Protein AF-A0A7V5Y101-F1 (afdb_monomer)

Sequence (493 aa):
MELLEEVKNLIKQKNFSELENFLLNLFTENKEIDSTLILTITDTLPKSRIDLKLTFLRLAKDYFYSLNRKEDLLKILKKLFELNPNEELRKETVNILKTIYQEEREIKFLEKAEIFYAPLNNFLNALNKLDNFLYNFSGGKIVYYENSPYQILAYDFLFDQVELKKIDEDKIVKLPINFVFNNFSLTKKEPKETKELPKKEKKLTTVKNKIVVADEAVEEIFYTYLKNIDEFVYLLKNKLDLLKVRFKIYQIILRIADLLALKERKGHTTFLKKMLFKILEEEKISEEELRAVKERILSLSVLKPPEKEALKSLLERESRKVVYHTIKGIERAKEELKILNEKLKKNAEDLAKARSHGDLSENYEYKIAKEERNRLLNWIKSLSEELKMACPIDFSKIDGHSVMPGTKIKVKELNTGKEREYILLGPFDVRFASHESKETIIAYNSPFGEKFINKKIGDIVEFNNESYQILKIEKAFKEEPQNKKEGLANNPL

Solvent-accessible surface area (backbone atoms only — not comparable to full-atom values): 29023 Å² total; per-residue (Å²): 110,69,72,57,52,51,54,53,49,30,60,74,70,65,40,58,72,61,44,51,52,49,53,50,47,54,57,73,71,49,93,79,75,59,67,68,58,54,49,51,52,60,69,68,54,62,78,91,44,62,67,61,52,52,52,50,48,54,49,47,48,58,42,30,55,76,68,70,38,62,67,61,48,49,53,46,53,51,51,54,42,73,71,51,79,44,72,68,60,50,52,50,49,44,53,50,49,55,70,73,36,70,49,79,68,48,41,50,46,39,57,76,20,34,52,88,73,47,52,81,94,46,33,67,57,18,52,51,42,35,50,51,53,44,67,77,58,64,73,52,72,80,60,89,66,97,85,48,68,57,34,51,56,37,67,37,80,89,78,41,29,34,35,32,31,34,69,91,42,101,48,75,45,78,42,44,43,67,54,54,69,69,69,54,61,97,60,96,65,84,87,75,86,84,81,89,80,85,92,84,88,87,88,75,91,78,80,76,89,67,90,70,86,51,84,58,68,55,60,49,54,57,49,45,38,64,70,37,66,65,57,39,50,49,38,60,74,79,39,46,69,62,51,58,76,77,40,58,65,65,58,58,50,48,49,50,42,59,52,62,58,55,88,89,63,93,80,55,58,71,56,49,52,53,50,52,53,51,49,57,73,76,51,89,73,54,77,84,56,42,57,61,49,50,56,54,53,67,64,36,81,79,54,51,73,71,57,44,52,53,51,48,53,50,63,50,56,74,68,56,67,73,40,47,24,48,62,68,20,52,50,52,53,52,50,50,48,51,54,49,53,54,49,52,53,51,43,51,53,52,41,53,54,45,59,70,70,71,58,73,91,76,35,61,66,42,53,52,39,52,52,51,48,53,51,46,53,53,48,50,49,51,53,53,56,52,59,75,33,53,38,71,62,66,65,88,77,53,83,35,73,46,38,47,84,50,23,26,37,33,34,30,34,69,86,78,67,49,75,49,62,40,29,28,30,20,72,71,50,52,35,69,59,50,101,90,34,91,56,31,30,42,27,35,89,35,89,70,33,48,62,45,53,73,36,39,70,70,42,74,38,78,56,97,94,42,43,33,34,30,74,40,56,36,54,59,54,97,61,82,87,68,89,74,84,72,79,82,71,86,79,93,132

InterPro domains:
  IPR001437 Transcription elongation factor, GreA/GreB, C-terminal [PF01272] (402-474)
  IPR022691 Transcription elongation factor, GreA/GreB, N-terminal [PF03449] (324-390)
  IPR023459 Transcription elongation factor GreA/GreB family [PTHR30437] (321-475)
  IPR036805 Transcription elongation factor, GreA/GreB, N-terminal domain superfamily [G3DSA:1.10.287.180] (321-394)
  IPR036805 Transcription elongation factor, GreA/GreB, N-terminal domain superfamily [SSF46557] (322-396)
  IPR036953 Transcription elongation factor GreA/GreB, C-terminal domain superfamily [G3DSA:3.10.50.30] (399-472)

Structure (mmCIF, N/CA/C/O backbone):
data_AF-A0A7V5Y101-F1
#
_entry.id   AF-A0A7V5Y101-F1
#
loop_
_atom_site.group_PDB
_atom_site.id
_atom_site.type_symbol
_atom_site.label_atom_id
_atom_site.label_alt_id
_atom_site.label_comp_id
_atom_site.label_asym_id
_atom_site.label_entity_id
_atom_site.label_seq_id
_atom_site.pdbx_PDB_ins_code
_atom_site.Cartn_x
_atom_site.Cartn_y
_atom_site.Cartn_z
_atom_site.occupancy
_atom_site.B_iso_or_equiv
_atom_site.auth_seq_id
_atom_site.auth_comp_id
_atom_site.auth_asym_id
_atom_site.auth_atom_id
_atom_site.pdbx_PDB_model_num
ATOM 1 N N . MET A 1 1 ? 20.462 -22.605 -43.242 1.00 60.16 1 MET A N 1
ATOM 2 C CA . MET A 1 1 ? 21.521 -23.542 -42.798 1.00 60.16 1 MET A CA 1
ATOM 3 C C . MET A 1 1 ? 22.690 -23.512 -43.773 1.00 60.16 1 MET A C 1
ATOM 5 O O . MET A 1 1 ? 23.778 -23.188 -43.328 1.00 60.16 1 MET A O 1
ATOM 9 N N . GLU A 1 2 ? 22.465 -23.719 -45.075 1.00 74.25 2 GLU A N 1
ATOM 10 C CA . GLU A 1 2 ? 23.518 -23.662 -46.114 1.00 74.25 2 GLU A CA 1
ATOM 11 C C . GLU A 1 2 ? 24.260 -22.311 -46.166 1.00 74.25 2 GLU A C 1
ATOM 13 O O . GLU A 1 2 ? 25.474 -22.287 -45.996 1.00 74.25 2 GLU A O 1
ATOM 18 N N . LEU A 1 3 ? 23.535 -21.184 -46.225 1.00 78.69 3 LEU A N 1
ATOM 19 C CA . LEU A 1 3 ? 24.128 -19.831 -46.240 1.00 78.69 3 LEU A CA 1
ATOM 20 C C . LEU A 1 3 ? 25.022 -19.525 -45.023 1.00 78.69 3 LEU A C 1
ATOM 22 O O . LEU A 1 3 ? 26.020 -18.819 -45.124 1.00 78.69 3 LEU A O 1
ATOM 26 N N . LEU A 1 4 ? 24.665 -20.045 -43.845 1.00 79.00 4 LEU A N 1
ATOM 27 C CA . LEU A 1 4 ? 25.444 -19.829 -42.623 1.00 79.00 4 LEU A CA 1
ATOM 28 C C . LEU A 1 4 ? 26.739 -20.648 -42.634 1.00 79.00 4 LEU A C 1
ATOM 30 O O . LEU A 1 4 ? 27.766 -20.197 -42.127 1.00 79.00 4 LEU A O 1
ATOM 34 N N . GLU A 1 5 ? 26.680 -21.861 -43.177 1.00 81.44 5 GLU A N 1
ATOM 35 C CA . GLU A 1 5 ? 27.839 -22.740 -43.272 1.00 81.44 5 GLU A CA 1
ATOM 36 C C . GLU A 1 5 ? 28.857 -22.198 -44.281 1.00 81.44 5 GLU A C 1
ATOM 38 O O . GLU A 1 5 ? 30.060 -22.241 -44.034 1.00 81.44 5 GLU A O 1
ATOM 43 N N . GLU A 1 6 ? 28.376 -21.576 -45.357 1.00 82.75 6 GLU A N 1
ATOM 44 C CA . GLU A 1 6 ? 29.203 -20.868 -46.332 1.00 82.75 6 GLU A CA 1
ATOM 45 C C . GLU A 1 6 ? 29.940 -19.672 -45.710 1.00 82.75 6 GLU A C 1
ATOM 47 O O . GLU A 1 6 ? 31.166 -19.591 -45.802 1.00 82.75 6 GLU A O 1
ATOM 52 N N . VAL A 1 7 ? 29.243 -18.820 -44.944 1.00 82.69 7 VAL A N 1
ATOM 53 C CA . VAL A 1 7 ? 29.873 -17.719 -44.186 1.00 82.69 7 VAL A CA 1
ATOM 54 C C . VAL A 1 7 ? 30.960 -18.238 -43.240 1.00 82.69 7 VAL A C 1
ATOM 56 O O . VAL A 1 7 ? 32.071 -17.701 -43.206 1.00 82.69 7 VAL A O 1
ATOM 59 N N . LYS A 1 8 ? 30.681 -19.307 -42.482 1.00 83.56 8 LYS A N 1
ATOM 60 C CA . LYS A 1 8 ? 31.668 -19.911 -41.570 1.00 83.56 8 LYS A CA 1
ATOM 61 C C . LYS A 1 8 ? 32.881 -20.461 -42.317 1.00 83.56 8 LYS A C 1
ATOM 63 O O . LYS A 1 8 ? 34.007 -20.298 -41.840 1.00 83.56 8 LYS A O 1
ATOM 68 N N . ASN A 1 9 ? 32.669 -21.090 -43.470 1.00 85.88 9 ASN A N 1
ATOM 69 C CA . ASN A 1 9 ? 33.739 -21.638 -44.296 1.00 85.88 9 ASN A CA 1
ATOM 70 C C . ASN A 1 9 ? 34.638 -20.534 -44.864 1.00 85.88 9 ASN A C 1
ATOM 72 O O . ASN A 1 9 ? 35.857 -20.622 -44.708 1.00 85.88 9 ASN A O 1
ATOM 76 N N . LEU A 1 10 ? 34.061 -19.461 -45.411 1.00 85.56 10 LEU A N 1
ATOM 77 C CA . LEU A 1 10 ? 34.811 -18.311 -45.933 1.00 85.56 10 LEU A CA 1
ATOM 78 C C . LEU A 1 10 ? 35.639 -17.622 -44.838 1.00 85.56 10 LEU A C 1
ATOM 80 O O . LEU A 1 10 ? 36.811 -17.291 -45.040 1.00 85.56 10 LEU A O 1
ATOM 84 N N . ILE A 1 11 ? 35.076 -17.489 -43.631 1.00 84.88 11 ILE A N 1
ATOM 85 C CA . ILE A 1 11 ? 35.795 -16.957 -42.465 1.00 84.88 11 ILE A CA 1
ATOM 86 C C . ILE A 1 11 ? 36.951 -17.879 -42.057 1.00 84.88 11 ILE A C 1
ATOM 88 O O . ILE A 1 11 ? 38.061 -17.400 -41.811 1.00 84.88 11 ILE A O 1
ATOM 92 N N . LYS A 1 12 ? 36.724 -19.198 -42.007 1.00 85.25 12 LYS A N 1
ATOM 93 C CA . LYS A 1 12 ? 37.751 -20.192 -41.653 1.00 85.25 12 LYS A CA 1
ATOM 94 C C . LYS A 1 12 ? 38.905 -20.206 -42.659 1.00 85.25 12 LYS A C 1
ATOM 96 O O . LYS A 1 12 ? 40.058 -20.348 -42.258 1.00 85.25 12 LYS A O 1
ATOM 101 N N . GLN A 1 13 ? 38.598 -20.015 -43.940 1.00 87.25 13 GLN A N 1
ATOM 102 C CA . GLN A 1 13 ? 39.572 -19.923 -45.030 1.00 87.25 13 GLN A CA 1
ATOM 103 C C . GLN A 1 13 ? 40.252 -18.547 -45.129 1.00 87.25 13 GLN A C 1
ATOM 105 O O . GLN A 1 13 ? 41.186 -18.390 -45.909 1.00 87.25 13 GLN A O 1
ATOM 110 N N . LYS A 1 14 ? 39.825 -17.557 -44.327 1.00 82.12 14 LYS A N 1
ATOM 111 C CA . LYS A 1 14 ? 40.275 -16.155 -44.400 1.00 82.12 14 LYS A CA 1
ATOM 112 C C . LYS A 1 14 ? 40.050 -15.517 -45.783 1.00 82.12 14 LYS A C 1
ATOM 114 O O . LYS A 1 14 ? 40.742 -14.558 -46.127 1.00 82.12 14 LYS A O 1
ATOM 119 N N . ASN A 1 15 ? 39.080 -16.012 -46.558 1.00 84.56 15 ASN A N 1
ATOM 120 C CA . ASN A 1 15 ? 38.744 -15.460 -47.870 1.00 84.56 15 ASN A CA 1
ATOM 121 C C . ASN A 1 15 ? 37.729 -14.317 -47.735 1.00 84.56 15 ASN A C 1
ATOM 123 O O . ASN A 1 15 ? 36.526 -14.474 -47.930 1.00 84.56 15 ASN A O 1
ATOM 127 N N . PHE A 1 16 ? 38.219 -13.152 -47.315 1.00 81.69 16 PHE A N 1
ATOM 128 C CA . PHE A 1 16 ? 37.354 -12.032 -46.944 1.00 81.69 16 PHE A CA 1
ATOM 129 C C . PHE A 1 16 ? 36.792 -11.255 -48.135 1.00 81.69 16 PHE A C 1
ATOM 131 O O . PHE A 1 16 ? 35.701 -10.712 -48.016 1.00 81.69 16 PHE A O 1
ATOM 138 N N . SER A 1 17 ? 37.488 -11.238 -49.272 1.00 81.38 17 SER A N 1
ATOM 139 C CA . SER A 1 17 ? 36.967 -10.625 -50.501 1.00 81.38 17 SER A CA 1
ATOM 140 C C . SER A 1 17 ? 35.749 -11.390 -51.022 1.00 81.38 17 SER A C 1
ATOM 142 O O . SER A 1 17 ? 34.759 -10.799 -51.438 1.00 81.38 17 SER A O 1
ATOM 144 N N . GLU A 1 18 ? 35.798 -12.720 -50.950 1.00 84.69 18 GLU A N 1
ATOM 145 C CA . GLU A 1 18 ? 34.681 -13.582 -51.337 1.00 84.69 18 GLU A CA 1
ATOM 146 C C . GLU A 1 18 ? 33.530 -13.502 -50.320 1.00 84.69 18 GLU A C 1
ATOM 148 O O . GLU A 1 18 ? 32.367 -13.477 -50.711 1.00 84.69 18 GLU A O 1
ATOM 153 N N . LEU A 1 19 ? 33.842 -13.330 -49.029 1.00 83.31 19 LEU A N 1
ATOM 154 C CA . LEU A 1 19 ? 32.843 -13.045 -47.995 1.00 83.31 19 LEU A CA 1
ATOM 155 C C . LEU A 1 19 ? 32.110 -11.712 -48.225 1.00 83.31 19 LEU A C 1
ATOM 157 O O . LEU A 1 19 ? 30.901 -11.652 -48.024 1.00 83.31 19 LEU A O 1
ATOM 161 N N . GLU A 1 20 ? 32.803 -10.648 -48.637 1.00 81.81 20 GLU A N 1
ATOM 162 C CA . GLU A 1 20 ? 32.160 -9.364 -48.959 1.00 81.81 20 GLU A CA 1
ATOM 163 C C . GLU A 1 20 ? 31.206 -9.489 -50.150 1.00 81.81 20 GLU A C 1
ATOM 165 O O . GLU A 1 20 ? 30.069 -9.026 -50.065 1.00 81.81 20 GLU A O 1
ATOM 170 N N . ASN A 1 21 ? 31.628 -10.176 -51.216 1.00 83.75 21 ASN A N 1
ATOM 171 C CA . ASN A 1 21 ? 30.771 -10.458 -52.371 1.00 83.75 21 ASN A CA 1
ATOM 172 C C . ASN A 1 21 ? 29.559 -11.312 -51.981 1.00 83.75 21 ASN A C 1
ATOM 174 O O . ASN A 1 21 ? 28.440 -11.031 -52.406 1.00 83.75 21 ASN A O 1
ATOM 178 N N . PHE A 1 22 ? 29.760 -12.317 -51.126 1.00 85.38 22 PHE A N 1
ATOM 179 C CA . PHE A 1 22 ? 28.675 -13.142 -50.608 1.00 85.38 22 PHE A CA 1
ATOM 180 C C . PHE A 1 22 ? 27.662 -12.311 -49.811 1.00 85.38 22 PHE A C 1
ATOM 182 O O . PHE A 1 22 ? 26.460 -12.436 -50.021 1.00 85.38 22 PHE A O 1
ATOM 189 N N . LEU A 1 23 ? 28.128 -11.434 -48.916 1.00 82.88 23 LEU A N 1
ATOM 190 C CA . LEU A 1 23 ? 27.251 -10.550 -48.145 1.00 82.88 23 LEU A CA 1
ATOM 191 C C . LEU A 1 23 ? 26.511 -9.554 -49.045 1.00 82.88 23 LEU A C 1
ATOM 193 O O . LEU A 1 23 ? 25.339 -9.281 -48.799 1.00 82.88 23 LEU A O 1
ATOM 197 N N . LEU A 1 24 ? 27.165 -9.036 -50.088 1.00 82.81 24 LEU A N 1
ATOM 198 C CA . LEU A 1 24 ? 26.523 -8.183 -51.085 1.00 82.81 24 LEU A CA 1
ATOM 199 C C . LEU A 1 24 ? 25.373 -8.931 -51.769 1.00 82.81 24 LEU A C 1
ATOM 201 O O . LEU A 1 24 ? 24.241 -8.459 -51.702 1.00 82.81 24 LEU A O 1
ATOM 205 N N . ASN A 1 25 ? 25.640 -10.117 -52.323 1.00 82.81 25 ASN A N 1
ATOM 206 C CA . ASN A 1 25 ? 24.631 -10.953 -52.982 1.00 82.81 25 ASN A CA 1
ATOM 207 C C . ASN A 1 25 ? 23.503 -11.349 -52.024 1.00 82.81 25 ASN A C 1
ATOM 209 O O . ASN A 1 25 ? 22.329 -11.318 -52.389 1.00 82.81 25 ASN A O 1
ATOM 213 N N . LEU A 1 26 ? 23.841 -11.656 -50.767 1.00 83.12 26 LEU A N 1
ATOM 214 C CA . LEU A 1 26 ? 22.865 -12.000 -49.741 1.00 83.12 26 LEU A CA 1
ATOM 215 C C . LEU A 1 26 ? 21.809 -10.898 -49.599 1.00 83.12 26 LEU A C 1
ATOM 217 O O . LEU A 1 26 ? 20.625 -11.222 -49.603 1.00 83.12 26 LEU A O 1
ATOM 221 N N . PHE A 1 27 ? 22.227 -9.631 -49.506 1.00 80.31 27 PHE A N 1
ATOM 222 C CA . PHE A 1 27 ? 21.333 -8.483 -49.327 1.00 80.31 27 PHE A CA 1
ATOM 223 C C . PHE A 1 27 ? 20.717 -7.947 -50.633 1.00 80.31 27 PHE A C 1
ATOM 225 O O . PHE A 1 27 ? 19.692 -7.270 -50.561 1.00 80.31 27 PHE A O 1
ATOM 232 N N . THR A 1 28 ? 21.290 -8.222 -51.810 1.00 77.38 28 THR A N 1
ATOM 233 C CA . THR A 1 28 ? 20.763 -7.737 -53.103 1.00 77.38 28 THR A CA 1
ATOM 234 C C . THR A 1 28 ? 19.834 -8.728 -53.805 1.00 77.38 28 THR A C 1
ATOM 236 O O . THR A 1 28 ? 18.883 -8.300 -54.458 1.00 77.38 28 THR A O 1
ATOM 239 N N . GLU A 1 29 ? 20.073 -10.036 -53.682 1.00 73.69 29 GLU A N 1
ATOM 240 C CA . GLU A 1 29 ? 19.342 -11.066 -54.437 1.00 73.69 29 GLU A CA 1
ATOM 241 C C . GLU A 1 29 ? 18.160 -11.662 -53.655 1.00 73.69 29 GLU A C 1
ATOM 243 O O . GLU A 1 29 ? 17.158 -12.071 -54.250 1.00 73.69 29 GLU A O 1
ATOM 248 N N . ASN A 1 30 ? 18.219 -11.677 -52.318 1.00 66.06 30 ASN A N 1
ATOM 249 C CA . ASN A 1 30 ? 17.166 -12.273 -51.493 1.00 66.06 30 ASN A CA 1
ATOM 250 C C . ASN A 1 30 ? 16.087 -11.257 -51.112 1.00 66.06 30 ASN A C 1
ATOM 252 O O . ASN A 1 30 ? 16.303 -10.366 -50.293 1.00 66.06 30 ASN A O 1
ATOM 256 N N . LYS A 1 31 ? 14.875 -11.448 -51.647 1.00 60.78 31 LYS A N 1
ATOM 257 C CA . LYS A 1 31 ? 13.725 -10.569 -51.368 1.00 60.78 31 LYS A CA 1
ATOM 258 C C . LYS A 1 31 ? 13.287 -10.580 -49.900 1.00 60.78 31 LYS A C 1
ATOM 260 O O . LYS A 1 31 ? 12.859 -9.545 -49.406 1.00 60.78 31 LYS A O 1
ATOM 265 N N . GLU A 1 32 ? 13.450 -11.697 -49.191 1.00 69.38 32 GLU A N 1
ATOM 266 C CA . GLU A 1 32 ? 13.121 -11.810 -47.765 1.00 69.38 32 GLU A CA 1
ATOM 267 C C . GLU A 1 32 ? 14.137 -12.685 -47.028 1.00 69.38 32 GLU A C 1
ATOM 269 O O . GLU A 1 32 ? 14.200 -13.898 -47.212 1.00 69.38 32 GLU A O 1
ATOM 274 N N . ILE A 1 33 ? 14.933 -12.055 -46.168 1.00 75.19 33 ILE A N 1
ATOM 275 C CA . ILE A 1 33 ? 15.894 -12.717 -45.296 1.00 75.19 33 ILE A CA 1
ATOM 276 C C . ILE A 1 33 ? 15.327 -12.712 -43.874 1.00 75.19 33 ILE A C 1
ATOM 278 O O . ILE A 1 33 ? 14.879 -11.680 -43.352 1.00 75.19 33 ILE A O 1
ATOM 282 N N . ASP A 1 34 ? 15.366 -13.878 -43.235 1.00 75.31 34 ASP A N 1
ATOM 283 C CA . ASP A 1 34 ? 15.000 -14.032 -41.832 1.00 75.31 34 ASP A CA 1
ATOM 284 C C . ASP A 1 34 ? 15.965 -13.228 -40.938 1.00 75.31 34 ASP A C 1
ATOM 286 O O . ASP A 1 34 ? 17.193 -13.330 -41.049 1.00 75.31 34 ASP A O 1
ATOM 290 N N . SER A 1 35 ? 15.413 -12.430 -40.020 1.00 71.00 35 SER A N 1
ATOM 291 C CA . SER A 1 35 ? 16.207 -11.661 -39.059 1.00 71.00 35 SER A CA 1
ATOM 292 C C . SER A 1 35 ? 17.021 -12.569 -38.137 1.00 71.00 35 SER A C 1
ATOM 294 O O . SER A 1 35 ? 18.114 -12.180 -37.722 1.00 71.00 35 SER A O 1
ATOM 296 N N . THR A 1 36 ? 16.565 -13.797 -37.867 1.00 77.44 36 THR A N 1
ATOM 297 C CA . THR A 1 36 ? 17.328 -14.775 -37.078 1.00 77.44 36 THR A CA 1
ATOM 298 C C . THR A 1 36 ? 18.602 -15.216 -37.800 1.00 77.44 36 THR A C 1
ATOM 300 O O . THR A 1 36 ? 19.665 -15.303 -37.180 1.00 77.44 36 THR A O 1
ATOM 303 N N . LEU A 1 37 ? 18.540 -15.409 -39.122 1.00 79.75 37 LEU A N 1
ATOM 304 C CA . LEU A 1 37 ? 19.697 -15.747 -39.947 1.00 79.75 37 LEU A CA 1
ATOM 305 C C . LEU A 1 37 ? 20.710 -14.599 -39.950 1.00 79.75 37 LEU A C 1
ATOM 307 O O . LEU A 1 37 ? 21.897 -14.836 -39.739 1.00 79.75 37 LEU A O 1
ATOM 311 N N . ILE A 1 38 ? 20.248 -13.357 -40.106 1.00 81.44 38 ILE A N 1
ATOM 312 C CA . ILE A 1 38 ? 21.116 -12.169 -40.124 1.00 81.44 38 ILE A CA 1
ATOM 313 C C . ILE A 1 38 ? 21.781 -11.943 -38.762 1.00 81.44 38 ILE A C 1
ATOM 315 O O . ILE A 1 38 ? 22.976 -11.645 -38.702 1.00 81.44 38 ILE A O 1
ATOM 319 N N . LEU A 1 39 ? 21.056 -12.141 -37.659 1.00 81.06 39 LEU A N 1
ATOM 320 C CA . LEU A 1 39 ? 21.631 -12.097 -36.311 1.00 81.06 39 LEU A CA 1
ATOM 321 C C . LEU A 1 39 ? 22.659 -13.216 -36.095 1.00 81.06 39 LEU A C 1
ATOM 323 O O . LEU A 1 39 ? 23.704 -12.979 -35.492 1.00 81.06 39 LEU A O 1
ATOM 327 N N . THR A 1 40 ? 22.415 -14.406 -36.645 1.00 81.50 40 THR A N 1
ATOM 328 C CA . THR A 1 40 ? 23.367 -15.521 -36.563 1.00 81.50 40 THR A CA 1
ATOM 329 C C . THR A 1 40 ? 24.626 -15.245 -37.392 1.00 81.50 40 THR A C 1
ATOM 331 O O . THR A 1 40 ? 25.735 -15.497 -36.932 1.00 81.50 40 THR A O 1
ATOM 334 N N . ILE A 1 41 ? 24.487 -14.656 -38.584 1.00 83.25 41 ILE A N 1
ATOM 335 C CA . ILE A 1 41 ? 25.622 -14.194 -39.398 1.00 83.25 41 ILE A CA 1
ATOM 336 C C . ILE A 1 41 ? 26.400 -13.106 -38.647 1.00 83.25 41 ILE A C 1
ATOM 338 O O . ILE A 1 41 ? 27.627 -13.170 -38.573 1.00 83.25 41 ILE A O 1
ATOM 342 N N . THR A 1 42 ? 25.698 -12.169 -38.006 1.00 83.88 42 THR A N 1
ATOM 343 C CA . THR A 1 42 ? 26.296 -11.121 -37.162 1.00 83.88 42 THR A CA 1
ATOM 344 C C . THR A 1 42 ? 27.185 -11.719 -36.065 1.00 83.88 42 THR A C 1
ATOM 346 O O . THR A 1 42 ? 28.292 -11.228 -35.841 1.00 83.88 42 THR A O 1
ATOM 349 N N . ASP A 1 43 ? 26.742 -12.808 -35.427 1.00 83.12 43 ASP A N 1
ATOM 350 C CA . ASP A 1 43 ? 27.511 -13.546 -34.414 1.00 83.12 43 ASP A CA 1
ATOM 351 C C . ASP A 1 43 ? 28.773 -14.220 -34.971 1.00 83.12 43 ASP A C 1
ATOM 353 O O . ASP A 1 43 ? 29.769 -14.362 -34.260 1.00 83.12 43 ASP A O 1
ATOM 357 N N . THR A 1 44 ? 28.755 -14.624 -36.242 1.00 83.50 44 THR A N 1
ATOM 358 C CA . THR A 1 44 ? 29.903 -15.287 -36.876 1.00 83.50 44 THR A CA 1
ATOM 359 C C . THR A 1 44 ? 30.996 -14.326 -37.339 1.00 83.50 44 THR A C 1
ATOM 361 O O . THR A 1 44 ? 32.131 -14.765 -37.527 1.00 83.50 44 THR A O 1
ATOM 364 N N . LEU A 1 45 ? 30.703 -13.028 -37.495 1.00 84.12 45 LEU A N 1
ATOM 365 C CA . LEU A 1 45 ? 31.663 -12.061 -38.031 1.00 84.12 45 LEU A CA 1
ATOM 366 C C . LEU A 1 45 ? 32.917 -11.927 -37.138 1.00 84.12 45 LEU A C 1
ATOM 368 O O . LEU A 1 45 ? 32.801 -11.770 -35.915 1.00 84.12 45 LEU A O 1
ATOM 372 N N . PRO A 1 46 ? 34.137 -11.909 -37.718 1.00 81.75 46 PRO A N 1
ATOM 373 C CA . PRO A 1 46 ? 35.372 -11.858 -36.940 1.00 81.75 46 PRO A CA 1
ATOM 374 C C . PRO A 1 46 ? 35.454 -10.616 -36.047 1.00 81.75 46 PRO A C 1
ATOM 376 O O . PRO A 1 46 ? 35.242 -9.487 -36.492 1.00 81.75 46 PRO A O 1
ATOM 379 N N . LYS A 1 47 ? 35.849 -10.795 -34.779 1.00 78.12 47 LYS A N 1
ATOM 380 C CA . LYS A 1 47 ? 36.020 -9.667 -33.845 1.00 78.12 47 LYS A CA 1
ATOM 381 C C . LYS A 1 47 ? 37.079 -8.667 -34.316 1.00 78.12 47 LYS A C 1
ATOM 383 O O . LYS A 1 47 ? 36.882 -7.475 -34.120 1.00 78.12 47 LYS A O 1
ATOM 388 N N . SER A 1 48 ? 38.152 -9.136 -34.950 1.00 78.31 48 SER A N 1
ATOM 389 C CA . SER A 1 48 ? 39.294 -8.324 -35.394 1.00 78.31 48 SER A CA 1
ATOM 390 C C . SER A 1 48 ? 39.048 -7.486 -36.655 1.00 78.31 48 SER A C 1
ATOM 392 O O . SER A 1 48 ? 39.893 -6.662 -36.989 1.00 78.31 48 SER A O 1
ATOM 394 N N . ARG A 1 49 ? 37.927 -7.683 -37.363 1.00 83.50 49 ARG A N 1
ATOM 395 C CA . ARG A 1 49 ? 37.643 -7.045 -38.659 1.00 83.50 49 ARG A CA 1
ATOM 396 C C . ARG A 1 49 ? 36.485 -6.059 -38.550 1.00 83.50 49 ARG A C 1
ATOM 398 O O . ARG A 1 49 ? 35.320 -6.427 -38.675 1.00 83.50 49 ARG A O 1
ATOM 405 N N . ILE A 1 50 ? 36.820 -4.809 -38.240 1.00 84.00 50 ILE A N 1
ATOM 406 C CA . ILE A 1 50 ? 35.854 -3.705 -38.106 1.00 84.00 50 ILE A CA 1
ATOM 407 C C . ILE A 1 50 ? 35.315 -3.291 -39.479 1.00 84.00 50 ILE A C 1
ATOM 409 O O . ILE A 1 50 ? 34.119 -3.066 -39.621 1.00 84.00 50 ILE A O 1
ATOM 413 N N . ASP A 1 51 ? 36.177 -3.281 -40.489 1.00 84.12 51 ASP A N 1
ATOM 414 C CA . ASP A 1 51 ? 35.861 -3.046 -41.897 1.00 84.12 51 ASP A CA 1
ATOM 415 C C . ASP A 1 51 ? 34.706 -3.927 -42.399 1.00 84.12 51 ASP A C 1
ATOM 417 O O . ASP A 1 51 ? 33.703 -3.401 -42.875 1.00 84.12 51 ASP A O 1
ATOM 421 N N . LEU A 1 52 ? 34.768 -5.244 -42.171 1.00 84.00 52 LEU A N 1
ATOM 422 C CA . LEU A 1 52 ? 33.693 -6.167 -42.558 1.00 84.00 52 LEU A CA 1
ATOM 423 C C . LEU A 1 52 ? 32.371 -5.866 -41.844 1.00 84.00 52 LEU A C 1
ATOM 425 O O . LEU A 1 52 ? 31.302 -5.994 -42.435 1.00 84.00 52 LEU A O 1
ATOM 429 N N . LYS A 1 53 ? 32.428 -5.450 -40.575 1.00 86.50 53 LYS A N 1
ATOM 430 C CA . LYS A 1 53 ? 31.233 -5.086 -39.799 1.00 86.50 53 LYS A CA 1
ATOM 431 C C . LYS A 1 53 ? 30.609 -3.791 -40.299 1.00 86.50 53 LYS A C 1
ATOM 433 O O . LYS A 1 53 ? 29.388 -3.700 -40.336 1.00 86.50 53 LYS A O 1
ATOM 438 N N . LEU A 1 54 ? 31.424 -2.813 -40.692 1.00 86.56 54 LEU A N 1
ATOM 439 C CA . LEU A 1 54 ? 30.952 -1.569 -41.298 1.00 86.56 54 LEU A CA 1
ATOM 440 C C . LEU A 1 54 ? 30.322 -1.835 -42.671 1.00 86.56 54 LEU A C 1
ATOM 442 O O . LEU A 1 54 ? 29.233 -1.331 -42.937 1.00 86.56 54 LEU A O 1
ATOM 446 N N . THR A 1 55 ? 30.950 -2.670 -43.505 1.00 85.94 55 THR A N 1
ATOM 447 C CA . THR A 1 55 ? 30.390 -3.104 -44.797 1.00 85.94 55 THR A CA 1
ATOM 448 C C . THR A 1 55 ? 29.057 -3.819 -44.599 1.00 85.94 55 THR A C 1
ATOM 450 O O . THR A 1 55 ? 28.048 -3.412 -45.171 1.00 85.94 55 THR A O 1
ATOM 453 N N . PHE A 1 56 ? 29.016 -4.817 -43.714 1.00 88.00 56 PHE A N 1
ATOM 454 C CA . PHE A 1 56 ? 27.791 -5.535 -43.365 1.00 88.00 56 PHE A CA 1
ATOM 455 C C . PHE A 1 56 ? 26.696 -4.591 -42.868 1.00 88.00 56 PHE A C 1
ATOM 457 O O . PHE A 1 56 ? 25.542 -4.711 -43.267 1.00 88.00 56 PHE A O 1
ATOM 464 N N . LEU A 1 57 ? 27.055 -3.621 -42.026 1.00 86.94 57 LEU A N 1
ATOM 465 C CA . LEU A 1 57 ? 26.098 -2.684 -41.465 1.00 86.94 57 LEU A CA 1
ATOM 466 C C . LEU A 1 57 ? 25.504 -1.745 -42.525 1.00 86.94 57 LEU A C 1
ATOM 468 O O . LEU A 1 57 ? 24.309 -1.460 -42.483 1.00 86.94 57 LEU A O 1
ATOM 472 N N . ARG A 1 58 ? 26.310 -1.289 -43.490 1.00 87.69 58 ARG A N 1
ATOM 473 C CA . ARG A 1 58 ? 25.839 -0.467 -44.616 1.00 87.69 58 ARG A CA 1
ATOM 474 C C . ARG A 1 58 ? 24.885 -1.241 -45.520 1.00 87.69 58 ARG A C 1
ATOM 476 O O . ARG A 1 58 ? 23.824 -0.717 -45.847 1.00 87.69 58 ARG A O 1
ATOM 483 N N . LEU A 1 59 ? 25.222 -2.492 -45.837 1.00 86.75 59 LEU A N 1
ATOM 484 C CA . LEU A 1 59 ? 24.360 -3.379 -46.622 1.00 86.75 59 LEU A CA 1
ATOM 485 C C . LEU A 1 59 ? 23.043 -3.675 -45.892 1.00 86.75 59 LEU A C 1
ATOM 487 O O . LEU A 1 59 ? 21.967 -3.530 -46.468 1.00 86.75 59 LEU A O 1
ATOM 491 N N . ALA A 1 60 ? 23.115 -3.994 -44.597 1.00 85.56 60 ALA A N 1
ATOM 492 C CA . ALA A 1 60 ? 21.938 -4.204 -43.763 1.00 85.56 60 ALA A CA 1
ATOM 493 C C . ALA A 1 60 ? 21.063 -2.943 -43.699 1.00 85.56 60 ALA A C 1
ATOM 495 O O . ALA A 1 60 ? 19.843 -3.035 -43.807 1.00 85.56 60 ALA A O 1
ATOM 496 N N . LYS A 1 61 ? 21.669 -1.757 -43.565 1.00 87.19 61 LYS A N 1
ATOM 497 C CA . LYS A 1 61 ? 20.955 -0.475 -43.581 1.00 87.19 61 LYS A CA 1
ATOM 498 C C . LYS A 1 61 ? 20.127 -0.328 -44.857 1.00 87.19 61 LYS A C 1
ATOM 500 O O . LYS A 1 61 ? 18.929 -0.096 -44.743 1.00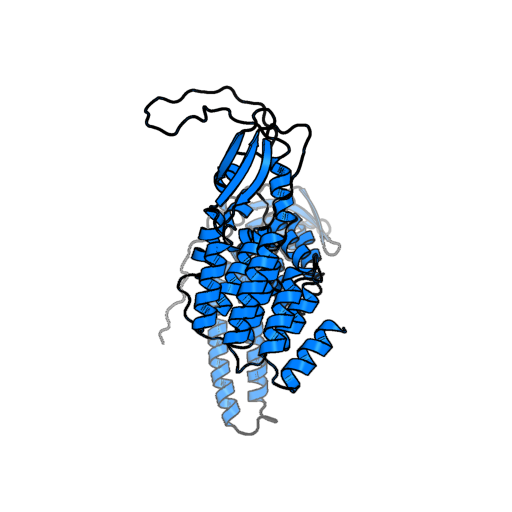 87.19 61 LYS A O 1
ATOM 505 N N . ASP A 1 62 ? 20.729 -0.481 -46.036 1.00 84.31 62 ASP A N 1
ATOM 506 C CA . ASP A 1 62 ? 20.009 -0.330 -47.310 1.00 84.31 62 ASP A CA 1
ATOM 507 C C . ASP A 1 62 ? 18.890 -1.379 -47.455 1.00 84.31 62 ASP A C 1
ATOM 509 O O . ASP A 1 62 ? 17.754 -1.038 -47.793 1.00 84.31 62 ASP A O 1
ATOM 513 N N . TYR A 1 63 ? 19.171 -2.632 -47.086 1.00 85.06 63 TYR A N 1
ATOM 514 C CA . TYR A 1 63 ? 18.205 -3.727 -47.129 1.00 85.06 63 TYR A CA 1
ATOM 515 C C . TYR A 1 63 ? 16.994 -3.503 -46.211 1.00 85.06 63 TYR A C 1
ATOM 517 O O . TYR A 1 63 ? 15.853 -3.434 -46.672 1.00 85.06 63 TYR A O 1
ATOM 525 N N . PHE A 1 64 ? 17.217 -3.342 -44.904 1.00 82.12 64 PHE A N 1
ATOM 526 C CA . PHE A 1 64 ? 16.133 -3.206 -43.926 1.00 82.12 64 PHE A CA 1
ATOM 527 C C . PHE A 1 64 ? 15.374 -1.889 -44.066 1.00 82.12 64 PHE A C 1
ATOM 529 O O . PHE A 1 64 ? 14.181 -1.844 -43.761 1.00 82.12 64 PHE A O 1
ATOM 536 N N . TYR A 1 65 ? 16.034 -0.832 -44.547 1.00 81.56 65 TYR A N 1
ATOM 537 C CA . TYR A 1 65 ? 15.361 0.421 -44.863 1.00 81.56 65 TYR A CA 1
ATOM 538 C C . TYR A 1 65 ? 14.391 0.253 -46.038 1.00 81.56 65 TYR A C 1
ATOM 540 O O . TYR A 1 65 ? 13.243 0.679 -45.930 1.00 81.56 65 TYR A O 1
ATOM 548 N N . SER A 1 66 ? 14.801 -0.441 -47.108 1.00 80.38 66 SER A N 1
ATOM 549 C CA . SER A 1 66 ? 13.933 -0.707 -48.268 1.00 80.38 66 SER A CA 1
ATOM 550 C C . SER A 1 66 ? 12.683 -1.528 -47.919 1.00 80.38 66 SER A C 1
ATOM 552 O O . SER A 1 66 ? 11.626 -1.331 -48.513 1.00 80.38 66 SER A O 1
ATOM 554 N N . LEU A 1 67 ? 12.781 -2.394 -46.906 1.00 77.25 67 LEU A N 1
ATOM 555 C CA . LEU A 1 67 ? 11.680 -3.223 -46.409 1.00 77.25 67 LEU A CA 1
ATOM 556 C C . LEU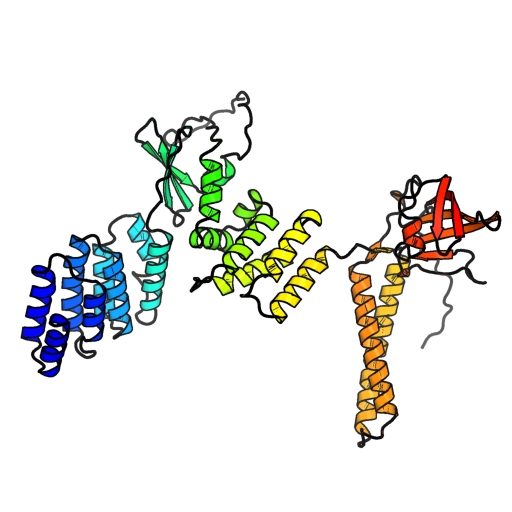 A 1 67 ? 10.877 -2.575 -45.268 1.00 77.25 67 LEU A C 1
ATOM 558 O O . LEU A 1 67 ? 9.995 -3.220 -44.706 1.00 77.25 67 LEU A O 1
ATOM 562 N N . ASN A 1 68 ? 11.191 -1.333 -44.881 1.00 71.38 68 ASN A N 1
ATOM 563 C CA . ASN A 1 68 ? 10.606 -0.648 -43.722 1.00 71.38 68 ASN A CA 1
ATOM 564 C C . ASN A 1 68 ? 10.718 -1.437 -42.390 1.00 71.38 68 ASN A C 1
ATOM 566 O O . ASN A 1 68 ? 9.897 -1.303 -41.485 1.00 71.38 68 ASN A O 1
ATOM 570 N N . ARG A 1 69 ? 11.760 -2.263 -42.239 1.00 76.31 69 ARG A N 1
ATOM 571 C CA . ARG A 1 69 ? 12.016 -3.121 -41.066 1.00 76.31 69 ARG A CA 1
ATOM 572 C C . ARG A 1 69 ? 13.048 -2.482 -40.127 1.00 76.31 69 ARG A C 1
ATOM 574 O O . ARG A 1 69 ? 14.082 -3.071 -39.808 1.00 76.31 69 ARG A O 1
ATOM 581 N N . LYS A 1 70 ? 12.773 -1.250 -39.677 1.00 77.81 70 LYS A N 1
ATOM 582 C CA . LYS A 1 70 ? 13.699 -0.439 -38.853 1.00 77.81 70 LYS A CA 1
ATOM 583 C C . LYS A 1 70 ? 14.071 -1.107 -37.514 1.00 77.81 70 LYS A C 1
ATOM 585 O O . LYS A 1 70 ? 15.199 -0.961 -37.045 1.00 77.81 70 LYS A O 1
ATOM 590 N N . GLU A 1 71 ? 13.152 -1.869 -36.917 1.00 75.94 71 GLU A N 1
ATOM 591 C CA . GLU A 1 71 ? 13.368 -2.579 -35.644 1.00 75.94 71 GLU A CA 1
ATOM 592 C C . GLU A 1 71 ? 14.418 -3.690 -35.751 1.00 75.94 71 GLU A C 1
ATOM 594 O O . GLU A 1 71 ? 15.253 -3.862 -34.863 1.00 75.94 71 GLU A O 1
ATOM 599 N N . ASP A 1 72 ? 14.413 -4.436 -36.855 1.00 80.88 72 ASP A N 1
ATOM 600 C CA . ASP A 1 72 ? 15.373 -5.519 -37.062 1.00 80.88 72 ASP A CA 1
ATOM 601 C C . ASP A 1 72 ? 16.785 -4.973 -37.283 1.00 80.88 72 ASP A C 1
ATOM 603 O O . ASP A 1 72 ? 17.753 -5.519 -36.749 1.00 80.88 72 ASP A O 1
ATOM 607 N N . LEU A 1 73 ? 16.901 -3.826 -37.956 1.00 85.12 73 LEU A N 1
ATOM 608 C CA . LEU A 1 73 ? 18.166 -3.106 -38.058 1.00 85.12 73 LEU A CA 1
ATOM 609 C C . LEU A 1 73 ? 18.684 -2.649 -36.687 1.00 85.12 73 LEU A C 1
ATOM 611 O O . LEU A 1 73 ? 19.881 -2.761 -36.421 1.00 85.12 73 LEU A O 1
ATOM 615 N N . LEU A 1 74 ? 17.809 -2.179 -35.791 1.00 85.62 74 LEU A N 1
ATOM 616 C CA . LEU A 1 74 ? 18.211 -1.793 -34.435 1.00 85.62 74 LEU A CA 1
ATOM 617 C C . LEU A 1 74 ? 18.729 -2.990 -33.623 1.00 85.62 74 LEU A C 1
ATOM 619 O O . LEU A 1 74 ? 19.729 -2.860 -32.913 1.00 85.62 74 LEU A O 1
ATOM 623 N N . LYS A 1 75 ? 18.109 -4.169 -33.764 1.00 85.25 75 LYS A N 1
ATOM 624 C CA . LYS A 1 75 ? 18.602 -5.412 -33.141 1.00 85.25 75 LYS A CA 1
ATOM 625 C C . LYS A 1 75 ? 20.008 -5.761 -33.632 1.00 85.25 75 LYS A C 1
ATOM 627 O O . LYS A 1 75 ? 20.869 -6.097 -32.821 1.00 85.25 75 LYS A O 1
ATOM 632 N N . ILE A 1 76 ? 20.261 -5.631 -34.935 1.00 86.62 76 ILE A N 1
ATOM 633 C CA . ILE A 1 76 ? 21.577 -5.889 -35.541 1.00 86.62 76 ILE A CA 1
ATOM 634 C C . ILE A 1 76 ? 22.616 -4.878 -35.053 1.00 86.62 76 ILE A C 1
ATOM 636 O O . ILE A 1 76 ? 23.713 -5.270 -34.663 1.00 86.62 76 ILE A O 1
ATOM 640 N N . LEU A 1 77 ? 22.263 -3.591 -35.009 1.00 89.44 77 LEU A N 1
ATOM 641 C CA . LEU A 1 77 ? 23.118 -2.523 -34.484 1.00 89.44 77 LEU A CA 1
ATOM 642 C C . LEU A 1 77 ? 23.546 -2.795 -33.039 1.00 89.44 77 LEU A C 1
ATOM 644 O O . LEU A 1 77 ? 24.737 -2.758 -32.727 1.00 89.44 77 LEU A O 1
ATOM 648 N N . LYS A 1 78 ? 22.584 -3.127 -32.169 1.00 89.50 78 LYS A N 1
ATOM 649 C CA . LYS A 1 78 ? 22.848 -3.509 -30.775 1.00 89.50 78 LYS A CA 1
ATOM 650 C C . LYS A 1 78 ? 23.794 -4.702 -30.700 1.00 89.50 78 LYS A C 1
ATOM 652 O O . LYS A 1 78 ? 24.800 -4.644 -30.001 1.00 89.50 78 LYS A O 1
ATOM 657 N N . LYS A 1 79 ? 23.508 -5.747 -31.475 1.00 86.88 79 LYS A N 1
ATOM 658 C CA . LYS A 1 79 ? 24.284 -6.987 -31.493 1.00 86.88 79 LYS A CA 1
ATOM 659 C C . LYS A 1 79 ? 25.726 -6.778 -31.967 1.00 86.88 79 LYS A C 1
ATOM 661 O O . LYS A 1 79 ? 26.661 -7.263 -31.334 1.00 86.88 79 LYS A O 1
ATOM 666 N N . LEU A 1 80 ? 25.932 -6.017 -33.043 1.00 86.94 80 LEU A N 1
ATOM 667 C CA . LEU A 1 80 ? 27.268 -5.660 -33.534 1.00 86.94 80 LEU A CA 1
ATOM 668 C C . LEU A 1 80 ? 28.070 -4.901 -32.474 1.00 86.94 80 LEU A C 1
ATOM 670 O O . LEU A 1 80 ? 29.260 -5.176 -32.289 1.00 86.94 80 LEU A O 1
ATOM 674 N N . PHE A 1 81 ? 27.408 -3.981 -31.771 1.00 86.69 81 PHE A N 1
ATOM 675 C CA . PHE A 1 81 ? 28.028 -3.169 -30.734 1.00 86.69 81 PHE A CA 1
ATOM 676 C C . PHE A 1 81 ? 28.346 -3.974 -29.464 1.00 86.69 81 PHE A C 1
ATOM 678 O O . PHE A 1 81 ? 29.408 -3.781 -28.882 1.00 86.69 81 PHE A O 1
ATOM 685 N N . GLU A 1 82 ? 27.494 -4.926 -29.067 1.00 86.62 82 GLU A N 1
ATOM 686 C CA . GLU A 1 82 ? 27.764 -5.877 -27.972 1.00 86.62 82 GLU A CA 1
ATOM 687 C C . GLU A 1 82 ? 28.998 -6.748 -28.246 1.00 86.62 82 GLU A C 1
ATOM 689 O O . GLU A 1 82 ? 29.790 -7.021 -27.343 1.00 86.62 82 GLU A O 1
ATOM 694 N N . LEU A 1 83 ? 29.183 -7.181 -29.497 1.00 83.12 83 LEU A N 1
ATOM 695 C CA . LEU A 1 83 ? 30.276 -8.075 -29.882 1.00 83.12 83 LEU A CA 1
ATOM 696 C C . LEU A 1 83 ? 31.637 -7.373 -29.977 1.00 83.12 83 LEU A C 1
ATOM 698 O O . LEU A 1 83 ? 32.666 -8.014 -29.742 1.00 83.12 83 LEU A O 1
ATOM 702 N N . ASN A 1 84 ? 31.667 -6.103 -30.392 1.00 81.88 84 ASN A N 1
ATOM 703 C CA . ASN A 1 84 ? 32.890 -5.301 -30.464 1.00 81.88 84 ASN A CA 1
ATOM 704 C C . ASN A 1 84 ? 32.578 -3.788 -30.390 1.00 81.88 84 ASN A C 1
ATOM 706 O O . ASN A 1 84 ? 32.387 -3.160 -31.437 1.00 81.88 84 ASN A O 1
ATOM 710 N N . PRO A 1 85 ? 32.552 -3.192 -29.183 1.00 85.75 85 PRO A N 1
ATOM 711 C CA . PRO A 1 85 ? 32.405 -1.750 -29.017 1.00 85.75 85 PRO A CA 1
ATOM 712 C C . PRO A 1 85 ? 33.588 -1.004 -29.651 1.00 85.75 85 PRO A C 1
ATOM 714 O O . PRO A 1 85 ? 34.726 -1.120 -29.199 1.00 85.75 85 PRO A O 1
ATOM 717 N N . ASN A 1 86 ? 33.321 -0.211 -30.689 1.00 90.06 86 ASN A N 1
ATOM 718 C CA . ASN A 1 86 ? 34.342 0.549 -31.407 1.00 90.06 86 ASN A CA 1
ATOM 719 C C . ASN A 1 86 ? 33.833 1.943 -31.813 1.00 90.06 86 ASN A C 1
ATOM 721 O O . ASN A 1 86 ? 32.657 2.118 -32.129 1.00 90.06 86 ASN A O 1
ATOM 725 N N . GLU A 1 87 ? 34.726 2.935 -31.816 1.00 91.12 87 GLU A N 1
ATOM 726 C CA . GLU A 1 87 ? 34.420 4.331 -32.161 1.00 91.12 87 GLU A CA 1
ATOM 727 C C . GLU A 1 87 ? 33.924 4.523 -33.601 1.00 91.12 87 GLU A C 1
ATOM 729 O O . GLU A 1 87 ? 33.002 5.306 -33.832 1.00 91.12 87 GLU A O 1
ATOM 734 N N . GLU A 1 88 ? 34.486 3.806 -34.572 1.00 90.06 88 GLU A N 1
ATOM 735 C CA . GLU A 1 88 ? 34.044 3.863 -35.971 1.00 90.06 88 GLU A CA 1
ATOM 736 C C . GLU A 1 88 ? 32.648 3.264 -36.122 1.00 90.06 88 GLU A C 1
ATOM 738 O O . GLU A 1 88 ? 31.769 3.880 -36.724 1.00 90.06 88 GLU A O 1
ATOM 743 N N . LEU A 1 89 ? 32.408 2.118 -35.477 1.00 88.88 89 LEU A N 1
ATOM 744 C CA . LEU A 1 89 ? 31.094 1.480 -35.439 1.00 88.88 89 LEU A CA 1
ATOM 745 C C . LEU A 1 89 ? 30.050 2.380 -34.761 1.00 88.88 89 LEU A C 1
ATOM 747 O O . LEU A 1 89 ? 28.916 2.468 -35.232 1.00 88.88 89 LEU A O 1
ATOM 751 N N . ARG A 1 90 ? 30.431 3.094 -33.692 1.00 93.00 90 ARG A N 1
ATOM 752 C CA . ARG A 1 90 ? 29.576 4.086 -33.023 1.00 93.00 90 ARG A CA 1
ATOM 753 C C . ARG A 1 90 ? 29.169 5.199 -33.987 1.00 93.00 90 ARG A C 1
ATOM 755 O O . ARG A 1 90 ? 27.985 5.500 -34.111 1.00 93.00 90 ARG A O 1
ATOM 762 N N . LYS A 1 91 ? 30.144 5.812 -34.668 1.00 92.12 91 LYS A N 1
ATOM 763 C CA . LYS A 1 91 ? 29.912 6.913 -35.617 1.00 92.12 91 LYS A CA 1
ATOM 764 C C . LYS A 1 91 ? 29.018 6.474 -36.775 1.00 92.12 91 LYS A C 1
ATOM 766 O O . LYS A 1 91 ? 28.054 7.170 -37.085 1.00 92.12 91 LYS A O 1
ATOM 771 N N . GLU A 1 92 ? 29.291 5.308 -37.355 1.00 91.19 92 GLU A N 1
ATOM 772 C CA . GLU A 1 92 ? 28.475 4.746 -38.433 1.00 91.19 92 GLU A CA 1
ATOM 773 C C . GLU A 1 92 ? 27.047 4.450 -37.951 1.00 91.19 92 GLU A C 1
ATOM 775 O O . GLU A 1 92 ? 26.086 4.828 -38.615 1.00 91.19 92 GLU A O 1
ATOM 780 N N . THR A 1 93 ? 26.890 3.879 -36.751 1.00 91.56 93 THR A N 1
ATOM 781 C CA . THR A 1 93 ? 25.573 3.642 -36.134 1.00 91.56 93 THR A CA 1
ATOM 782 C C . THR A 1 93 ? 24.780 4.939 -35.992 1.00 91.56 93 THR A C 1
ATOM 784 O O . THR A 1 93 ? 23.613 4.993 -36.372 1.00 91.56 93 THR A O 1
ATOM 787 N N . VAL A 1 94 ? 25.402 6.009 -35.487 1.00 91.94 94 VAL A N 1
ATOM 788 C CA . VAL A 1 94 ? 24.744 7.318 -35.361 1.00 91.94 94 VAL A CA 1
ATOM 789 C C . VAL A 1 94 ? 24.330 7.863 -36.728 1.00 91.94 94 VAL A C 1
ATOM 791 O O . VAL A 1 94 ? 23.215 8.365 -36.863 1.00 91.94 94 VAL A O 1
ATOM 794 N N . ASN A 1 95 ? 25.189 7.756 -37.743 1.00 91.06 95 ASN A N 1
ATOM 795 C CA . ASN A 1 95 ? 24.877 8.216 -39.099 1.00 91.06 95 ASN A CA 1
ATOM 796 C C . ASN A 1 95 ? 23.700 7.443 -39.703 1.00 91.06 95 ASN A C 1
ATOM 798 O O . ASN A 1 95 ? 22.800 8.039 -40.295 1.00 91.06 95 ASN A O 1
ATOM 802 N N . ILE A 1 96 ? 23.675 6.128 -39.501 1.00 89.62 96 ILE A N 1
ATOM 803 C CA . ILE A 1 96 ? 22.592 5.254 -39.949 1.00 89.62 96 ILE A CA 1
ATOM 804 C C . ILE A 1 96 ? 21.281 5.625 -39.267 1.00 89.62 96 ILE A C 1
ATOM 806 O O . ILE A 1 96 ? 20.284 5.846 -39.950 1.00 89.62 96 ILE A O 1
ATOM 810 N N . LEU A 1 97 ? 21.288 5.769 -37.941 1.00 88.88 97 LEU A N 1
ATOM 811 C CA . LEU A 1 97 ? 20.096 6.156 -37.194 1.00 88.88 97 LEU A CA 1
ATOM 812 C C . LEU A 1 97 ? 19.587 7.533 -37.645 1.00 88.88 97 LEU A C 1
ATOM 814 O O . LEU A 1 97 ? 18.399 7.663 -37.904 1.00 88.88 97 LEU A O 1
ATOM 818 N N . LYS A 1 98 ? 20.464 8.524 -37.863 1.00 88.06 98 LYS A N 1
ATOM 819 C CA . LYS A 1 98 ? 20.074 9.835 -38.430 1.00 88.06 98 LYS A CA 1
ATOM 820 C C . LYS A 1 98 ? 19.454 9.736 -39.822 1.00 88.06 98 LYS A C 1
ATOM 822 O O . LYS A 1 98 ? 18.574 10.517 -40.157 1.00 88.06 98 LYS A O 1
ATOM 827 N N . THR A 1 99 ? 19.941 8.807 -40.638 1.00 85.56 99 THR A N 1
ATOM 828 C CA . THR A 1 99 ? 19.459 8.625 -42.012 1.00 85.56 99 THR A CA 1
ATOM 829 C C . THR A 1 99 ? 18.095 7.942 -42.041 1.00 85.56 99 THR A C 1
ATOM 831 O O . THR A 1 99 ? 17.295 8.222 -42.925 1.00 85.56 99 THR A O 1
ATOM 834 N N . ILE A 1 100 ? 17.823 7.050 -41.090 1.00 81.12 100 ILE A N 1
ATOM 835 C CA . ILE A 1 100 ? 16.617 6.210 -41.082 1.00 81.12 100 ILE A CA 1
ATOM 836 C C . ILE A 1 100 ? 15.475 6.827 -40.269 1.00 81.12 100 ILE A C 1
ATOM 838 O O . ILE A 1 100 ? 14.302 6.619 -40.593 1.00 81.12 100 ILE A O 1
ATOM 842 N N . TYR A 1 101 ? 15.817 7.580 -39.227 1.00 80.00 101 TYR A N 1
ATOM 843 C CA . TYR A 1 101 ? 14.883 8.256 -38.335 1.00 80.00 101 TYR A CA 1
ATOM 844 C C . TYR A 1 101 ? 14.857 9.753 -38.661 1.00 80.00 101 TYR A C 1
ATOM 846 O O . TYR A 1 101 ? 15.509 10.558 -37.993 1.00 80.00 101 TYR A O 1
ATOM 854 N N . GLN A 1 102 ? 14.168 10.104 -39.749 1.00 74.50 102 GLN A N 1
ATOM 855 C CA . GLN A 1 102 ? 14.146 11.462 -40.312 1.00 74.50 102 GLN A CA 1
ATOM 856 C C . GLN A 1 102 ? 12.961 12.298 -39.820 1.00 74.50 102 GLN A C 1
ATOM 858 O O . GLN A 1 102 ? 12.976 13.522 -39.957 1.00 74.50 102 GLN A O 1
ATOM 863 N N . GLU A 1 103 ? 11.923 11.668 -39.267 1.00 69.50 103 GLU A N 1
ATOM 864 C CA . GLU A 1 103 ? 10.758 12.408 -38.796 1.00 69.50 103 GLU A CA 1
ATOM 865 C C . GLU A 1 103 ? 11.090 13.212 -37.534 1.00 69.50 103 GLU A C 1
ATOM 867 O O . GLU A 1 103 ? 11.826 12.754 -36.660 1.00 69.50 103 GLU A O 1
ATOM 872 N N . GLU A 1 104 ? 10.485 14.395 -37.381 1.00 60.25 104 GLU A N 1
ATOM 873 C CA . GLU A 1 104 ? 10.727 15.286 -36.233 1.00 60.25 104 GLU A CA 1
ATOM 874 C C . GLU A 1 104 ? 10.519 14.574 -34.879 1.00 60.25 104 GLU A C 1
ATOM 876 O O . GLU A 1 104 ? 11.205 14.855 -33.896 1.00 60.25 104 GLU A O 1
ATOM 881 N N . ARG A 1 105 ? 9.582 13.621 -34.826 1.00 58.72 105 ARG A N 1
ATOM 882 C CA . ARG A 1 105 ? 9.321 12.776 -33.652 1.00 58.72 105 ARG A CA 1
ATOM 883 C C . ARG A 1 105 ? 10.423 11.755 -33.407 1.00 58.72 105 ARG A C 1
ATOM 885 O O . ARG A 1 105 ? 10.887 11.615 -32.278 1.00 58.72 105 ARG A O 1
ATOM 892 N N . GLU A 1 106 ? 10.845 11.073 -34.465 1.00 71.69 106 GLU A N 1
ATOM 893 C CA . GLU A 1 106 ? 11.875 10.043 -34.410 1.00 71.69 106 GLU A CA 1
ATOM 894 C C . GLU A 1 106 ? 13.236 10.632 -34.009 1.00 71.69 106 GLU A C 1
ATOM 896 O O . GLU A 1 106 ? 13.932 10.079 -33.157 1.00 71.69 106 GLU A O 1
ATOM 901 N N . ILE A 1 107 ? 13.572 11.816 -34.531 1.00 75.94 107 ILE A N 1
ATOM 902 C CA . ILE A 1 107 ? 14.784 12.557 -34.160 1.00 75.94 107 ILE A CA 1
ATOM 903 C C . ILE A 1 107 ? 14.793 12.857 -32.658 1.00 75.94 107 ILE A C 1
ATOM 905 O O . ILE A 1 107 ? 15.804 12.648 -31.989 1.00 75.94 107 ILE A O 1
ATOM 909 N N . LYS A 1 108 ? 13.657 13.266 -32.087 1.00 70.38 108 LYS A N 1
ATOM 910 C CA . LYS A 1 108 ? 13.561 13.539 -30.648 1.00 70.38 108 LYS A CA 1
ATOM 911 C C . LYS A 1 108 ? 13.672 12.266 -29.794 1.00 70.38 108 LYS A C 1
ATOM 913 O O . LYS A 1 108 ? 14.144 12.355 -28.657 1.00 70.38 108 LYS A O 1
ATOM 918 N N . PHE A 1 109 ? 13.322 11.078 -30.312 1.00 72.06 109 PHE A N 1
ATOM 919 C CA . PHE A 1 109 ? 13.663 9.807 -29.648 1.00 72.06 109 PHE A CA 1
ATOM 920 C C . PHE A 1 109 ? 15.178 9.594 -29.597 1.00 72.06 109 PHE A C 1
ATOM 922 O O . PHE A 1 109 ? 15.698 9.226 -28.542 1.00 72.06 109 PHE A O 1
ATOM 929 N N . LEU A 1 110 ? 15.894 9.877 -30.692 1.00 83.19 110 LEU A N 1
ATOM 930 C CA . LEU A 1 110 ? 17.358 9.787 -30.733 1.00 83.19 110 LEU A CA 1
ATOM 931 C C . LEU A 1 110 ? 18.023 10.768 -29.754 1.00 83.19 110 LEU A C 1
ATOM 933 O O . LEU A 1 110 ? 18.979 10.392 -29.071 1.00 83.19 110 LEU A O 1
ATOM 937 N N . GLU A 1 111 ? 17.497 11.991 -29.635 1.00 82.75 111 GLU A N 1
ATOM 938 C CA . GLU A 1 111 ? 17.970 12.989 -28.665 1.00 82.75 111 GLU A CA 1
ATOM 939 C C . GLU A 1 111 ? 17.778 12.514 -27.223 1.00 82.75 111 GLU A C 1
ATOM 941 O O . GLU A 1 111 ? 18.742 12.476 -26.461 1.00 82.75 111 GLU A O 1
ATOM 946 N N . LYS A 1 112 ? 16.562 12.088 -26.842 1.00 75.25 112 LYS A N 1
ATOM 947 C CA . LYS A 1 112 ? 16.292 11.618 -25.468 1.00 75.25 112 LYS A CA 1
ATOM 948 C C . LYS A 1 112 ? 17.021 10.322 -25.125 1.00 75.25 112 LYS A C 1
ATOM 950 O O . LYS A 1 112 ? 17.330 10.083 -23.958 1.00 75.25 112 LYS A O 1
ATOM 955 N N . ALA A 1 113 ? 17.284 9.477 -26.117 1.00 81.50 113 ALA A N 1
ATOM 956 C CA . ALA A 1 113 ? 18.103 8.284 -25.953 1.00 81.50 113 ALA A CA 1
ATOM 957 C C . ALA A 1 113 ? 19.600 8.597 -25.835 1.00 81.50 113 ALA A C 1
ATOM 959 O O . ALA A 1 113 ? 20.371 7.685 -25.558 1.00 81.50 113 ALA A O 1
ATOM 960 N N . GLU A 1 114 ? 20.007 9.862 -25.989 1.00 89.56 114 GLU A N 1
ATOM 961 C CA . GLU A 1 114 ? 21.398 10.317 -25.930 1.00 89.56 114 GLU A CA 1
ATOM 962 C C . GLU A 1 114 ? 22.254 9.786 -27.093 1.00 89.56 114 GLU A C 1
ATOM 964 O O . GLU A 1 114 ? 23.481 9.815 -27.031 1.00 89.56 114 GLU A O 1
ATOM 969 N N . ILE A 1 115 ? 21.631 9.326 -28.186 1.00 92.50 115 ILE A N 1
ATOM 970 C CA . ILE A 1 115 ? 22.313 8.648 -29.304 1.00 92.50 115 ILE A CA 1
ATOM 971 C C . ILE A 1 115 ? 23.391 9.534 -29.930 1.00 92.50 115 ILE A C 1
ATOM 973 O O . ILE A 1 115 ? 24.449 9.049 -30.322 1.00 92.50 115 ILE A O 1
ATOM 977 N N . PHE A 1 116 ? 23.157 10.842 -30.013 1.00 89.44 116 PHE A N 1
ATOM 978 C CA . PHE A 1 116 ? 24.082 11.754 -30.685 1.00 89.44 116 PHE A CA 1
ATOM 979 C C . PHE A 1 116 ? 25.357 12.052 -29.896 1.00 89.44 116 PHE A C 1
ATOM 981 O O . PHE A 1 116 ? 26.366 12.409 -30.503 1.00 89.44 116 PHE A O 1
ATOM 988 N N . TYR A 1 117 ? 25.323 11.915 -28.571 1.00 88.19 117 TYR A N 1
ATOM 989 C CA . TYR A 1 117 ? 26.387 12.387 -27.680 1.00 88.19 117 TYR A CA 1
ATOM 990 C C . TYR A 1 117 ? 26.866 11.341 -26.669 1.00 88.19 117 TYR A C 1
ATOM 992 O O . TYR A 1 117 ? 27.809 11.609 -25.925 1.00 88.19 117 TYR A O 1
ATOM 1000 N N . ALA A 1 118 ? 26.263 10.150 -26.636 1.00 88.75 118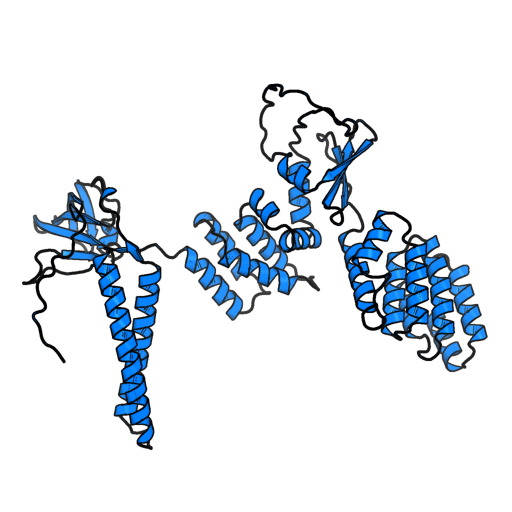 ALA A N 1
ATOM 1001 C CA . ALA A 1 118 ? 26.684 9.093 -25.731 1.00 88.75 118 ALA A CA 1
ATOM 1002 C C . ALA A 1 118 ? 28.135 8.649 -26.026 1.00 88.75 118 ALA A C 1
ATOM 1004 O O . ALA A 1 118 ? 28.451 8.277 -27.164 1.00 88.75 118 ALA A O 1
ATOM 1005 N N . PRO A 1 119 ? 29.024 8.654 -25.012 1.00 89.25 119 PRO A N 1
ATOM 1006 C CA . PRO A 1 119 ? 30.387 8.146 -25.152 1.00 89.25 119 PRO A CA 1
ATOM 1007 C C . PRO A 1 119 ? 30.384 6.628 -25.381 1.00 89.25 119 PRO A C 1
ATOM 1009 O O . PRO A 1 119 ? 29.419 5.947 -25.031 1.00 89.25 119 PRO A O 1
ATOM 1012 N N . LEU A 1 120 ? 31.470 6.078 -25.941 1.00 90.50 120 LEU A N 1
ATOM 1013 C CA . LEU A 1 120 ? 31.565 4.661 -26.334 1.00 90.50 120 LEU A CA 1
ATOM 1014 C C . LEU A 1 120 ? 31.114 3.685 -25.242 1.00 90.50 120 LEU A C 1
ATOM 1016 O O . LEU A 1 120 ? 30.336 2.770 -25.499 1.00 90.50 120 LEU A O 1
ATOM 1020 N N . ASN A 1 121 ? 31.582 3.916 -24.016 1.00 87.81 121 ASN A N 1
ATOM 1021 C CA . ASN A 1 121 ? 31.295 3.092 -22.843 1.00 87.81 121 ASN A CA 1
ATOM 1022 C C . ASN A 1 121 ? 29.810 3.091 -22.435 1.00 87.81 121 ASN A C 1
ATOM 1024 O O . ASN A 1 121 ? 29.379 2.176 -21.741 1.00 87.81 121 ASN A O 1
ATOM 1028 N N . ASN A 1 122 ? 29.031 4.087 -22.862 1.00 88.50 122 ASN A N 1
ATOM 1029 C CA . ASN A 1 122 ? 27.611 4.224 -22.543 1.00 88.50 122 ASN A CA 1
ATOM 1030 C C . ASN A 1 122 ? 26.703 4.109 -23.781 1.00 88.50 122 ASN A C 1
ATOM 1032 O O . ASN A 1 122 ? 25.480 4.168 -23.667 1.00 88.50 122 ASN A O 1
ATOM 1036 N N . PHE A 1 123 ? 27.272 3.928 -24.972 1.00 91.31 123 PHE A N 1
ATOM 1037 C CA . PHE A 1 123 ? 26.510 3.938 -26.217 1.00 91.31 123 PHE A CA 1
ATOM 1038 C C . PHE A 1 123 ? 25.544 2.752 -26.337 1.00 91.31 123 PHE A C 1
ATOM 1040 O O . PHE A 1 123 ? 24.428 2.912 -26.822 1.00 91.31 123 PHE A O 1
ATOM 1047 N N . LEU A 1 124 ? 25.903 1.579 -25.803 1.00 89.06 124 LEU A N 1
ATOM 1048 C CA . LEU A 1 124 ? 24.978 0.443 -25.739 1.00 89.06 124 LEU A CA 1
ATOM 1049 C C . LEU A 1 124 ? 23.744 0.759 -24.876 1.00 89.06 124 LEU A C 1
ATOM 1051 O O . LEU A 1 124 ? 22.626 0.379 -25.220 1.00 89.06 124 LEU A O 1
ATOM 1055 N N . ASN A 1 125 ? 23.920 1.508 -23.782 1.00 83.75 125 ASN A N 1
ATOM 1056 C CA . ASN A 1 125 ? 22.796 1.968 -22.967 1.00 83.75 125 ASN A CA 1
ATOM 1057 C C . ASN A 1 125 ? 21.931 2.973 -23.731 1.00 83.75 125 ASN A C 1
ATOM 1059 O O . ASN A 1 125 ? 20.711 2.916 -23.607 1.00 83.75 125 ASN A O 1
ATOM 1063 N N . ALA A 1 126 ? 22.532 3.851 -24.537 1.00 87.19 126 ALA A N 1
ATOM 1064 C CA . ALA A 1 126 ? 21.799 4.758 -25.419 1.00 87.19 126 ALA A CA 1
ATOM 1065 C C . ALA A 1 126 ? 20.957 3.987 -26.455 1.00 87.19 126 ALA A C 1
ATOM 1067 O O . ALA A 1 126 ? 19.765 4.250 -26.597 1.00 87.19 126 ALA A O 1
ATOM 1068 N N . LEU A 1 127 ? 21.523 2.956 -27.094 1.00 88.88 127 LEU A N 1
ATOM 1069 C CA . LEU A 1 127 ? 20.781 2.067 -27.998 1.00 88.88 127 LEU A CA 1
ATOM 1070 C C . LEU A 1 127 ? 19.643 1.326 -27.282 1.00 88.88 127 LEU A C 1
ATOM 1072 O O . LEU A 1 127 ? 18.552 1.211 -27.826 1.00 88.88 127 LEU A O 1
ATOM 1076 N N . ASN A 1 128 ? 19.858 0.872 -26.045 1.00 82.06 128 ASN A N 1
ATOM 1077 C CA . ASN A 1 128 ? 18.807 0.248 -25.238 1.00 82.06 128 ASN A CA 1
ATOM 1078 C C . ASN A 1 128 ? 17.718 1.243 -24.806 1.00 82.06 128 ASN A C 1
ATOM 1080 O O . ASN A 1 128 ? 16.546 0.879 -24.749 1.00 82.06 128 ASN A O 1
ATOM 1084 N N . LYS A 1 129 ? 18.067 2.503 -24.511 1.00 78.75 129 LYS A N 1
ATOM 1085 C CA . LYS A 1 129 ? 17.083 3.573 -24.274 1.00 78.75 129 LYS A CA 1
ATOM 1086 C C . LYS A 1 129 ? 16.241 3.807 -25.527 1.00 78.75 129 LYS A C 1
ATOM 1088 O O . LYS A 1 129 ? 15.025 3.884 -25.407 1.00 78.75 129 LYS A O 1
ATOM 1093 N N . LEU A 1 130 ? 16.872 3.875 -26.701 1.00 81.94 130 LEU A N 1
ATOM 1094 C CA . LEU A 1 130 ? 16.179 4.020 -27.980 1.00 81.94 130 LEU A CA 1
ATOM 1095 C C . LEU A 1 130 ? 15.245 2.839 -28.258 1.00 81.94 130 LEU A C 1
ATOM 1097 O O . LEU A 1 130 ? 14.091 3.064 -28.584 1.00 81.94 130 LEU A O 1
ATOM 1101 N N . ASP A 1 131 ? 15.711 1.606 -28.068 1.00 77.56 131 ASP A N 1
ATOM 1102 C CA . ASP A 1 131 ? 14.903 0.389 -28.225 1.00 77.56 131 ASP A CA 1
ATOM 1103 C C . ASP A 1 131 ? 13.669 0.416 -27.312 1.00 77.56 131 ASP A C 1
ATOM 1105 O O . ASP A 1 131 ? 12.552 0.182 -27.756 1.00 77.56 131 ASP A O 1
ATOM 1109 N N . ASN A 1 132 ? 13.837 0.845 -26.056 1.00 63.47 132 ASN A N 1
ATOM 1110 C CA . ASN A 1 132 ? 12.713 1.057 -25.144 1.00 63.47 132 ASN A CA 1
ATOM 1111 C C . ASN A 1 132 ? 11.776 2.185 -25.603 1.00 63.47 132 ASN A C 1
ATOM 1113 O O . ASN A 1 132 ? 10.568 2.089 -25.398 1.00 63.47 132 ASN A O 1
ATOM 1117 N N . PHE A 1 133 ? 12.293 3.276 -26.173 1.00 66.25 133 PHE A N 1
ATOM 1118 C CA . PHE A 1 133 ? 11.444 4.331 -26.729 1.00 66.25 133 PHE A CA 1
ATOM 1119 C C . PHE A 1 133 ? 10.718 3.875 -27.985 1.00 66.25 133 PHE A C 1
ATOM 1121 O O . PHE A 1 133 ? 9.594 4.284 -28.196 1.00 66.25 133 PHE A O 1
ATOM 1128 N N . LEU A 1 134 ? 11.307 3.026 -28.813 1.00 67.38 134 LEU A N 1
ATOM 1129 C CA . LEU A 1 134 ? 10.617 2.530 -29.992 1.00 67.38 134 LEU A CA 1
ATOM 1130 C C . LEU A 1 134 ? 9.570 1.497 -29.578 1.00 67.38 134 LEU A C 1
ATOM 1132 O O . LEU A 1 134 ? 8.413 1.688 -29.904 1.00 67.38 134 LEU A O 1
ATOM 1136 N N . TYR A 1 135 ? 9.911 0.523 -28.732 1.00 58.44 135 TYR A N 1
ATOM 1137 C CA . TYR A 1 135 ? 8.979 -0.499 -28.240 1.00 58.44 135 TYR A CA 1
ATOM 1138 C C . TYR A 1 135 ? 7.754 0.077 -27.508 1.00 58.44 135 TYR A C 1
ATOM 1140 O O . TYR A 1 135 ? 6.629 -0.360 -27.728 1.00 58.44 135 TYR A O 1
ATOM 1148 N N . ASN A 1 136 ? 7.950 1.085 -26.648 1.00 46.94 136 ASN A N 1
ATOM 1149 C CA . ASN A 1 136 ? 6.848 1.673 -25.873 1.00 46.94 136 ASN A CA 1
ATOM 1150 C C . ASN A 1 136 ? 6.011 2.694 -26.667 1.00 46.94 136 ASN A C 1
ATOM 1152 O O . ASN A 1 136 ? 4.993 3.163 -26.162 1.00 46.94 136 ASN A O 1
ATOM 1156 N N . PHE A 1 137 ? 6.459 3.097 -27.861 1.00 51.22 137 PHE A N 1
ATOM 1157 C CA . PHE A 1 137 ? 5.842 4.174 -28.645 1.00 51.22 137 PHE A CA 1
ATOM 1158 C C . PHE A 1 137 ? 5.534 3.762 -30.097 1.00 51.22 137 PHE A C 1
ATOM 1160 O O . PHE A 1 137 ? 4.950 4.545 -30.847 1.00 51.22 137 PHE A O 1
ATOM 1167 N N . SER A 1 138 ? 5.885 2.537 -30.502 1.00 41.03 138 SER A N 1
ATOM 1168 C CA . SER A 1 138 ? 5.555 1.951 -31.797 1.00 41.03 138 SER A CA 1
ATOM 1169 C C . SER A 1 138 ? 4.115 1.441 -31.789 1.00 41.03 138 SER A C 1
ATOM 1171 O O . SER A 1 138 ? 3.810 0.394 -31.220 1.00 41.03 138 SER A O 1
ATOM 1173 N N . GLY A 1 139 ? 3.243 2.167 -32.486 1.00 41.41 139 GLY A N 1
ATOM 1174 C CA . GLY A 1 139 ? 1.991 1.632 -33.017 1.00 41.41 139 GLY A CA 1
ATOM 1175 C C . GLY A 1 139 ? 0.761 1.896 -32.157 1.00 41.41 139 GLY A C 1
ATOM 1176 O O . GLY A 1 139 ? 0.345 1.061 -31.356 1.00 41.41 139 GLY A O 1
ATOM 1177 N N . GLY A 1 140 ? 0.116 3.037 -32.415 1.00 35.25 140 GLY A N 1
ATOM 1178 C CA . GLY A 1 140 ? -1.260 3.282 -32.006 1.00 35.25 140 GLY A CA 1
ATOM 1179 C C . GLY A 1 140 ? -2.185 2.175 -32.517 1.00 35.25 140 GLY A C 1
ATOM 1180 O O . GLY A 1 140 ? -2.203 1.849 -33.705 1.00 35.25 140 GLY A O 1
ATOM 1181 N N . LYS A 1 141 ? -2.966 1.585 -31.611 1.00 33.09 141 LYS A N 1
ATOM 1182 C CA . LYS A 1 141 ? -4.126 0.789 -32.006 1.00 33.09 141 LYS A CA 1
ATOM 1183 C C . LYS A 1 141 ? -5.220 1.740 -32.456 1.00 33.09 141 LYS A C 1
ATOM 1185 O O . LYS A 1 141 ? -5.633 2.616 -31.701 1.00 33.09 141 LYS A O 1
ATOM 1190 N N . ILE A 1 142 ? -5.699 1.525 -33.673 1.00 31.83 142 ILE A N 1
ATOM 1191 C CA . ILE A 1 142 ? -6.893 2.184 -34.175 1.00 31.83 142 ILE A CA 1
ATOM 1192 C C . ILE A 1 142 ? -8.103 1.547 -33.489 1.00 31.83 142 ILE A C 1
ATOM 1194 O O . ILE A 1 142 ? -8.318 0.340 -33.597 1.00 31.83 142 ILE A O 1
ATOM 1198 N N . VAL A 1 143 ? -8.887 2.365 -32.794 1.00 31.73 143 VAL A N 1
ATOM 1199 C CA . VAL A 1 143 ? -10.130 1.950 -32.141 1.00 31.73 143 VAL A CA 1
ATOM 1200 C C . VAL A 1 143 ? -11.284 2.764 -32.740 1.00 31.73 143 VAL A C 1
ATOM 1202 O O . VAL A 1 143 ? -11.204 3.992 -32.799 1.00 31.73 143 VAL A O 1
ATOM 1205 N N . TYR A 1 144 ? -12.325 2.084 -33.229 1.00 29.44 144 TYR A N 1
ATOM 1206 C CA . TYR A 1 144 ? -13.522 2.683 -33.838 1.00 29.44 144 TYR A CA 1
ATOM 1207 C C . TYR A 1 144 ? -14.741 2.498 -32.925 1.00 29.44 144 TYR A C 1
ATOM 1209 O O . TYR A 1 144 ? -14.922 1.401 -32.406 1.00 29.44 144 TYR A O 1
ATOM 1217 N N . TYR A 1 145 ? -15.593 3.530 -32.804 1.00 36.06 145 TYR A N 1
ATOM 1218 C CA . TYR A 1 145 ? -16.904 3.449 -32.139 1.00 36.06 145 TYR A CA 1
ATOM 1219 C C . TYR A 1 145 ? -17.976 4.288 -32.833 1.00 36.06 145 TYR A C 1
ATOM 1221 O O . TYR A 1 145 ? -17.686 5.368 -33.344 1.00 36.06 145 TYR A O 1
ATOM 1229 N N . GLU A 1 146 ? -19.216 3.794 -32.794 1.00 30.38 146 GLU A N 1
ATOM 1230 C CA . GLU A 1 146 ? -20.375 4.304 -33.545 1.00 30.38 146 GLU A CA 1
ATOM 1231 C C . GLU A 1 146 ? -20.843 5.716 -33.135 1.00 30.38 146 GLU A C 1
ATOM 1233 O O . GLU A 1 146 ? -21.476 6.387 -33.943 1.00 30.38 146 GLU A O 1
ATOM 1238 N N . ASN A 1 147 ? -20.487 6.212 -31.938 1.00 40.00 147 ASN A N 1
ATOM 1239 C CA . ASN A 1 147 ? -21.035 7.467 -31.384 1.00 40.00 147 ASN A CA 1
ATOM 1240 C C . ASN A 1 147 ? -19.998 8.563 -31.047 1.00 40.00 147 ASN A C 1
ATOM 1242 O O . ASN A 1 147 ? -20.351 9.582 -30.447 1.00 40.00 147 ASN A O 1
ATOM 1246 N N . SER A 1 148 ? -18.714 8.394 -31.386 1.00 44.69 148 SER A N 1
ATOM 1247 C CA . SER A 1 148 ? -17.677 9.402 -31.095 1.00 44.69 148 SER A CA 1
ATOM 1248 C C . SER A 1 148 ? -17.406 10.290 -32.311 1.00 44.69 148 SER A C 1
ATOM 1250 O O . SER A 1 148 ? -17.086 9.754 -33.362 1.00 44.69 148 SER A O 1
ATOM 1252 N N . PRO A 1 149 ? -17.394 11.633 -32.203 1.00 52.34 149 PRO A N 1
ATOM 1253 C CA . PRO A 1 149 ? -16.977 12.491 -33.311 1.00 52.34 149 PRO A CA 1
ATOM 1254 C C . PRO A 1 149 ? -15.454 12.496 -33.529 1.00 52.34 149 PRO A C 1
ATOM 1256 O O . PRO A 1 149 ? -14.988 13.189 -34.430 1.00 52.34 149 PRO A O 1
ATOM 1259 N N . TYR A 1 150 ? -14.668 11.767 -32.720 1.00 55.22 150 TYR A N 1
ATOM 1260 C CA . TYR A 1 150 ? -13.209 11.668 -32.837 1.00 55.22 150 TYR A CA 1
ATOM 1261 C C . TYR A 1 150 ? -12.697 10.219 -32.734 1.00 55.22 150 TYR A C 1
ATOM 1263 O O . TYR A 1 150 ? -13.159 9.437 -31.905 1.00 55.22 150 TYR A O 1
ATOM 1271 N N . GLN A 1 151 ? -11.683 9.901 -33.535 1.00 55.38 151 GLN A N 1
ATOM 1272 C CA . GLN A 1 151 ? -10.899 8.670 -33.568 1.00 55.38 151 GLN A CA 1
ATOM 1273 C C . GLN A 1 151 ? -9.498 8.937 -33.006 1.00 55.38 151 GLN A C 1
ATOM 1275 O O . GLN A 1 151 ? -8.864 9.926 -33.365 1.00 55.38 151 GLN A O 1
ATOM 1280 N N . ILE A 1 152 ? -8.975 8.055 -32.159 1.00 54.06 152 ILE A N 1
ATOM 1281 C CA . ILE A 1 152 ? -7.606 8.179 -31.639 1.00 54.06 152 ILE A CA 1
ATOM 1282 C C . ILE A 1 152 ? -6.658 7.503 -32.612 1.00 54.06 152 ILE A C 1
ATOM 1284 O O . ILE A 1 152 ? -6.833 6.328 -32.929 1.00 54.06 152 ILE A O 1
ATOM 1288 N N . LEU A 1 153 ? -5.664 8.248 -33.081 1.00 51.47 153 LEU A N 1
ATOM 1289 C CA . LEU A 1 153 ? -4.675 7.734 -34.023 1.00 51.47 153 LEU A CA 1
ATOM 1290 C C . LEU A 1 153 ? -3.406 7.266 -33.315 1.00 51.47 153 LEU A C 1
ATOM 1292 O O . LEU A 1 153 ? -2.867 6.215 -33.652 1.00 51.47 153 LEU A O 1
ATOM 1296 N N . ALA A 1 154 ? -2.930 8.029 -32.329 1.00 51.16 154 ALA A N 1
ATOM 1297 C CA . ALA A 1 154 ? -1.693 7.724 -31.623 1.00 51.16 154 ALA A CA 1
ATOM 1298 C C . ALA A 1 154 ? -1.603 8.440 -30.272 1.00 51.16 154 ALA A C 1
ATOM 1300 O O . ALA A 1 154 ? -2.171 9.519 -30.073 1.00 51.16 154 ALA A O 1
ATOM 1301 N N . TYR A 1 155 ? -0.815 7.855 -29.374 1.00 54.47 155 TYR A N 1
ATOM 1302 C CA . TYR A 1 155 ? -0.340 8.504 -28.159 1.00 54.47 155 TYR A CA 1
ATOM 1303 C C . TYR A 1 155 ? 1.124 8.885 -28.326 1.00 54.47 155 TYR A C 1
ATOM 1305 O O . TYR A 1 155 ? 1.944 8.090 -28.775 1.00 54.47 155 TYR A O 1
ATOM 1313 N N . ASP A 1 156 ? 1.451 10.107 -27.931 1.00 53.69 156 ASP A N 1
ATOM 1314 C CA . ASP A 1 156 ? 2.794 10.656 -27.981 1.00 53.69 156 ASP A CA 1
ATOM 1315 C C . ASP A 1 156 ? 3.211 11.059 -26.561 1.00 53.69 156 ASP A C 1
ATOM 1317 O O . ASP A 1 156 ? 3.172 12.228 -26.166 1.00 53.69 156 ASP A O 1
ATOM 1321 N N . PHE A 1 157 ? 3.594 10.070 -25.746 1.00 48.47 157 PHE A N 1
ATOM 1322 C CA . PHE A 1 157 ? 4.007 10.301 -24.351 1.00 48.47 157 PHE A CA 1
ATOM 1323 C C . PHE A 1 157 ? 5.339 11.059 -24.232 1.00 48.47 157 PHE A C 1
ATOM 1325 O O . PHE A 1 157 ? 5.777 11.400 -23.130 1.00 48.47 157 PHE A O 1
ATOM 1332 N N . LEU A 1 158 ? 6.012 11.309 -25.358 1.00 46.06 158 LEU A N 1
ATOM 1333 C CA . LEU A 1 158 ? 7.261 12.046 -25.411 1.00 46.06 158 LEU A CA 1
ATOM 1334 C C . LEU A 1 158 ? 6.987 13.547 -25.310 1.00 46.06 158 LEU A C 1
ATOM 1336 O O . LEU A 1 158 ? 7.737 14.245 -24.616 1.00 46.06 158 LEU A O 1
ATOM 1340 N N . PHE A 1 159 ? 5.916 13.995 -25.975 1.00 51.94 159 PHE A N 1
ATOM 1341 C CA . PHE A 1 159 ? 5.394 15.366 -25.935 1.00 51.94 159 PHE A CA 1
ATOM 1342 C C . PHE A 1 159 ? 4.161 15.530 -25.053 1.00 51.94 159 PHE A C 1
ATOM 1344 O O . PHE A 1 159 ? 3.623 16.633 -24.990 1.00 51.94 159 PHE A O 1
ATOM 1351 N N . ASP A 1 160 ? 3.753 14.470 -24.353 1.00 56.78 160 ASP A N 1
ATOM 1352 C CA . ASP A 1 160 ? 2.571 14.457 -23.493 1.00 56.78 160 ASP A CA 1
ATOM 1353 C C . ASP A 1 160 ? 1.308 14.793 -24.303 1.00 56.78 160 ASP A C 1
ATOM 1355 O O . ASP A 1 160 ? 0.536 15.658 -23.902 1.00 56.78 160 ASP A O 1
ATOM 1359 N N . GLN A 1 161 ? 1.119 14.163 -25.475 1.00 63.00 161 GLN A N 1
ATOM 1360 C CA . GLN A 1 161 ? 0.030 14.456 -26.420 1.00 63.00 161 GLN A CA 1
ATOM 1361 C C . GLN A 1 161 ? -0.753 13.215 -26.879 1.00 63.00 161 GLN A C 1
ATOM 1363 O O . GLN A 1 161 ? -0.240 12.101 -26.903 1.00 63.00 161 GLN A O 1
ATOM 1368 N N . VAL A 1 162 ? -2.003 13.435 -27.286 1.00 63.72 162 VAL A N 1
ATOM 1369 C CA . VAL A 1 162 ? -2.892 12.473 -27.948 1.00 63.72 162 VAL A CA 1
ATOM 1370 C C . VAL A 1 162 ? -3.255 13.020 -29.322 1.00 63.72 162 VAL A C 1
ATOM 1372 O O . VAL A 1 162 ? -3.652 14.183 -29.438 1.00 63.72 162 VAL A O 1
ATOM 1375 N N . GLU A 1 163 ? -3.137 12.192 -30.354 1.00 62.38 163 GLU A N 1
ATOM 1376 C CA . GLU A 1 163 ? -3.605 12.511 -31.700 1.00 62.38 163 GLU A CA 1
ATOM 1377 C C . GLU A 1 163 ? -5.031 12.014 -31.899 1.00 62.38 163 GLU A C 1
ATOM 1379 O O . GLU A 1 163 ? -5.310 10.818 -31.815 1.00 62.38 163 GLU A O 1
ATOM 1384 N N . LEU A 1 164 ? -5.928 12.949 -32.188 1.00 63.84 164 LEU A N 1
ATOM 1385 C CA . LEU A 1 164 ? -7.347 12.716 -32.400 1.00 63.84 164 LEU A CA 1
ATOM 1386 C C . LEU A 1 164 ? -7.716 13.156 -33.814 1.00 63.84 164 LEU A C 1
ATOM 1388 O O . LEU A 1 164 ? -7.526 14.312 -34.172 1.00 63.84 164 LEU A O 1
ATOM 1392 N N . LYS A 1 165 ? -8.283 12.275 -34.622 1.00 62.53 165 LYS A N 1
ATOM 1393 C CA . LYS A 1 165 ? -8.889 12.605 -35.910 1.00 62.53 165 LYS A CA 1
ATOM 1394 C C . LYS A 1 165 ? -10.375 12.842 -35.716 1.00 62.53 165 LYS A C 1
ATOM 1396 O O . LYS A 1 165 ? -11.037 11.997 -35.135 1.00 62.53 165 LYS A O 1
ATOM 1401 N N . LYS A 1 166 ? -10.922 13.961 -36.180 1.00 63.34 166 LYS A N 1
ATOM 1402 C CA . LYS A 1 166 ? -12.381 14.139 -36.179 1.00 63.34 166 LYS A CA 1
ATOM 1403 C C . LYS A 1 166 ? -12.993 13.239 -37.267 1.00 63.34 166 LYS A C 1
ATOM 1405 O O . LYS A 1 166 ? -12.401 13.093 -38.325 1.00 63.34 166 LYS A O 1
ATOM 1410 N N . ILE A 1 167 ? -14.128 12.588 -37.021 1.00 59.09 167 ILE A N 1
ATOM 1411 C CA . ILE A 1 167 ? -14.716 11.654 -38.001 1.00 59.09 167 ILE A CA 1
ATOM 1412 C C . ILE A 1 167 ? -15.294 12.417 -39.204 1.00 59.09 167 ILE A C 1
ATOM 1414 O O . ILE A 1 167 ? -15.096 12.001 -40.341 1.00 59.09 167 ILE A O 1
ATOM 1418 N N . ASP A 1 168 ? -15.911 13.578 -38.963 1.00 57.59 168 ASP A N 1
ATOM 1419 C CA . ASP A 1 168 ? -16.582 14.374 -40.009 1.00 57.59 168 ASP A CA 1
ATOM 1420 C C . ASP A 1 168 ? -15.661 15.361 -40.745 1.00 57.59 168 ASP A C 1
ATOM 1422 O O . ASP A 1 168 ? -16.012 15.912 -41.786 1.00 57.59 168 ASP A O 1
ATOM 1426 N N . GLU A 1 169 ? -14.484 15.635 -40.190 1.00 58.16 169 GLU A N 1
ATOM 1427 C CA . GLU A 1 169 ? -13.482 16.512 -40.790 1.00 58.16 169 GLU A CA 1
ATOM 1428 C C . GLU A 1 169 ? -12.187 15.718 -40.789 1.00 58.16 169 GLU A C 1
ATOM 1430 O O . GLU A 1 169 ? -11.757 15.314 -39.716 1.00 58.16 169 GLU A O 1
ATOM 1435 N N . ASP A 1 170 ? -11.533 15.531 -41.937 1.00 58.72 170 ASP A N 1
ATOM 1436 C CA . ASP A 1 170 ? -10.284 14.757 -42.097 1.00 58.72 170 ASP A CA 1
ATOM 1437 C C . ASP A 1 170 ? -9.058 15.423 -41.414 1.00 58.72 170 ASP A C 1
ATOM 1439 O O . ASP A 1 170 ? -7.914 15.371 -41.859 1.00 58.72 170 ASP A O 1
ATOM 1443 N N . LYS A 1 171 ? -9.316 16.133 -40.317 1.00 58.66 171 LYS A N 1
ATOM 1444 C CA . LYS A 1 171 ? -8.436 16.978 -39.545 1.00 58.66 171 LYS A CA 1
ATOM 1445 C C . LYS A 1 171 ? -7.998 16.242 -38.288 1.00 58.66 171 LYS A C 1
ATOM 1447 O O . LYS A 1 171 ? -8.805 15.851 -37.442 1.00 58.66 171 LYS A O 1
ATOM 1452 N N . ILE A 1 172 ? -6.683 16.138 -38.151 1.00 63.25 172 ILE A N 1
ATOM 1453 C CA . ILE A 1 172 ? -6.013 15.613 -36.967 1.00 63.25 172 ILE A CA 1
ATOM 1454 C C . ILE A 1 172 ? -5.754 16.772 -36.000 1.00 63.25 172 ILE A C 1
ATOM 1456 O O . ILE A 1 172 ? -5.227 17.821 -36.374 1.00 63.25 172 ILE A O 1
ATOM 1460 N N . VAL A 1 173 ? -6.130 16.581 -34.742 1.00 63.25 173 VAL A N 1
ATOM 1461 C CA . VAL A 1 173 ? -5.918 17.495 -33.624 1.00 63.25 173 VAL A CA 1
ATOM 1462 C C . VAL A 1 173 ? -4.999 16.811 -32.623 1.00 63.25 173 VAL A C 1
ATOM 1464 O O . VAL A 1 173 ? -5.236 15.674 -32.229 1.00 63.25 173 VAL A O 1
ATOM 1467 N N . LYS A 1 174 ? -3.955 17.517 -32.191 1.00 62.25 174 LYS A N 1
ATOM 1468 C CA . LYS A 1 174 ? -3.047 17.052 -31.139 1.00 62.25 174 LYS A CA 1
ATOM 1469 C C . LYS A 1 174 ? -3.380 17.791 -29.855 1.00 62.25 174 LYS A C 1
ATOM 1471 O O . LYS A 1 174 ? -3.327 19.021 -29.830 1.00 62.25 174 LYS A O 1
ATOM 1476 N N . LEU A 1 175 ? -3.748 17.064 -28.807 1.00 58.66 175 LEU A N 1
ATOM 1477 C CA . LEU A 1 175 ? -4.089 17.648 -27.510 1.00 58.66 175 LEU A CA 1
ATOM 1478 C C . LEU A 1 175 ? -3.145 17.1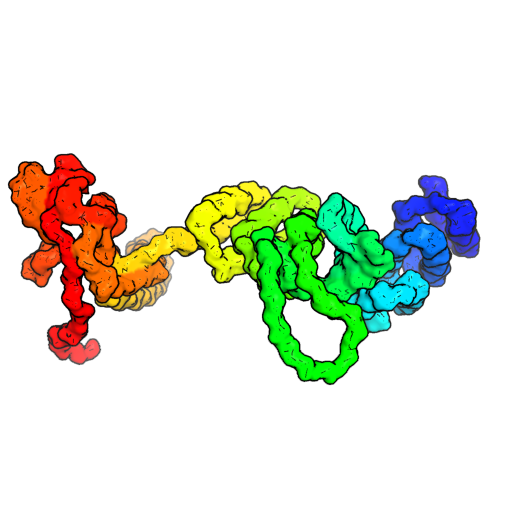33 -26.431 1.00 58.66 175 LEU A C 1
ATOM 1480 O O . LEU A 1 175 ? -2.804 15.955 -26.465 1.00 58.66 175 LEU A O 1
ATOM 1484 N N . PRO A 1 176 ? -2.755 17.959 -25.445 1.00 58.94 176 PRO A N 1
ATOM 1485 C CA . PRO A 1 176 ? -2.003 17.463 -24.304 1.00 58.94 176 PRO A CA 1
ATOM 1486 C C . PRO A 1 176 ? -2.766 16.349 -23.572 1.00 58.94 176 PRO A C 1
ATOM 1488 O O . PRO A 1 176 ? -3.970 16.484 -23.350 1.00 58.94 176 PRO A O 1
ATOM 1491 N N . ILE A 1 177 ? -2.084 15.293 -23.126 1.00 60.59 177 ILE A N 1
ATOM 1492 C CA . ILE A 1 177 ? -2.687 14.187 -22.364 1.00 60.59 177 ILE A CA 1
ATOM 1493 C C . ILE A 1 177 ? -3.389 14.747 -21.127 1.00 60.59 177 ILE A C 1
ATOM 1495 O O . ILE A 1 177 ? -4.563 14.467 -20.921 1.00 60.59 177 ILE A O 1
ATOM 1499 N N . ASN A 1 178 ? -2.746 15.649 -20.376 1.00 54.06 178 ASN A N 1
ATOM 1500 C CA . ASN A 1 178 ? -3.374 16.354 -19.250 1.00 54.06 178 ASN A CA 1
ATOM 1501 C C . ASN A 1 178 ? -4.643 17.123 -19.636 1.00 54.06 178 ASN A C 1
ATOM 1503 O O . ASN A 1 178 ? -5.594 17.187 -18.862 1.00 54.06 178 ASN A O 1
ATOM 1507 N N . PHE A 1 179 ? -4.669 17.732 -20.821 1.00 58.56 179 PHE A N 1
ATOM 1508 C CA . PHE A 1 179 ? -5.839 18.464 -21.294 1.00 58.56 179 PHE A CA 1
ATOM 1509 C C . PHE A 1 179 ? -6.999 17.502 -21.566 1.00 58.56 179 PHE A C 1
ATOM 1511 O O . PHE A 1 179 ? -8.124 17.782 -21.150 1.00 58.56 179 PHE A O 1
ATOM 1518 N N . VAL A 1 180 ? -6.717 16.349 -22.180 1.00 57.75 180 VAL A N 1
ATOM 1519 C CA . VAL A 1 180 ? -7.699 15.272 -22.359 1.00 57.75 180 VAL A CA 1
ATOM 1520 C C . VAL A 1 180 ? -8.171 14.744 -20.994 1.00 57.75 180 VAL A C 1
ATOM 1522 O O . VAL A 1 180 ? -9.364 14.652 -20.725 1.00 57.75 180 VAL A O 1
ATOM 1525 N N . PHE A 1 181 ? -7.239 14.524 -20.069 1.00 52.44 181 PHE A N 1
ATOM 1526 C CA . PHE A 1 181 ? -7.506 14.058 -18.708 1.00 52.44 181 PHE A CA 1
ATOM 1527 C C . PHE A 1 181 ? -8.239 15.055 -17.819 1.00 52.44 181 PHE A C 1
ATOM 1529 O O . PHE A 1 181 ? -8.753 14.632 -16.796 1.00 52.44 181 PHE A O 1
ATOM 1536 N N . ASN A 1 182 ? -8.279 16.349 -18.126 1.00 51.94 182 ASN A N 1
ATOM 1537 C CA . ASN A 1 182 ? -8.939 17.346 -17.275 1.00 51.94 182 ASN A CA 1
ATOM 1538 C C . ASN A 1 182 ? -10.286 17.792 -17.842 1.00 51.94 182 ASN A C 1
ATOM 1540 O O . ASN A 1 182 ? -11.199 18.081 -17.076 1.00 51.94 182 ASN A O 1
ATOM 1544 N N . ASN A 1 183 ? -10.423 17.823 -19.168 1.00 47.72 183 ASN A N 1
ATOM 1545 C CA . ASN A 1 183 ? -11.579 18.438 -19.821 1.00 47.72 183 ASN A CA 1
ATOM 1546 C C . ASN A 1 183 ? -12.616 17.434 -20.331 1.00 47.72 183 ASN A C 1
ATOM 1548 O O . ASN A 1 183 ? -13.728 17.835 -20.659 1.00 47.72 183 ASN A O 1
ATOM 1552 N N . PHE A 1 184 ? -12.287 16.143 -20.367 1.00 49.72 184 PHE A N 1
ATOM 1553 C CA . PHE A 1 184 ? -13.219 15.099 -20.777 1.00 49.72 184 PHE A CA 1
ATOM 1554 C C . PHE A 1 184 ? -13.787 14.408 -19.517 1.00 49.72 184 PHE A C 1
ATOM 1556 O O . PHE A 1 184 ? -13.049 14.033 -18.595 1.00 49.72 184 PHE A O 1
ATOM 1563 N N . SER A 1 185 ? -15.118 14.353 -19.403 1.00 39.88 185 SER A N 1
ATOM 1564 C CA . SER A 1 185 ? -15.842 13.895 -18.202 1.00 39.88 185 SER A CA 1
ATOM 1565 C C . SER A 1 185 ? -16.258 12.425 -18.328 1.00 39.88 185 SER A C 1
ATOM 1567 O O . SER A 1 185 ? -16.547 11.974 -19.424 1.00 39.88 185 SER A O 1
ATOM 1569 N N . LEU A 1 186 ? -16.309 11.704 -17.201 1.00 37.53 186 LEU A N 1
ATOM 1570 C CA . LEU A 1 186 ? -16.772 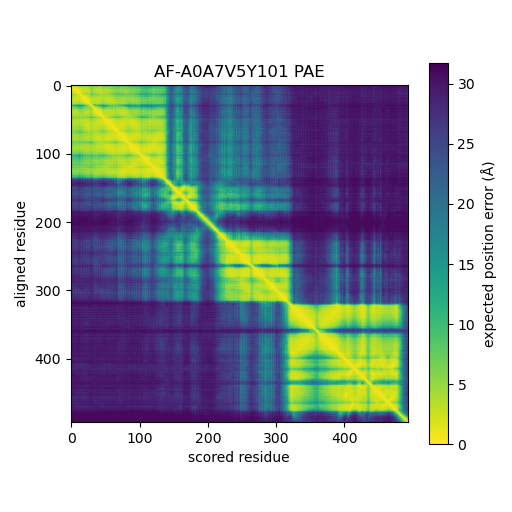10.303 -17.082 1.00 37.53 186 LEU A CA 1
ATOM 1571 C C . LEU A 1 186 ? -18.269 10.195 -16.740 1.00 37.53 186 LEU A C 1
ATOM 1573 O O . LEU A 1 186 ? -18.768 9.136 -16.386 1.00 37.53 186 LEU A O 1
ATOM 1577 N N . THR A 1 187 ? -18.975 11.322 -16.699 1.00 31.91 187 THR A N 1
ATOM 1578 C CA . THR A 1 187 ? -20.379 11.352 -16.287 1.00 31.91 187 THR A CA 1
ATOM 1579 C C . THR A 1 187 ? -21.193 12.067 -17.342 1.00 31.91 187 THR A C 1
ATOM 1581 O O . THR A 1 187 ? -20.939 13.250 -17.594 1.00 31.91 187 THR A O 1
ATOM 1584 N N . LYS A 1 188 ? -22.209 11.363 -17.865 1.00 33.72 188 LYS A N 1
ATOM 1585 C CA . LYS A 1 188 ? -23.348 11.944 -18.578 1.00 33.72 188 LYS A CA 1
ATOM 1586 C C . LYS A 1 188 ? -23.859 13.125 -17.765 1.00 33.72 188 LYS A C 1
ATOM 1588 O O . LYS A 1 188 ? -24.521 12.954 -16.741 1.00 33.72 188 LYS A O 1
ATOM 1593 N N . LYS A 1 189 ? -23.528 14.338 -18.188 1.00 31.03 189 LYS A N 1
ATOM 1594 C CA . LYS A 1 189 ? -24.200 15.543 -17.715 1.00 31.03 189 LYS A CA 1
ATOM 1595 C C . LYS A 1 189 ? -24.811 16.229 -18.910 1.00 31.03 189 LYS A C 1
ATOM 1597 O O . LYS A 1 189 ? -24.117 16.541 -19.874 1.00 31.03 189 LYS A O 1
ATOM 1602 N N . GLU A 1 190 ? -26.113 16.468 -18.799 1.00 30.34 190 GLU A N 1
ATOM 1603 C CA . GLU A 1 190 ? -26.854 17.293 -19.738 1.00 30.34 190 GLU A CA 1
ATOM 1604 C C . GLU A 1 190 ? -26.138 18.641 -19.924 1.00 30.34 190 GLU A C 1
ATOM 1606 O O . GLU A 1 190 ? -25.637 19.223 -18.947 1.00 30.34 190 GLU A O 1
ATOM 1611 N N . PRO A 1 191 ? -26.037 19.130 -21.170 1.00 30.95 191 PRO A N 1
ATOM 1612 C CA . PRO A 1 191 ? -25.287 20.335 -21.475 1.00 30.95 191 PRO A CA 1
ATOM 1613 C C . PRO A 1 191 ? -25.921 21.534 -20.761 1.00 30.95 191 PRO A C 1
ATOM 1615 O O . PRO A 1 191 ? -27.085 21.857 -20.978 1.00 30.95 191 PRO A O 1
ATOM 1618 N N . LYS A 1 192 ? -25.153 22.212 -19.899 1.00 30.38 192 LYS A N 1
ATOM 1619 C CA . LYS A 1 192 ? -25.583 23.475 -19.283 1.00 30.38 192 LYS A CA 1
ATOM 1620 C C . LYS A 1 192 ? -25.304 24.650 -20.219 1.00 30.38 192 LYS A C 1
ATOM 1622 O O . LYS A 1 192 ? -24.211 24.749 -20.777 1.00 30.38 192 LYS A O 1
ATOM 1627 N N . GLU A 1 193 ? -26.280 25.549 -20.334 1.00 31.47 193 GLU A N 1
ATOM 1628 C CA . GLU A 1 193 ? -26.199 26.783 -21.120 1.00 31.47 193 GLU A CA 1
ATOM 1629 C C . GLU A 1 193 ? -25.028 27.685 -20.690 1.00 31.47 193 GLU A C 1
ATOM 1631 O O . GLU A 1 193 ? -24.746 27.896 -19.507 1.00 31.47 193 GLU A O 1
ATOM 1636 N N . THR A 1 194 ? -24.332 28.212 -21.694 1.00 32.38 194 THR A N 1
ATOM 1637 C CA . THR A 1 194 ? -23.108 29.013 -21.598 1.00 32.38 194 THR A CA 1
ATOM 1638 C C . THR A 1 194 ? -23.354 30.412 -21.028 1.00 32.38 194 THR A C 1
ATOM 1640 O O . THR A 1 194 ? -24.136 31.174 -21.588 1.00 32.38 194 THR A O 1
ATOM 1643 N N . LYS A 1 195 ? -22.598 30.809 -19.993 1.00 28.61 195 LYS A N 1
ATOM 1644 C CA . LYS A 1 195 ? -22.367 32.227 -19.656 1.00 28.61 195 LYS A CA 1
ATOM 1645 C C . LYS A 1 195 ? -21.059 32.699 -20.302 1.00 28.61 195 LYS A C 1
ATOM 1647 O O . LYS A 1 195 ? -20.017 32.082 -20.092 1.00 28.61 195 LYS A O 1
ATOM 1652 N N . GLU A 1 196 ? -21.124 33.769 -21.092 1.00 30.02 196 GLU A N 1
ATOM 1653 C CA . GLU A 1 196 ? -19.967 34.388 -21.756 1.00 30.02 196 GLU A CA 1
ATOM 1654 C C . GLU A 1 196 ? -19.010 35.065 -20.755 1.00 30.02 196 GLU A C 1
ATOM 1656 O O . GLU A 1 196 ? -19.446 35.687 -19.786 1.00 30.02 196 GLU A O 1
ATOM 1661 N N . LEU A 1 197 ? -17.698 34.993 -21.023 1.00 27.03 197 LEU A N 1
ATOM 1662 C CA . LEU A 1 197 ? -16.656 35.784 -20.350 1.00 27.03 197 LEU A CA 1
ATOM 1663 C C . LEU A 1 197 ? -15.866 36.646 -21.358 1.00 27.03 197 LEU A C 1
ATOM 1665 O O . LEU A 1 197 ? -15.837 36.334 -22.552 1.00 27.03 197 LEU A O 1
ATOM 1669 N N . PRO A 1 198 ? -15.242 37.748 -20.892 1.00 29.09 198 PRO A N 1
ATOM 1670 C CA . PRO A 1 198 ? -14.914 38.902 -21.713 1.00 29.09 198 PRO A CA 1
ATOM 1671 C C . PRO A 1 198 ? -13.602 38.774 -22.495 1.00 29.09 198 PRO A C 1
ATOM 1673 O O . PRO A 1 198 ? -12.649 38.100 -22.109 1.00 29.09 198 PRO A O 1
ATOM 1676 N N . LYS A 1 199 ? -13.583 39.495 -23.619 1.00 38.94 199 LYS A N 1
ATOM 1677 C CA . LYS A 1 199 ? -12.542 39.531 -24.651 1.00 38.94 199 LYS A CA 1
ATOM 1678 C C . LYS A 1 199 ? -11.266 40.246 -24.186 1.00 38.94 199 LYS A C 1
ATOM 1680 O O . LYS A 1 199 ? -11.338 41.407 -23.792 1.00 38.94 199 LYS A O 1
ATOM 1685 N N . LYS A 1 200 ? -10.102 39.618 -24.401 1.00 30.72 200 LYS A N 1
ATOM 1686 C CA . LYS A 1 200 ? -8.878 40.272 -24.917 1.00 30.72 200 LYS A CA 1
ATOM 1687 C C . LYS A 1 200 ? -7.917 39.235 -25.515 1.00 30.72 200 LYS A C 1
ATOM 1689 O O . LYS A 1 200 ? -7.600 38.223 -24.904 1.00 30.72 200 LYS A O 1
ATOM 1694 N N . GLU A 1 201 ? -7.521 39.496 -26.755 1.00 31.36 201 GLU A N 1
ATOM 1695 C CA . GLU A 1 201 ? -6.828 38.599 -27.683 1.00 31.36 201 GLU A CA 1
ATOM 1696 C C . GLU A 1 201 ? -5.295 38.689 -27.573 1.00 31.36 201 GLU A C 1
ATOM 1698 O O . GLU A 1 201 ? -4.766 39.780 -27.356 1.00 31.36 201 GLU A O 1
ATOM 1703 N N . LYS A 1 202 ? -4.579 37.598 -27.909 1.00 27.31 202 LYS A N 1
ATOM 1704 C CA . LYS A 1 202 ? -3.842 37.517 -29.194 1.00 27.31 202 LYS A CA 1
ATOM 1705 C C . LYS A 1 202 ? -3.235 36.128 -29.491 1.00 27.31 202 LYS A C 1
ATOM 1707 O O . LYS A 1 202 ? -2.336 35.661 -28.808 1.00 27.31 202 LYS A O 1
ATOM 1712 N N . LYS A 1 203 ? -3.720 35.573 -30.613 1.00 27.88 203 LYS A N 1
ATOM 1713 C CA . LYS A 1 203 ? -3.125 34.607 -31.563 1.00 27.88 203 LYS A CA 1
ATOM 1714 C C . LYS A 1 203 ? -2.682 33.224 -31.048 1.00 27.88 203 LYS A C 1
ATOM 1716 O O . LYS A 1 203 ? -1.511 32.874 -31.111 1.00 27.88 203 LYS A O 1
ATOM 1721 N N . LEU A 1 204 ? -3.672 32.378 -30.751 1.00 25.52 204 LEU A N 1
ATOM 1722 C CA . LEU A 1 204 ? -3.683 30.994 -31.242 1.00 25.52 204 LEU A CA 1
ATOM 1723 C C . LEU A 1 204 ? -4.790 30.870 -32.293 1.00 25.52 204 LEU A C 1
ATOM 1725 O O . LEU A 1 204 ? -5.922 31.307 -32.078 1.00 25.52 204 LEU A O 1
ATOM 1729 N N . THR A 1 205 ? -4.449 30.315 -33.448 1.00 24.56 205 THR A N 1
ATOM 1730 C CA . THR A 1 205 ? -5.362 30.018 -34.550 1.00 24.56 205 THR A CA 1
ATOM 1731 C C . THR A 1 205 ? -6.380 28.955 -34.125 1.00 24.56 205 THR A C 1
ATOM 1733 O O . THR A 1 205 ? -6.112 27.761 -34.121 1.00 24.56 205 THR A O 1
ATOM 1736 N N . THR A 1 206 ? -7.558 29.445 -33.735 1.00 26.12 206 THR A N 1
ATOM 1737 C CA . THR A 1 206 ? -8.888 28.843 -33.923 1.00 26.12 206 THR A CA 1
ATOM 1738 C C . THR A 1 206 ? -9.046 27.346 -33.618 1.00 26.12 206 THR A C 1
ATOM 1740 O O . THR A 1 206 ? -9.154 26.508 -34.512 1.00 26.12 206 THR A O 1
ATOM 1743 N N . VAL A 1 207 ? -9.310 27.050 -32.344 1.00 29.20 207 VAL A N 1
ATOM 1744 C CA . VAL A 1 207 ? -10.436 26.172 -31.993 1.00 29.20 207 VAL A CA 1
ATOM 1745 C C . VAL A 1 207 ? -11.410 27.023 -31.184 1.00 29.20 207 VAL A C 1
ATOM 1747 O O . VAL A 1 207 ? -11.203 27.288 -30.004 1.00 29.20 207 VAL A O 1
ATOM 1750 N N . LYS A 1 208 ? -12.441 27.543 -31.861 1.00 27.23 208 LYS A N 1
ATOM 1751 C CA . LYS A 1 208 ? -13.594 28.152 -31.192 1.00 27.23 208 LYS A CA 1
ATOM 1752 C C . LYS A 1 208 ? -14.234 27.081 -30.310 1.00 27.23 208 LYS A C 1
ATOM 1754 O O . LYS A 1 208 ? -14.516 25.985 -30.787 1.00 27.23 208 LYS A O 1
ATOM 1759 N N . ASN A 1 209 ? -14.451 27.437 -29.050 1.00 32.47 209 ASN A N 1
ATOM 1760 C CA . ASN A 1 209 ? -15.153 26.661 -28.038 1.00 32.47 209 ASN A CA 1
ATOM 1761 C C . ASN A 1 209 ? -16.376 25.921 -28.608 1.00 32.47 209 ASN A C 1
ATOM 1763 O O . ASN A 1 209 ? -17.404 26.529 -28.898 1.00 32.47 209 ASN A O 1
ATOM 1767 N N . LYS A 1 210 ? -16.278 24.596 -28.686 1.00 29.47 210 LYS A N 1
ATOM 1768 C CA . LYS A 1 210 ? -17.391 23.690 -28.410 1.00 29.47 210 LYS A CA 1
ATOM 1769 C C . LYS A 1 210 ? -16.935 22.847 -27.230 1.00 29.47 210 LYS A C 1
ATOM 1771 O O . LYS A 1 210 ? -15.901 22.192 -27.317 1.00 29.47 210 LYS A O 1
ATOM 1776 N N . ILE A 1 211 ? -17.673 22.899 -26.126 1.00 31.67 211 ILE A N 1
ATOM 1777 C CA . ILE A 1 211 ? -17.565 21.881 -25.083 1.00 31.67 211 ILE A CA 1
ATOM 1778 C C . ILE A 1 211 ? -18.052 20.596 -25.754 1.00 31.67 211 ILE A C 1
ATOM 1780 O O . ILE A 1 211 ? -19.239 20.455 -26.040 1.00 31.67 211 ILE A O 1
ATOM 1784 N N . VAL A 1 212 ? -17.116 19.729 -26.134 1.00 34.09 212 VAL A N 1
ATOM 1785 C CA . VAL A 1 212 ? -17.431 18.430 -26.727 1.00 34.09 212 VAL A CA 1
ATOM 1786 C C . VAL A 1 212 ? -17.784 17.507 -25.567 1.00 34.09 212 VAL A C 1
ATOM 1788 O O . VAL A 1 212 ? -16.914 17.127 -24.788 1.00 34.09 212 VAL A O 1
ATOM 1791 N N . VAL A 1 213 ? -19.070 17.193 -25.425 1.00 35.31 213 VAL A N 1
ATOM 1792 C CA . VAL A 1 213 ? -19.523 16.087 -24.576 1.00 35.31 213 VAL A CA 1
ATOM 1793 C C . VAL A 1 213 ? -19.084 14.804 -25.283 1.00 35.31 213 VAL A C 1
ATOM 1795 O O . VAL A 1 213 ? -19.493 14.561 -26.415 1.00 35.31 213 VAL A O 1
ATOM 1798 N N . ALA A 1 214 ? -18.187 14.037 -24.668 1.00 36.59 214 ALA A N 1
ATOM 1799 C CA . ALA A 1 214 ? -17.653 12.796 -25.224 1.00 36.59 214 ALA A CA 1
ATOM 1800 C C . ALA A 1 214 ? -17.839 11.691 -24.183 1.00 36.59 214 ALA A C 1
ATOM 1802 O O . ALA A 1 214 ? -17.034 11.577 -23.263 1.00 36.59 214 ALA A O 1
ATOM 1803 N N . ASP A 1 215 ? -18.927 10.933 -24.310 1.00 39.84 215 ASP A N 1
ATOM 1804 C CA . ASP A 1 215 ? -19.397 10.025 -23.254 1.00 39.84 215 ASP A CA 1
ATOM 1805 C C . ASP A 1 215 ? -18.952 8.556 -23.419 1.00 39.84 215 ASP A C 1
ATOM 1807 O O . ASP A 1 215 ? -19.185 7.774 -22.511 1.00 39.84 215 ASP A O 1
ATOM 1811 N N . GLU A 1 216 ? -18.275 8.150 -24.505 1.00 37.84 216 GLU A N 1
ATOM 1812 C CA . GLU A 1 216 ? -17.912 6.721 -24.704 1.00 37.84 216 GLU A CA 1
ATOM 1813 C C . GLU A 1 216 ? -16.435 6.495 -25.093 1.00 37.84 216 GLU A C 1
ATOM 1815 O O . GLU A 1 216 ? -15.751 5.672 -24.487 1.00 37.84 216 GLU A O 1
ATOM 1820 N N . ALA A 1 217 ? -15.862 7.296 -26.004 1.00 38.12 217 ALA A N 1
ATOM 1821 C CA . ALA A 1 217 ? -14.449 7.163 -26.402 1.00 38.12 217 ALA A CA 1
ATOM 1822 C C . ALA A 1 217 ? -13.456 7.398 -25.247 1.00 38.12 217 ALA A C 1
ATOM 1824 O O . ALA A 1 217 ? -12.335 6.898 -25.262 1.00 38.12 217 ALA A O 1
ATOM 1825 N N . VAL A 1 218 ? -13.864 8.168 -24.240 1.00 42.00 218 VAL A N 1
ATOM 1826 C CA . VAL A 1 218 ? -13.023 8.605 -23.123 1.00 42.00 218 VAL A CA 1
ATOM 1827 C C . VAL A 1 218 ? -12.856 7.499 -22.079 1.00 42.00 218 VAL A C 1
ATOM 1829 O O . VAL A 1 218 ? -11.748 7.291 -21.592 1.00 42.00 218 VAL A O 1
ATOM 1832 N N . GLU A 1 219 ? -13.909 6.737 -21.777 1.00 42.53 219 GLU A N 1
ATOM 1833 C CA . GLU A 1 219 ? -13.814 5.581 -20.877 1.00 42.53 219 GLU A CA 1
ATOM 1834 C C . GLU A 1 219 ? -12.853 4.527 -21.432 1.00 42.53 219 GLU A C 1
ATOM 1836 O O . GLU A 1 219 ? -12.044 3.966 -20.693 1.00 42.53 219 GLU A O 1
ATOM 1841 N N . GLU A 1 220 ? -12.839 4.308 -22.743 1.00 43.41 220 GLU A N 1
ATOM 1842 C CA . GLU A 1 220 ? -11.973 3.292 -23.325 1.00 43.41 220 GLU A CA 1
ATOM 1843 C C . GLU A 1 220 ? -10.523 3.729 -23.526 1.00 43.41 220 GLU A C 1
ATOM 1845 O O . GLU A 1 220 ? -9.638 2.881 -23.463 1.00 43.41 220 GLU A O 1
ATOM 1850 N N . ILE A 1 221 ? -10.240 5.031 -23.643 1.00 47.22 221 ILE A N 1
ATOM 1851 C CA . ILE A 1 221 ? -8.888 5.593 -23.453 1.00 47.22 221 ILE A CA 1
ATOM 1852 C C . ILE A 1 221 ? -8.342 5.151 -22.096 1.00 47.22 221 ILE A C 1
ATOM 1854 O O . ILE A 1 221 ? -7.266 4.562 -21.994 1.00 47.22 221 ILE A O 1
ATOM 1858 N N . PHE A 1 222 ? -9.137 5.374 -21.051 1.00 50.78 222 PHE A N 1
ATOM 1859 C CA . PHE A 1 222 ? -8.803 5.034 -19.675 1.00 50.78 222 PHE A CA 1
ATOM 1860 C C . PHE A 1 222 ? -8.667 3.517 -19.456 1.00 50.78 222 PHE A C 1
ATOM 1862 O O . PHE A 1 222 ? -7.722 3.078 -18.796 1.00 50.78 222 PHE A O 1
ATOM 1869 N N . TYR A 1 223 ? -9.525 2.695 -20.067 1.00 53.34 223 TYR A N 1
ATOM 1870 C CA . TYR A 1 223 ? -9.392 1.234 -20.026 1.00 53.34 223 TYR A CA 1
ATOM 1871 C C . TYR A 1 223 ? -8.266 0.690 -20.915 1.00 53.34 223 TYR A C 1
ATOM 1873 O O . TYR A 1 223 ? -7.692 -0.343 -20.576 1.00 53.34 223 TYR A O 1
ATOM 1881 N N . THR A 1 224 ? -7.905 1.356 -22.013 1.00 49.47 224 THR A N 1
ATOM 1882 C CA . THR A 1 224 ? -6.762 0.992 -22.869 1.00 49.47 224 THR A CA 1
ATOM 1883 C C . THR A 1 224 ? -5.454 1.197 -22.118 1.00 49.47 224 THR A C 1
ATOM 1885 O O . THR A 1 224 ? -4.631 0.283 -22.101 1.00 49.47 224 THR A O 1
ATOM 1888 N N . TYR A 1 225 ? -5.330 2.304 -21.377 1.00 55.25 225 TYR A N 1
ATOM 1889 C CA . TYR A 1 225 ? -4.209 2.541 -20.464 1.00 55.25 225 TYR A CA 1
ATOM 1890 C C . TYR A 1 225 ? -4.119 1.507 -19.355 1.00 55.25 225 TYR A C 1
ATOM 1892 O O . TYR A 1 225 ? -3.025 1.128 -18.954 1.00 55.25 225 TYR A O 1
ATOM 1900 N N . LEU A 1 226 ? -5.256 1.030 -18.844 1.00 53.88 226 LEU A N 1
ATOM 1901 C CA . LEU A 1 226 ? -5.238 -0.097 -17.924 1.00 53.88 226 LEU A CA 1
ATOM 1902 C C . LEU A 1 226 ? -4.768 -1.352 -18.667 1.00 53.88 226 LEU A C 1
ATOM 1904 O O . LEU A 1 226 ? -3.885 -2.034 -18.160 1.00 53.88 226 LEU A O 1
ATOM 1908 N N . LYS A 1 227 ? -5.288 -1.653 -19.863 1.00 57.38 227 LYS A N 1
ATOM 1909 C CA . LYS A 1 227 ? -4.982 -2.863 -20.648 1.00 57.38 227 LYS A CA 1
ATOM 1910 C C . LYS A 1 227 ? -3.516 -2.952 -21.111 1.00 57.38 227 LYS A C 1
ATOM 1912 O O . LYS A 1 227 ? -2.979 -4.059 -21.052 1.00 57.38 227 LYS A O 1
ATOM 1917 N N . ASN A 1 228 ? -2.870 -1.851 -21.506 1.00 65.06 228 ASN A N 1
ATOM 1918 C CA . ASN A 1 228 ? -1.462 -1.825 -21.917 1.00 65.06 228 ASN A CA 1
ATOM 1919 C C . ASN A 1 228 ? -0.523 -1.690 -20.702 1.00 65.06 228 ASN A C 1
ATOM 1921 O O . ASN A 1 228 ? -0.592 -0.737 -19.928 1.00 65.06 228 ASN A O 1
ATOM 1925 N N . ILE A 1 229 ? 0.364 -2.672 -20.527 1.00 69.38 229 ILE A N 1
ATOM 1926 C CA . ILE A 1 229 ? 1.271 -2.760 -19.376 1.00 69.38 229 ILE A CA 1
ATOM 1927 C C . ILE A 1 229 ? 2.250 -1.587 -19.349 1.00 69.38 229 ILE A C 1
ATOM 1929 O O . ILE A 1 229 ? 2.463 -1.002 -18.285 1.00 69.38 229 ILE A O 1
ATOM 1933 N N . ASP A 1 230 ? 2.838 -1.253 -20.493 1.00 63.62 230 ASP A N 1
ATOM 1934 C CA . ASP A 1 230 ? 3.949 -0.307 -20.567 1.00 63.62 230 ASP A CA 1
ATOM 1935 C C . ASP A 1 230 ? 3.472 1.133 -20.362 1.00 63.62 230 ASP A C 1
ATOM 1937 O O . ASP A 1 230 ? 4.087 1.912 -19.628 1.00 63.62 230 ASP A O 1
ATOM 1941 N N . GLU A 1 231 ? 2.298 1.451 -20.902 1.00 64.25 231 GLU A N 1
ATOM 1942 C CA . GLU A 1 231 ? 1.629 2.736 -20.701 1.00 64.25 231 GLU A CA 1
ATOM 1943 C C . GLU A 1 231 ? 1.204 2.930 -19.238 1.00 64.25 231 GLU A C 1
ATOM 1945 O O . GLU A 1 231 ? 1.460 3.982 -18.644 1.00 64.25 231 GLU A O 1
ATOM 1950 N N . PHE A 1 232 ? 0.623 1.900 -18.609 1.00 72.00 232 PHE A N 1
ATOM 1951 C CA . PHE A 1 232 ? 0.279 1.951 -17.187 1.00 72.00 232 PHE A CA 1
ATOM 1952 C C . PHE A 1 232 ? 1.519 2.153 -16.308 1.00 72.00 232 PHE A C 1
ATOM 1954 O O . PHE A 1 232 ? 1.505 2.955 -15.372 1.00 72.00 232 PHE A O 1
ATOM 1961 N N . VAL A 1 233 ? 2.616 1.453 -16.616 1.00 72.00 233 VAL A N 1
ATOM 1962 C CA . VAL A 1 233 ? 3.894 1.607 -15.910 1.00 72.00 233 VAL A CA 1
ATOM 1963 C C . VAL A 1 233 ? 4.458 3.019 -16.089 1.00 72.00 233 VAL A C 1
ATOM 1965 O O . VAL A 1 233 ? 4.941 3.600 -15.114 1.00 72.00 233 VAL A O 1
ATOM 1968 N N . TYR A 1 234 ? 4.375 3.598 -17.290 1.00 69.31 234 TYR A N 1
ATOM 1969 C CA . TYR A 1 234 ? 4.787 4.979 -17.546 1.00 69.31 234 TYR A CA 1
ATOM 1970 C C . TYR A 1 234 ? 3.983 5.978 -16.700 1.00 69.31 234 TYR A C 1
ATOM 1972 O O . TYR A 1 234 ? 4.577 6.846 -16.051 1.00 69.31 234 TYR A O 1
ATOM 1980 N N . LEU A 1 235 ? 2.655 5.834 -16.654 1.00 68.00 235 LEU A N 1
ATOM 1981 C CA . LEU A 1 235 ? 1.782 6.704 -15.861 1.00 68.00 235 LEU A CA 1
ATOM 1982 C C . LEU A 1 235 ? 2.055 6.564 -14.363 1.00 68.00 235 LEU A C 1
ATOM 1984 O O . LEU A 1 235 ? 2.215 7.572 -13.679 1.00 68.00 235 LEU A O 1
ATOM 1988 N N . LEU A 1 236 ? 2.204 5.337 -13.858 1.00 77.88 236 LEU A N 1
ATOM 1989 C CA . LEU A 1 236 ? 2.598 5.101 -12.467 1.00 77.88 236 LEU A CA 1
ATOM 1990 C C . LEU A 1 236 ? 3.934 5.762 -12.121 1.00 77.88 236 LEU A C 1
ATOM 1992 O O . LEU A 1 236 ? 4.094 6.289 -11.022 1.00 77.88 236 LEU A O 1
ATOM 1996 N N . LYS A 1 237 ? 4.901 5.718 -13.044 1.00 76.44 237 LYS A N 1
ATOM 1997 C CA . LYS A 1 237 ? 6.250 6.244 -12.823 1.00 76.44 237 LYS A CA 1
ATOM 1998 C C . LYS A 1 237 ? 6.299 7.768 -12.842 1.00 76.44 237 LYS A C 1
ATOM 2000 O O . LYS A 1 237 ? 7.012 8.350 -12.031 1.00 76.44 237 LYS A O 1
ATOM 2005 N N . ASN A 1 238 ? 5.586 8.400 -13.772 1.00 65.62 238 ASN A N 1
ATOM 2006 C CA . ASN A 1 238 ? 5.787 9.818 -14.080 1.00 65.62 238 ASN A CA 1
ATOM 2007 C C . ASN A 1 238 ? 4.583 10.706 -13.746 1.00 65.62 238 ASN A C 1
ATOM 2009 O O . ASN A 1 238 ? 4.732 11.923 -13.696 1.00 65.62 238 ASN A O 1
ATOM 2013 N N . LYS A 1 239 ? 3.389 10.129 -13.571 1.00 67.56 239 LYS A N 1
ATOM 2014 C CA . LYS A 1 239 ? 2.114 10.858 -13.520 1.00 67.56 239 LYS A CA 1
ATOM 2015 C C . LYS A 1 239 ? 1.096 10.203 -12.569 1.00 67.56 239 LYS A C 1
ATOM 2017 O O . LYS A 1 239 ? -0.099 10.179 -12.860 1.00 67.56 239 LYS A O 1
ATOM 2022 N N . LEU A 1 240 ? 1.549 9.679 -11.426 1.00 76.38 240 LEU A N 1
ATOM 2023 C CA . LEU A 1 240 ? 0.677 9.012 -10.447 1.00 76.38 240 LEU A CA 1
ATOM 2024 C C . LEU A 1 240 ? -0.501 9.900 -10.007 1.00 76.38 240 LEU A C 1
ATOM 2026 O O . LEU A 1 240 ? -1.614 9.405 -9.852 1.00 76.38 240 LEU A O 1
ATOM 2030 N N . ASP A 1 241 ? -0.280 11.207 -9.869 1.00 66.69 241 ASP A N 1
ATOM 2031 C CA . ASP A 1 241 ? -1.328 12.154 -9.479 1.00 66.69 241 ASP A CA 1
ATOM 2032 C C . ASP A 1 241 ? -2.476 12.206 -10.495 1.00 66.69 241 ASP A C 1
ATOM 2034 O O . ASP A 1 241 ? -3.636 12.304 -10.105 1.00 66.69 241 ASP A O 1
ATOM 2038 N N . LEU A 1 242 ? -2.193 12.039 -11.793 1.00 62.50 242 LEU A N 1
ATOM 2039 C CA . LEU A 1 242 ? -3.245 11.959 -12.813 1.00 62.50 242 LEU A CA 1
ATOM 2040 C C . LEU A 1 242 ? -4.103 10.705 -12.648 1.00 62.50 242 LEU A C 1
ATOM 2042 O O . LEU A 1 242 ? -5.322 10.771 -12.805 1.00 62.50 242 LEU A O 1
ATOM 2046 N N . LEU A 1 243 ? -3.479 9.569 -12.318 1.00 68.81 243 LEU A N 1
ATOM 2047 C CA . LEU A 1 243 ? -4.209 8.333 -12.041 1.00 68.81 243 LEU A CA 1
ATOM 2048 C C . LEU A 1 243 ? -5.110 8.509 -10.814 1.00 68.81 243 LEU A C 1
ATOM 2050 O O . LEU A 1 243 ? -6.266 8.104 -10.861 1.00 68.81 243 LEU A O 1
ATOM 2054 N N . LYS A 1 244 ? -4.615 9.164 -9.756 1.00 69.38 244 LYS A N 1
ATOM 2055 C CA . LYS A 1 244 ? -5.370 9.424 -8.517 1.00 69.38 244 LYS A CA 1
ATOM 2056 C C . LYS A 1 244 ? -6.559 10.366 -8.709 1.00 69.38 244 LYS A C 1
ATOM 2058 O O . LYS A 1 244 ? -7.568 10.213 -8.032 1.00 69.38 244 LYS A O 1
ATOM 2063 N N . VAL A 1 245 ? -6.467 11.328 -9.630 1.00 63.75 245 VAL A N 1
ATOM 2064 C CA . VAL A 1 245 ? -7.593 12.223 -9.959 1.00 63.75 245 VAL A CA 1
ATOM 2065 C C . VAL A 1 245 ? -8.758 11.453 -10.586 1.00 63.75 245 VAL A C 1
ATOM 2067 O O . VAL A 1 245 ? -9.913 11.847 -10.432 1.00 63.75 245 VAL A O 1
ATOM 2070 N N . ARG A 1 246 ? -8.467 10.371 -11.317 1.00 56.97 246 ARG A N 1
ATOM 2071 C CA . ARG A 1 246 ? -9.448 9.691 -12.174 1.00 56.97 246 ARG A CA 1
ATOM 2072 C C . ARG A 1 246 ? -9.896 8.328 -11.668 1.00 56.97 246 ARG A C 1
ATOM 2074 O O . ARG A 1 246 ? -11.032 7.948 -11.930 1.00 56.97 246 ARG A O 1
ATOM 2081 N N . PHE A 1 247 ? -9.051 7.622 -10.930 1.00 67.19 247 PHE A N 1
ATOM 2082 C CA . PHE A 1 247 ? -9.345 6.297 -10.404 1.00 67.19 247 PHE A CA 1
ATOM 2083 C C . PHE A 1 247 ? -9.255 6.278 -8.891 1.00 67.19 247 PHE A C 1
ATOM 2085 O O . PHE A 1 247 ? -8.395 6.921 -8.284 1.00 67.19 247 PHE A O 1
ATOM 2092 N N . LYS A 1 248 ? -10.109 5.457 -8.277 1.00 75.56 248 LYS A N 1
ATOM 2093 C CA . LYS A 1 248 ? -9.960 5.156 -6.860 1.00 75.56 248 LYS A CA 1
ATOM 2094 C C . LYS A 1 248 ? -8.668 4.374 -6.639 1.00 75.56 248 LYS A C 1
ATOM 2096 O O . LYS A 1 248 ? -8.272 3.532 -7.445 1.00 75.56 248 LYS A O 1
ATOM 2101 N N . ILE A 1 249 ? -8.040 4.612 -5.497 1.00 82.12 249 ILE A N 1
ATOM 2102 C CA . ILE A 1 249 ? -6.722 4.065 -5.156 1.00 82.12 249 ILE A CA 1
ATOM 2103 C C . ILE A 1 249 ? -6.722 2.535 -5.194 1.00 82.12 249 ILE A C 1
ATOM 2105 O O . ILE A 1 249 ? -5.813 1.928 -5.762 1.00 82.12 249 ILE A O 1
ATOM 2109 N N . TYR A 1 250 ? -7.786 1.902 -4.696 1.00 79.94 250 TYR A N 1
ATOM 2110 C CA . TYR A 1 250 ? -7.915 0.447 -4.739 1.00 79.94 250 TYR A CA 1
ATOM 2111 C C . TYR A 1 250 ? -7.938 -0.106 -6.176 1.00 79.94 250 TYR A C 1
ATOM 2113 O O . TYR A 1 250 ? -7.422 -1.194 -6.409 1.00 79.94 250 TYR A O 1
ATOM 2121 N N . GLN A 1 251 ? -8.479 0.628 -7.159 1.00 79.88 251 GLN A N 1
ATOM 2122 C CA . GLN A 1 251 ? -8.522 0.184 -8.559 1.00 79.88 251 GLN A CA 1
ATOM 2123 C C . GLN A 1 251 ? -7.115 0.157 -9.162 1.00 79.88 251 GLN A C 1
ATOM 2125 O O . GLN A 1 251 ? -6.747 -0.792 -9.854 1.00 79.88 251 GLN A O 1
ATOM 2130 N N . ILE A 1 252 ? -6.300 1.166 -8.837 1.00 84.25 252 ILE A N 1
ATOM 2131 C CA . ILE A 1 252 ? -4.886 1.231 -9.229 1.00 84.25 252 ILE A CA 1
ATOM 2132 C C . ILE A 1 252 ? -4.122 0.057 -8.600 1.00 84.25 252 ILE A C 1
ATOM 2134 O O . ILE A 1 252 ? -3.355 -0.624 -9.281 1.00 84.25 252 ILE A O 1
ATOM 2138 N N . ILE A 1 253 ? -4.372 -0.223 -7.318 1.00 86.50 253 ILE A N 1
ATOM 2139 C CA . ILE A 1 253 ? -3.757 -1.334 -6.581 1.00 86.50 253 ILE A CA 1
ATOM 2140 C C . ILE A 1 253 ? -4.133 -2.692 -7.182 1.00 86.50 253 ILE A C 1
ATOM 2142 O O . ILE A 1 253 ? -3.251 -3.514 -7.435 1.00 86.50 253 ILE A O 1
ATOM 2146 N N . LEU A 1 254 ? -5.422 -2.928 -7.443 1.00 83.31 254 LEU A N 1
ATOM 2147 C CA . LEU A 1 254 ? -5.896 -4.160 -8.072 1.00 83.31 254 LEU A CA 1
ATOM 2148 C C . LEU A 1 254 ? -5.273 -4.338 -9.452 1.00 83.31 254 LEU A C 1
ATOM 2150 O O . LEU A 1 254 ? -4.817 -5.435 -9.771 1.00 83.31 254 LEU A O 1
ATOM 2154 N N . ARG A 1 255 ? -5.139 -3.255 -10.229 1.00 83.00 255 ARG A N 1
ATOM 2155 C CA . ARG A 1 255 ? -4.452 -3.328 -11.516 1.00 83.00 255 ARG A CA 1
ATOM 2156 C C . ARG A 1 255 ? -2.989 -3.719 -11.352 1.00 83.00 255 ARG A C 1
ATOM 2158 O O . ARG A 1 255 ? -2.530 -4.606 -12.062 1.00 83.00 255 ARG A O 1
ATOM 2165 N N . ILE A 1 256 ? -2.257 -3.122 -10.410 1.00 87.00 256 ILE A N 1
ATOM 2166 C CA . ILE A 1 256 ? -0.870 -3.522 -10.116 1.00 87.00 256 ILE A CA 1
ATOM 2167 C C . ILE A 1 256 ? -0.799 -5.006 -9.723 1.00 87.00 256 ILE A C 1
ATOM 2169 O O . ILE A 1 256 ? 0.107 -5.708 -10.172 1.00 87.00 256 ILE A O 1
ATOM 2173 N N . ALA A 1 257 ? -1.751 -5.500 -8.929 1.00 84.75 257 ALA A N 1
ATOM 2174 C CA . ALA A 1 257 ? -1.809 -6.900 -8.518 1.00 84.75 257 ALA A CA 1
ATOM 2175 C C . ALA A 1 257 ? -2.082 -7.846 -9.701 1.00 84.75 257 ALA A C 1
ATOM 2177 O O . ALA A 1 257 ? -1.344 -8.811 -9.895 1.00 84.75 257 ALA A O 1
ATOM 2178 N N . ASP A 1 258 ? -3.079 -7.545 -10.536 1.00 82.31 258 ASP A N 1
ATOM 2179 C CA . ASP A 1 258 ? -3.367 -8.291 -11.769 1.00 82.31 258 ASP A CA 1
ATOM 2180 C C . ASP A 1 258 ? -2.162 -8.325 -12.692 1.00 82.31 258 ASP A C 1
ATOM 2182 O O . ASP A 1 258 ? -1.842 -9.345 -13.305 1.00 82.31 258 ASP A O 1
ATOM 2186 N N . LEU A 1 259 ? -1.466 -7.193 -12.758 1.00 79.31 259 LEU A N 1
ATOM 2187 C CA . LEU A 1 259 ? -0.243 -7.090 -13.498 1.00 79.31 259 LEU A CA 1
ATOM 2188 C C . LEU A 1 259 ? 0.806 -8.050 -12.905 1.00 79.31 259 LEU A C 1
ATOM 2190 O O . LEU A 1 259 ? 1.262 -8.968 -13.575 1.00 79.31 259 LEU A O 1
ATOM 2194 N N . LEU A 1 260 ? 1.118 -7.954 -11.622 1.00 81.50 260 LEU A N 1
ATOM 2195 C CA . LEU A 1 260 ? 2.055 -8.864 -10.955 1.00 81.50 260 LEU A CA 1
ATOM 2196 C C . LEU A 1 260 ? 1.712 -10.366 -11.089 1.00 81.50 260 LEU A C 1
ATOM 2198 O O . LEU A 1 260 ? 2.612 -11.192 -10.942 1.00 81.50 260 LEU A O 1
ATOM 2202 N N . ALA A 1 261 ? 0.460 -10.724 -11.390 1.00 80.25 261 ALA A N 1
ATOM 2203 C CA . ALA A 1 261 ? 0.027 -12.102 -11.608 1.00 80.25 261 ALA A CA 1
ATOM 2204 C C . ALA A 1 261 ? 0.362 -12.684 -13.002 1.00 80.25 261 ALA A C 1
ATOM 2206 O O . ALA A 1 261 ? 0.416 -13.909 -13.131 1.00 80.25 261 ALA A O 1
ATOM 2207 N N . LEU A 1 262 ? 0.585 -11.870 -14.050 1.00 78.38 262 LEU A N 1
ATOM 2208 C CA . LEU A 1 262 ? 0.894 -12.423 -15.385 1.00 78.38 262 LEU A CA 1
ATOM 2209 C C . LEU A 1 262 ? 2.346 -12.933 -15.449 1.00 78.38 262 LEU A C 1
ATOM 2211 O O . LEU A 1 262 ? 3.275 -12.216 -15.078 1.00 78.38 262 LEU A O 1
ATOM 2215 N N . LYS A 1 263 ? 2.535 -14.161 -15.958 1.00 56.09 263 LYS A N 1
ATOM 2216 C CA . LYS A 1 263 ? 3.810 -14.911 -15.944 1.00 56.09 263 LYS A CA 1
ATOM 2217 C C . LYS A 1 263 ? 4.922 -14.333 -16.839 1.00 56.09 263 LYS A C 1
ATOM 2219 O O . LYS A 1 263 ? 6.095 -14.563 -16.559 1.00 56.09 263 LYS A O 1
ATOM 2224 N N . GLU A 1 264 ? 4.589 -13.581 -17.886 1.00 52.34 264 GLU A N 1
ATOM 2225 C CA . GLU A 1 264 ? 5.543 -13.108 -18.903 1.00 52.34 264 GLU A CA 1
ATOM 2226 C C . GLU A 1 264 ? 5.891 -11.629 -18.711 1.00 52.34 264 GLU A C 1
ATOM 2228 O O . GLU A 1 264 ? 5.273 -10.748 -19.300 1.00 52.34 264 GLU A O 1
ATOM 2233 N N . ARG A 1 265 ? 6.848 -11.322 -17.823 1.00 59.06 265 ARG A N 1
ATOM 2234 C CA . ARG A 1 265 ? 7.245 -9.929 -17.535 1.00 59.06 265 ARG A CA 1
ATOM 2235 C C . ARG A 1 265 ? 8.724 -9.802 -17.236 1.00 59.06 265 ARG A C 1
ATOM 2237 O O . ARG A 1 265 ? 9.149 -9.823 -16.079 1.00 59.06 265 ARG A O 1
ATOM 2244 N N . LYS A 1 266 ? 9.532 -9.629 -18.274 1.00 51.22 266 LYS A N 1
ATOM 2245 C CA . LYS A 1 266 ? 10.933 -9.245 -18.096 1.00 51.22 266 LYS A CA 1
ATOM 2246 C C . LYS A 1 266 ? 11.007 -7.717 -18.020 1.00 51.22 266 LYS A C 1
ATOM 2248 O O . LYS A 1 266 ? 10.913 -7.058 -19.039 1.00 51.22 266 LYS A O 1
ATOM 2253 N N . GLY A 1 267 ? 11.138 -7.157 -16.811 1.00 64.19 267 GLY A N 1
ATOM 2254 C CA . GLY A 1 267 ? 11.534 -5.748 -16.624 1.00 64.19 267 GLY A CA 1
ATOM 2255 C C . GLY A 1 267 ? 10.808 -4.977 -15.517 1.00 64.19 267 GLY A C 1
ATOM 2256 O O . GLY A 1 267 ? 11.450 -4.267 -14.746 1.00 64.19 267 GLY A O 1
ATOM 2257 N N . HIS A 1 268 ? 9.487 -5.139 -15.373 1.00 73.44 268 HIS A N 1
ATOM 2258 C CA . HIS A 1 268 ? 8.681 -4.241 -14.522 1.00 73.44 268 HIS A CA 1
ATOM 2259 C C . HIS A 1 268 ? 8.302 -4.797 -13.144 1.00 73.44 268 HIS A C 1
ATOM 2261 O O . HIS A 1 268 ? 7.846 -4.040 -12.291 1.00 73.44 268 HIS A O 1
ATOM 2267 N N . THR A 1 269 ? 8.520 -6.087 -12.878 1.00 79.75 269 THR A N 1
ATOM 2268 C CA . THR A 1 269 ? 8.081 -6.757 -11.638 1.00 79.75 269 THR A CA 1
ATOM 2269 C C . THR A 1 269 ? 8.603 -6.074 -10.375 1.00 79.75 269 THR A C 1
ATOM 2271 O O . THR A 1 269 ? 7.837 -5.782 -9.461 1.00 79.75 269 THR A O 1
ATOM 2274 N N . THR A 1 270 ? 9.900 -5.762 -10.329 1.00 80.94 270 THR A N 1
ATOM 2275 C CA . THR A 1 270 ? 10.519 -5.086 -9.179 1.00 80.94 270 THR A CA 1
ATOM 2276 C C . THR A 1 270 ? 9.943 -3.688 -8.966 1.00 80.94 270 THR A C 1
ATOM 2278 O O . THR A 1 270 ? 9.710 -3.283 -7.830 1.00 80.94 270 THR A O 1
ATOM 2281 N N . PHE A 1 271 ? 9.688 -2.955 -10.052 1.00 83.31 271 PHE A N 1
ATOM 2282 C CA . PHE A 1 271 ? 9.092 -1.623 -9.993 1.00 83.31 271 PHE A CA 1
ATOM 2283 C C . PHE A 1 271 ? 7.647 -1.677 -9.491 1.00 83.31 271 PHE A C 1
ATOM 2285 O O . PHE A 1 271 ? 7.306 -0.967 -8.551 1.00 83.31 271 PHE A O 1
ATOM 2292 N N . LEU A 1 272 ? 6.825 -2.561 -10.061 1.00 85.94 272 LEU A N 1
ATOM 2293 C CA . LEU A 1 272 ? 5.425 -2.732 -9.675 1.00 85.94 272 LEU A CA 1
ATOM 2294 C C . LEU A 1 272 ? 5.288 -3.145 -8.208 1.00 85.94 272 LEU A C 1
ATOM 2296 O O . LEU A 1 272 ? 4.443 -2.597 -7.509 1.00 85.94 272 LEU A O 1
ATOM 2300 N N . LYS A 1 273 ? 6.164 -4.031 -7.710 1.00 88.62 273 LYS A N 1
ATOM 2301 C CA . LYS A 1 273 ? 6.241 -4.338 -6.275 1.00 88.62 273 LYS A CA 1
ATOM 2302 C C . LYS A 1 273 ? 6.528 -3.081 -5.455 1.00 88.62 273 LYS A C 1
ATOM 2304 O O . LYS A 1 273 ? 5.765 -2.768 -4.554 1.00 88.62 273 LYS A O 1
ATOM 2309 N N . LYS A 1 274 ? 7.589 -2.333 -5.778 1.00 86.50 274 LYS A N 1
ATOM 2310 C CA . LYS A 1 274 ? 7.937 -1.102 -5.045 1.00 86.50 274 LYS A CA 1
ATOM 2311 C C . LYS A 1 274 ? 6.794 -0.083 -5.043 1.00 86.50 274 LYS A C 1
ATOM 2313 O O . LYS A 1 274 ? 6.510 0.493 -4.001 1.00 86.50 274 LYS A O 1
ATOM 2318 N N . MET A 1 275 ? 6.127 0.108 -6.181 1.00 87.19 275 MET A N 1
ATOM 2319 C CA . MET A 1 275 ? 4.979 1.012 -6.281 1.00 87.19 275 MET A CA 1
ATOM 2320 C C . MET A 1 275 ? 3.782 0.524 -5.470 1.00 87.19 275 MET A C 1
ATOM 2322 O O . MET A 1 275 ? 3.139 1.341 -4.824 1.00 87.19 275 MET A O 1
ATOM 2326 N N . LEU A 1 276 ? 3.511 -0.785 -5.453 1.00 89.19 276 LEU A N 1
ATOM 2327 C CA . LEU A 1 276 ? 2.457 -1.365 -4.622 1.00 89.19 276 LEU A CA 1
ATOM 2328 C C . LEU A 1 276 ? 2.679 -1.043 -3.139 1.00 89.19 276 LEU A C 1
ATOM 2330 O O . LEU A 1 276 ? 1.765 -0.552 -2.486 1.00 89.19 276 LEU A O 1
ATOM 2334 N N . PHE A 1 277 ? 3.893 -1.278 -2.630 1.00 88.56 277 PHE A N 1
ATOM 2335 C CA . PHE A 1 277 ? 4.251 -0.951 -1.246 1.00 88.56 277 PHE A CA 1
ATOM 2336 C C . PHE A 1 277 ? 4.115 0.545 -0.966 1.00 88.56 277 PHE A C 1
ATOM 2338 O O . PHE A 1 277 ? 3.454 0.920 -0.008 1.00 88.56 277 PHE A O 1
ATOM 2345 N N . LYS A 1 278 ? 4.667 1.394 -1.840 1.00 86.81 278 LYS A N 1
ATOM 2346 C CA . LYS A 1 278 ? 4.607 2.849 -1.678 1.00 86.81 278 LYS A CA 1
ATOM 2347 C C . LYS A 1 278 ? 3.167 3.367 -1.607 1.00 86.81 278 LYS A C 1
ATOM 2349 O O . LYS A 1 278 ? 2.838 4.133 -0.712 1.00 86.81 278 LYS A O 1
ATOM 2354 N N . ILE A 1 279 ? 2.305 2.934 -2.531 1.00 86.44 279 ILE A N 1
ATOM 2355 C CA . ILE A 1 279 ? 0.900 3.364 -2.555 1.00 86.44 279 ILE A CA 1
ATOM 2356 C C . ILE A 1 279 ? 0.190 2.916 -1.272 1.00 86.44 279 ILE A C 1
ATOM 2358 O O . ILE A 1 279 ? -0.514 3.713 -0.672 1.00 86.44 279 ILE A O 1
ATOM 2362 N N . LEU A 1 280 ? 0.413 1.680 -0.817 1.00 85.75 280 LEU A N 1
ATOM 2363 C CA . LEU A 1 280 ? -0.184 1.162 0.421 1.00 85.75 280 LEU A CA 1
ATOM 2364 C C . LEU A 1 280 ? 0.357 1.811 1.705 1.00 85.75 280 LEU A C 1
ATOM 2366 O O . LEU A 1 280 ? -0.291 1.735 2.743 1.00 85.75 280 LEU A O 1
ATOM 2370 N N . GLU A 1 281 ? 1.549 2.404 1.668 1.00 81.94 281 GLU A N 1
ATOM 2371 C CA . GLU A 1 281 ? 2.117 3.150 2.797 1.00 81.94 281 GLU A CA 1
ATOM 2372 C C . GLU A 1 281 ? 1.577 4.583 2.891 1.00 81.94 281 GLU A C 1
ATOM 2374 O O . GLU A 1 281 ? 1.470 5.123 3.994 1.00 81.94 281 GLU A O 1
ATOM 2379 N N . GLU A 1 282 ? 1.275 5.200 1.747 1.00 79.56 282 GLU A N 1
ATOM 2380 C CA . GLU A 1 282 ? 0.910 6.617 1.640 1.00 79.56 282 GLU A CA 1
ATOM 2381 C C . GLU A 1 282 ? -0.607 6.851 1.615 1.00 79.56 282 GLU A C 1
ATOM 2383 O O . GLU A 1 282 ? -1.071 7.903 2.057 1.00 79.56 282 GLU A O 1
ATOM 2388 N N . GLU A 1 283 ? -1.383 5.894 1.105 1.00 80.81 283 GLU A N 1
ATOM 2389 C CA . GLU A 1 283 ? -2.778 6.109 0.728 1.00 80.81 283 GLU A CA 1
ATOM 2390 C C . GLU A 1 283 ? -3.778 5.279 1.530 1.00 80.81 283 GLU A C 1
ATOM 2392 O O . GLU A 1 283 ? -3.535 4.114 1.831 1.00 80.81 283 GLU A O 1
ATOM 2397 N N . LYS A 1 284 ? -4.952 5.874 1.784 1.00 74.88 284 LYS A N 1
ATOM 2398 C CA . LYS A 1 284 ? -6.040 5.245 2.542 1.00 74.88 284 LYS A CA 1
ATOM 2399 C C . LYS A 1 284 ? -6.987 4.444 1.658 1.00 74.88 284 LYS A C 1
ATOM 2401 O O . LYS A 1 284 ? -7.473 4.956 0.647 1.00 74.88 284 LYS A O 1
ATOM 2406 N N . ILE A 1 285 ? -7.322 3.232 2.088 1.00 76.94 285 ILE A N 1
ATOM 2407 C CA . ILE A 1 285 ? -8.321 2.361 1.460 1.00 76.94 285 ILE A CA 1
ATOM 2408 C C . ILE A 1 285 ? -9.508 2.203 2.411 1.00 76.94 285 ILE A C 1
ATOM 2410 O O . ILE A 1 285 ? -9.349 2.061 3.621 1.00 76.94 285 ILE A O 1
ATOM 2414 N N . SER A 1 286 ? -10.728 2.238 1.875 1.00 72.06 286 SER A N 1
ATOM 2415 C CA . SER A 1 286 ? -11.923 2.011 2.694 1.00 72.06 286 SER A CA 1
ATOM 2416 C C . SER A 1 286 ? -12.022 0.552 3.169 1.00 72.06 286 SER A C 1
ATOM 2418 O O . SER A 1 286 ? -11.575 -0.363 2.481 1.00 72.06 286 SER A O 1
ATOM 2420 N N . GLU A 1 287 ? -12.656 0.315 4.324 1.00 71.44 287 GLU A N 1
ATOM 2421 C CA . GLU A 1 287 ? -12.886 -1.036 4.880 1.00 71.44 287 GLU A CA 1
ATOM 2422 C C . GLU A 1 287 ? -13.589 -1.980 3.882 1.00 71.44 287 GLU A C 1
ATOM 2424 O O . GLU A 1 287 ? -13.229 -3.153 3.771 1.00 71.44 287 GLU A O 1
ATOM 2429 N N . GLU A 1 288 ? -14.549 -1.459 3.109 1.00 72.81 288 GLU A N 1
ATOM 2430 C CA . GLU A 1 288 ? -15.291 -2.216 2.091 1.00 72.81 288 GLU A CA 1
ATOM 2431 C C . GLU A 1 288 ? -14.380 -2.696 0.946 1.00 72.81 288 GLU A C 1
ATOM 2433 O O . GLU A 1 288 ? -14.502 -3.826 0.470 1.00 72.81 288 GLU A O 1
ATOM 2438 N N . GLU A 1 289 ? -13.425 -1.861 0.528 1.00 79.44 289 GLU A N 1
ATOM 2439 C CA . GLU A 1 289 ? -12.492 -2.136 -0.572 1.00 79.44 289 GLU A CA 1
ATOM 2440 C C . GLU A 1 289 ? -11.272 -2.961 -0.095 1.00 79.44 289 GLU A C 1
ATOM 2442 O O . GLU A 1 289 ? -10.701 -3.750 -0.858 1.00 79.44 289 GLU A O 1
ATOM 2447 N N . LEU A 1 290 ? -10.904 -2.839 1.188 1.00 78.69 290 LEU A N 1
ATOM 2448 C CA . LEU A 1 290 ? -9.737 -3.475 1.806 1.00 78.69 290 LEU A CA 1
ATOM 2449 C C . LEU A 1 290 ? -9.777 -5.003 1.704 1.00 78.69 290 LEU A C 1
ATOM 2451 O O . LEU A 1 290 ? -8.747 -5.636 1.463 1.00 78.69 290 LEU A O 1
ATOM 2455 N N . ARG A 1 291 ? -10.961 -5.611 1.848 1.00 79.00 291 ARG A N 1
ATOM 2456 C CA . ARG A 1 291 ? -11.123 -7.071 1.771 1.00 79.00 291 ARG A CA 1
ATOM 2457 C C . ARG A 1 291 ? -10.729 -7.614 0.396 1.00 79.00 291 ARG A C 1
ATOM 2459 O O . ARG A 1 291 ? -9.934 -8.5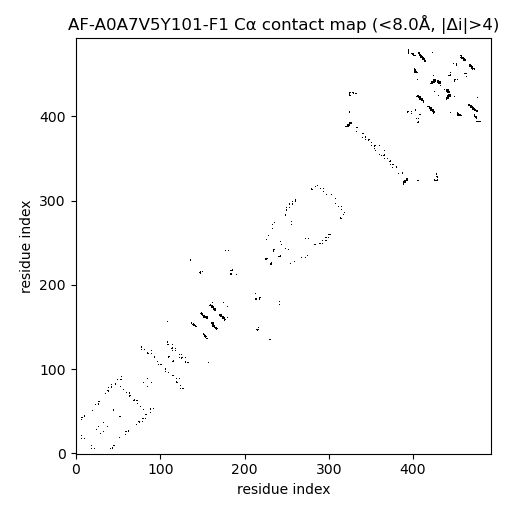52 0.324 1.00 79.00 291 ARG A O 1
ATOM 2466 N N . ALA A 1 292 ? -11.237 -7.000 -0.673 1.00 77.81 292 ALA A N 1
ATOM 2467 C CA . ALA A 1 292 ? -10.954 -7.405 -2.050 1.00 77.81 292 ALA A CA 1
ATOM 2468 C C . ALA A 1 292 ? -9.471 -7.208 -2.403 1.00 77.81 292 ALA A C 1
ATOM 2470 O O . ALA A 1 292 ? -8.836 -8.087 -2.991 1.00 77.81 292 ALA A O 1
ATOM 2471 N N . VAL A 1 293 ? -8.891 -6.082 -1.977 1.00 84.81 293 VAL A N 1
ATOM 2472 C CA . VAL A 1 293 ? -7.461 -5.792 -2.152 1.00 84.81 293 VAL A CA 1
ATOM 2473 C C . VAL A 1 293 ? -6.593 -6.820 -1.418 1.00 84.81 293 VAL A C 1
ATOM 2475 O O . VAL A 1 293 ? -5.651 -7.362 -2.000 1.00 84.81 293 VAL A O 1
ATOM 2478 N N . LYS A 1 294 ? -6.926 -7.136 -0.161 1.00 84.69 294 LYS A N 1
ATOM 2479 C CA . LYS A 1 294 ? -6.185 -8.092 0.672 1.00 84.69 294 LYS A CA 1
ATOM 2480 C C . LYS A 1 294 ? -6.187 -9.493 0.073 1.00 84.69 294 LYS A C 1
ATOM 2482 O O . LYS A 1 294 ? -5.123 -10.100 -0.046 1.00 84.69 294 LYS A O 1
ATOM 2487 N N . GLU A 1 295 ? -7.351 -9.994 -0.330 1.00 82.94 295 GLU A N 1
ATOM 2488 C CA . GLU A 1 295 ? -7.475 -11.314 -0.955 1.00 82.94 295 GLU A CA 1
ATOM 2489 C C . GLU A 1 295 ? -6.634 -11.399 -2.236 1.00 82.94 295 GLU A C 1
ATOM 2491 O O . GLU A 1 295 ? -5.815 -12.311 -2.400 1.00 82.94 295 GLU A O 1
ATOM 2496 N N . ARG A 1 296 ? -6.757 -10.390 -3.106 1.00 84.38 296 ARG A N 1
ATOM 2497 C CA . ARG A 1 296 ? -6.053 -10.366 -4.387 1.00 84.38 296 ARG A CA 1
ATOM 2498 C C . ARG A 1 296 ? -4.537 -10.299 -4.216 1.00 84.38 296 ARG A C 1
ATOM 2500 O O . ARG A 1 296 ? -3.835 -11.099 -4.832 1.00 84.38 296 ARG A O 1
ATOM 2507 N N . ILE A 1 297 ? -4.025 -9.408 -3.365 1.00 86.25 297 ILE A N 1
ATOM 2508 C CA . ILE A 1 297 ? -2.579 -9.246 -3.137 1.00 86.25 297 ILE A CA 1
ATOM 2509 C C . ILE A 1 297 ? -1.969 -10.510 -2.523 1.00 86.25 297 ILE A C 1
ATOM 2511 O O . ILE A 1 297 ? -0.927 -10.979 -2.983 1.00 86.25 297 ILE A O 1
ATOM 2515 N N . LEU A 1 298 ? -2.610 -11.102 -1.511 1.00 84.06 298 LEU A N 1
ATOM 2516 C CA . LEU A 1 298 ? -2.058 -12.275 -0.827 1.00 84.06 298 LEU A CA 1
ATOM 2517 C C . LEU A 1 298 ? -2.053 -13.531 -1.716 1.00 84.06 298 LEU A C 1
ATOM 2519 O O . LEU A 1 298 ? -1.201 -14.409 -1.532 1.00 84.06 298 LEU A O 1
ATOM 2523 N N . SER A 1 299 ? -2.933 -13.586 -2.722 1.00 84.69 299 SER A N 1
ATOM 2524 C CA . SER A 1 299 ? -2.973 -14.661 -3.724 1.00 84.69 299 SER A CA 1
ATOM 2525 C C . SER A 1 299 ? -1.791 -14.648 -4.709 1.00 84.69 299 SER A C 1
ATOM 2527 O O . SER A 1 299 ? -1.517 -15.662 -5.351 1.00 84.69 299 SER A O 1
ATOM 2529 N N . LEU A 1 300 ? -1.038 -13.545 -4.813 1.00 85.62 300 LEU A N 1
ATOM 2530 C CA . LEU A 1 300 ? 0.033 -13.409 -5.803 1.00 85.62 300 LEU A CA 1
ATOM 2531 C C . LEU A 1 300 ? 1.192 -14.379 -5.531 1.00 85.62 300 LEU A C 1
ATOM 2533 O O . LEU A 1 300 ? 1.802 -14.373 -4.458 1.00 85.62 300 LEU A O 1
ATOM 2537 N N . SER A 1 301 ? 1.537 -15.192 -6.530 1.00 82.38 301 SER A N 1
ATOM 2538 C CA . SER A 1 301 ? 2.645 -16.158 -6.471 1.00 82.38 301 SER A CA 1
ATOM 2539 C C . SER A 1 301 ? 4.024 -15.499 -6.550 1.00 82.38 301 SER A C 1
ATOM 2541 O O . SER A 1 301 ? 5.002 -16.048 -6.053 1.00 82.38 301 SER A O 1
ATOM 2543 N N . VAL A 1 302 ? 4.107 -14.298 -7.132 1.00 83.88 302 VAL A N 1
ATOM 2544 C CA . VAL A 1 302 ? 5.358 -13.535 -7.270 1.00 83.88 302 VAL A CA 1
ATOM 2545 C C . VAL A 1 302 ? 5.861 -12.954 -5.942 1.00 83.88 302 VAL A C 1
ATOM 2547 O O . VAL A 1 302 ? 7.023 -12.548 -5.849 1.00 83.88 302 VAL A O 1
ATOM 2550 N N . LEU A 1 303 ? 5.002 -12.881 -4.920 1.00 84.56 303 LEU A N 1
ATOM 2551 C CA . LEU A 1 303 ? 5.342 -12.358 -3.598 1.00 84.56 303 LEU A CA 1
ATOM 2552 C C . LEU A 1 303 ? 5.921 -13.460 -2.705 1.00 84.56 303 LEU A C 1
ATOM 2554 O O . LEU A 1 303 ? 5.298 -14.503 -2.501 1.00 84.56 303 LEU A O 1
ATOM 2558 N N . LYS A 1 304 ? 7.100 -13.208 -2.132 1.00 86.69 304 LYS A N 1
ATOM 2559 C CA . LYS A 1 304 ? 7.742 -14.111 -1.164 1.00 86.69 304 LYS A CA 1
ATOM 2560 C C . LYS A 1 304 ? 7.029 -14.039 0.199 1.00 86.69 304 LYS A C 1
ATOM 2562 O O . LYS A 1 304 ? 6.441 -13.002 0.504 1.00 86.69 304 LYS A O 1
ATOM 2567 N N . PRO A 1 305 ? 7.131 -15.071 1.062 1.00 83.88 305 PRO A N 1
ATOM 2568 C CA . PRO A 1 305 ? 6.530 -15.060 2.401 1.00 83.88 305 PRO A CA 1
ATOM 2569 C C . PRO A 1 305 ? 6.758 -13.773 3.224 1.00 83.88 305 PRO A C 1
ATOM 2571 O O . PRO A 1 305 ? 5.764 -13.205 3.673 1.00 83.88 305 PRO A O 1
ATOM 2574 N N . PRO A 1 306 ? 7.989 -13.223 3.345 1.00 83.69 306 PRO A N 1
ATOM 2575 C CA . PRO A 1 306 ? 8.200 -11.978 4.090 1.00 83.69 306 PRO A CA 1
ATOM 2576 C C . PRO A 1 306 ? 7.524 -10.760 3.441 1.00 83.69 306 PRO A C 1
ATOM 2578 O O . PRO A 1 306 ? 7.062 -9.865 4.141 1.00 83.69 306 PRO A O 1
ATOM 2581 N N . GLU A 1 307 ? 7.422 -10.721 2.107 1.00 84.88 307 GLU A N 1
ATOM 2582 C CA . GLU A 1 307 ? 6.728 -9.639 1.394 1.00 84.88 307 GLU A CA 1
ATOM 2583 C C . GLU A 1 307 ? 5.215 -9.704 1.651 1.00 84.88 307 GLU A C 1
ATOM 2585 O O . GLU A 1 307 ? 4.577 -8.672 1.852 1.00 84.88 307 GLU A O 1
ATOM 2590 N N . LYS A 1 308 ? 4.640 -10.916 1.688 1.00 84.94 308 LYS A N 1
ATOM 2591 C CA . LYS A 1 308 ? 3.221 -11.123 2.016 1.00 84.94 308 LYS A CA 1
ATOM 2592 C C . LYS A 1 308 ? 2.905 -10.714 3.449 1.00 84.94 308 LYS A C 1
ATOM 2594 O O . LYS A 1 308 ? 1.871 -10.100 3.685 1.00 84.94 308 LYS A O 1
ATOM 2599 N N . GLU A 1 309 ? 3.787 -11.029 4.390 1.00 81.00 309 GLU A N 1
ATOM 2600 C CA . GLU A 1 309 ? 3.616 -10.669 5.798 1.00 81.00 309 GLU A CA 1
ATOM 2601 C C . GLU A 1 309 ? 3.731 -9.155 6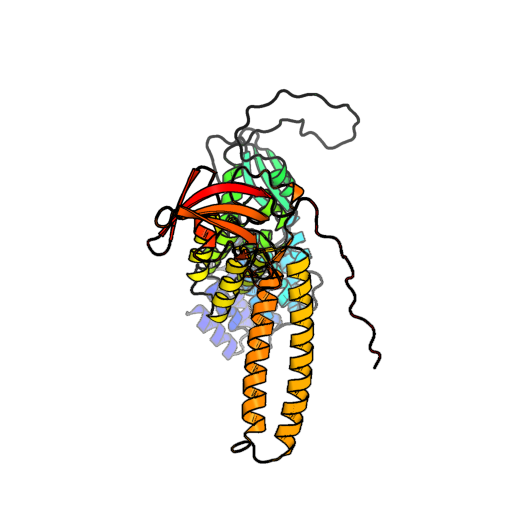.023 1.00 81.00 309 GLU A C 1
ATOM 2603 O O . GLU A 1 309 ? 2.897 -8.570 6.716 1.00 81.00 309 GLU A O 1
ATOM 2608 N N . ALA A 1 310 ? 4.677 -8.493 5.350 1.00 82.50 310 ALA A N 1
ATOM 2609 C CA . ALA A 1 310 ? 4.792 -7.036 5.365 1.00 82.50 310 ALA A CA 1
ATOM 2610 C C . ALA A 1 310 ? 3.540 -6.349 4.788 1.00 82.50 310 ALA A C 1
ATOM 2612 O O . ALA A 1 310 ? 2.981 -5.455 5.422 1.00 82.50 310 ALA A O 1
ATOM 2613 N N . LEU A 1 311 ? 3.047 -6.800 3.626 1.00 84.50 311 LEU A N 1
ATOM 2614 C CA . LEU A 1 311 ? 1.816 -6.266 3.024 1.00 84.50 311 LEU A CA 1
ATOM 2615 C C . LEU A 1 311 ? 0.589 -6.539 3.892 1.00 84.50 311 LEU A C 1
ATOM 2617 O O . LEU A 1 311 ? -0.261 -5.666 4.035 1.00 84.50 311 LEU A O 1
ATOM 2621 N N . LYS A 1 312 ? 0.510 -7.718 4.517 1.00 82.56 312 LYS A N 1
ATOM 2622 C CA . LYS A 1 312 ? -0.545 -8.043 5.479 1.00 82.56 312 LYS A CA 1
ATOM 2623 C C . LYS A 1 312 ? -0.539 -7.055 6.647 1.00 82.56 312 LYS A C 1
ATOM 2625 O O . LYS A 1 312 ? -1.590 -6.519 6.972 1.00 82.56 312 LYS A O 1
ATOM 2630 N N . SER A 1 313 ? 0.631 -6.758 7.213 1.00 79.38 313 SER A N 1
ATOM 2631 C CA . SER A 1 313 ? 0.772 -5.778 8.295 1.00 79.38 313 SER A CA 1
ATOM 2632 C C . SER A 1 313 ? 0.374 -4.357 7.872 1.00 79.38 313 SER A C 1
ATOM 2634 O O . SER A 1 313 ? -0.263 -3.650 8.652 1.00 79.38 313 SER A O 1
ATOM 2636 N N . LEU A 1 314 ? 0.703 -3.940 6.643 1.00 79.75 314 LEU A N 1
ATOM 2637 C CA . LEU A 1 314 ? 0.297 -2.639 6.092 1.00 79.75 314 LEU A CA 1
ATOM 2638 C C . LEU A 1 314 ? -1.218 -2.550 5.875 1.00 79.75 314 LEU A C 1
ATOM 2640 O O . LEU A 1 314 ? -1.840 -1.580 6.289 1.00 79.75 314 LEU A O 1
ATOM 2644 N N . LEU A 1 315 ? -1.829 -3.588 5.306 1.00 7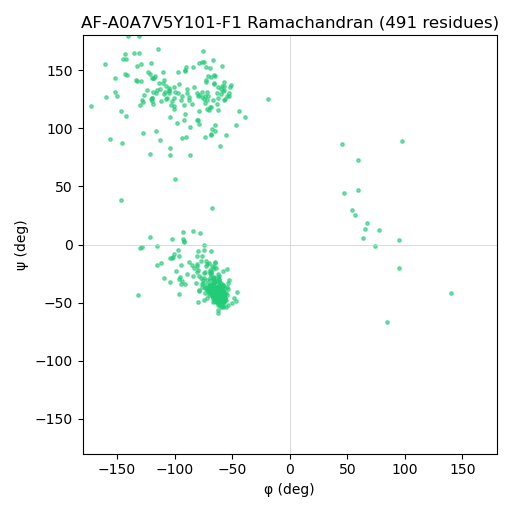7.31 315 LEU A N 1
ATOM 2645 C CA . LEU A 1 315 ? -3.279 -3.645 5.104 1.00 77.31 315 LEU A CA 1
ATOM 2646 C C . LEU A 1 315 ? -4.036 -3.725 6.441 1.00 77.31 315 LEU A C 1
ATOM 2648 O O . LEU A 1 315 ? -5.115 -3.166 6.584 1.00 77.31 315 LEU A O 1
ATOM 2652 N N . GLU A 1 316 ? -3.461 -4.385 7.449 1.00 70.88 316 GLU A N 1
ATOM 2653 C CA . GLU A 1 316 ? -4.040 -4.484 8.797 1.00 70.88 316 GLU A CA 1
ATOM 2654 C C . GLU A 1 316 ? -3.776 -3.232 9.657 1.00 70.88 316 GLU A C 1
ATOM 2656 O O . GLU A 1 316 ? -4.469 -2.997 10.651 1.00 70.88 316 GLU A O 1
ATOM 2661 N N . ARG A 1 317 ? -2.810 -2.387 9.267 1.00 64.00 317 ARG A N 1
ATOM 2662 C CA . ARG A 1 317 ? -2.537 -1.089 9.903 1.00 64.00 317 ARG A CA 1
ATOM 2663 C C . ARG A 1 317 ? -3.683 -0.100 9.711 1.00 64.00 317 ARG A C 1
ATOM 2665 O O . ARG A 1 317 ? -3.916 0.694 10.618 1.00 64.00 317 ARG A O 1
ATOM 2672 N N . GLU A 1 318 ? -4.381 -0.153 8.581 1.00 52.84 318 GLU A N 1
ATOM 2673 C CA . GLU A 1 318 ? -5.533 0.714 8.299 1.00 52.84 318 GLU A CA 1
ATOM 2674 C C . GLU A 1 318 ? -6.801 0.265 9.032 1.00 52.84 318 GLU A C 1
ATOM 2676 O O . GLU A 1 318 ? -7.585 1.103 9.463 1.00 52.84 318 GLU A O 1
ATOM 2681 N N . SER A 1 319 ? -6.935 -1.037 9.306 1.00 48.25 319 SER A N 1
ATOM 2682 C CA . SER A 1 319 ? -7.970 -1.586 10.195 1.00 48.25 319 SER A CA 1
ATOM 2683 C C . SER A 1 319 ? -7.668 -1.405 11.691 1.00 48.25 319 SER A C 1
ATOM 2685 O O . SER A 1 319 ? -8.333 -2.005 12.540 1.00 48.25 319 SER A O 1
ATOM 2687 N N . ARG A 1 320 ? -6.647 -0.614 12.068 1.00 53.19 320 ARG A N 1
ATOM 2688 C CA . ARG A 1 320 ? -6.414 -0.289 13.483 1.00 53.19 320 ARG A CA 1
ATOM 2689 C C . ARG A 1 320 ? -7.553 0.596 13.964 1.00 53.19 320 ARG A C 1
ATOM 2691 O O . ARG A 1 320 ? -7.515 1.813 13.800 1.00 53.19 320 ARG A O 1
ATOM 2698 N N . LYS A 1 321 ? -8.563 -0.038 14.565 1.00 62.66 321 LYS A N 1
ATOM 2699 C CA . LYS A 1 321 ? -9.629 0.620 15.321 1.00 62.66 321 LYS A CA 1
ATOM 2700 C C . LYS A 1 321 ? -8.994 1.688 16.206 1.00 62.66 321 LYS A C 1
ATOM 2702 O O . LYS A 1 321 ? -8.208 1.367 17.094 1.00 62.66 321 LYS A O 1
ATOM 2707 N N . VAL A 1 322 ? -9.314 2.951 15.937 1.00 75.88 322 VAL A N 1
ATOM 2708 C CA . VAL A 1 322 ? -8.957 4.053 16.827 1.00 75.88 322 VAL A CA 1
ATOM 2709 C C . VAL A 1 322 ? -9.566 3.742 18.185 1.00 75.88 322 VAL A C 1
ATOM 2711 O O . VAL A 1 322 ? -10.772 3.509 18.285 1.00 75.88 322 VAL A O 1
ATOM 2714 N N . VAL A 1 323 ? -8.728 3.711 19.218 1.00 83.50 323 VAL A N 1
ATOM 2715 C CA . VAL A 1 323 ? -9.179 3.437 20.575 1.00 83.50 323 VAL A CA 1
ATOM 2716 C C . VAL A 1 323 ? -9.292 4.762 21.313 1.00 83.50 323 VAL A C 1
ATOM 2718 O O . VAL A 1 323 ? -8.318 5.486 21.489 1.00 83.50 323 VAL A O 1
ATOM 2721 N N . TYR A 1 324 ? -10.506 5.113 21.712 1.00 87.94 324 TYR A N 1
ATOM 2722 C CA . TYR A 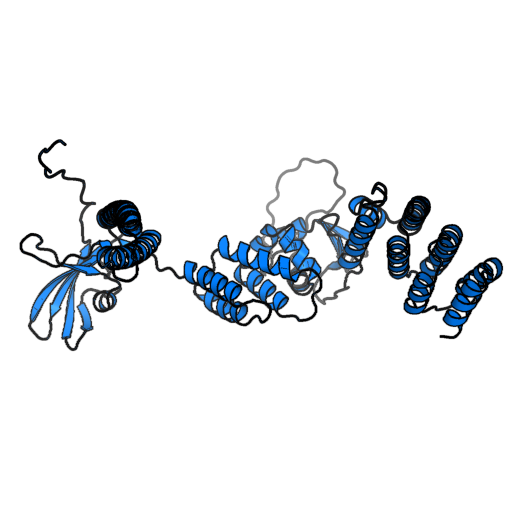1 324 ? -10.795 6.349 22.425 1.00 87.94 324 TYR A CA 1
ATOM 2723 C C . TYR A 1 324 ? -10.438 6.267 23.914 1.00 87.94 324 TYR A C 1
ATOM 2725 O O . TYR A 1 324 ? -10.889 5.361 24.608 1.00 87.94 324 TYR A O 1
ATOM 2733 N N . HIS A 1 325 ? -9.675 7.233 24.418 1.00 91.75 325 HIS A N 1
ATOM 2734 C CA . HIS A 1 325 ? -9.242 7.321 25.816 1.00 91.75 325 HIS A CA 1
ATOM 2735 C C . HIS A 1 325 ? -9.389 8.744 26.354 1.00 91.75 325 HIS A C 1
ATOM 2737 O O . HIS A 1 325 ? -9.505 9.704 25.593 1.00 91.75 325 HIS A O 1
ATOM 2743 N N . THR A 1 326 ? -9.330 8.916 27.672 1.00 91.81 326 THR A N 1
ATOM 2744 C CA . THR A 1 326 ? -9.137 10.255 28.242 1.00 91.81 326 THR A CA 1
ATOM 2745 C C . THR A 1 326 ? -7.704 10.732 28.012 1.00 91.81 326 THR A C 1
ATOM 2747 O O . THR A 1 326 ? -6.771 9.927 27.956 1.00 91.81 326 THR A O 1
ATOM 2750 N N . ILE A 1 327 ? -7.500 12.051 27.949 1.00 89.56 327 ILE A N 1
ATOM 2751 C CA . ILE A 1 327 ? -6.152 12.640 27.889 1.00 89.56 327 ILE A CA 1
ATOM 2752 C C . ILE A 1 327 ? -5.297 12.138 29.061 1.00 89.56 327 ILE A C 1
ATOM 2754 O O . ILE A 1 327 ? -4.170 11.696 28.854 1.00 89.56 327 ILE A O 1
ATOM 2758 N N . LYS A 1 328 ? -5.867 12.081 30.272 1.00 88.50 328 LYS A N 1
ATOM 2759 C CA . LYS A 1 328 ? -5.185 11.556 31.466 1.00 88.50 328 LYS A CA 1
ATOM 2760 C C . LYS A 1 328 ? -4.797 10.084 31.343 1.00 88.50 328 LYS A C 1
ATOM 2762 O O . LYS A 1 328 ? -3.765 9.681 31.869 1.00 88.50 328 LYS A O 1
ATOM 2767 N N . GLY A 1 329 ? -5.629 9.257 30.715 1.00 90.81 329 GLY A N 1
ATOM 2768 C CA . GLY A 1 329 ? -5.307 7.858 30.431 1.00 90.81 329 GLY A CA 1
ATOM 2769 C C . GLY A 1 329 ? -4.099 7.749 29.511 1.00 90.81 329 GLY A C 1
ATOM 2770 O O . GLY A 1 329 ? -3.147 7.038 29.824 1.00 90.81 329 GLY A O 1
ATOM 2771 N N . ILE A 1 330 ? -4.101 8.530 28.430 1.00 92.38 330 ILE A N 1
ATOM 2772 C CA . ILE A 1 330 ? -2.996 8.587 27.467 1.00 92.38 330 ILE A CA 1
ATOM 2773 C C . ILE A 1 330 ? -1.707 9.088 28.132 1.00 92.38 330 ILE A C 1
ATOM 2775 O O . ILE A 1 330 ? -0.644 8.514 27.913 1.00 92.38 330 ILE A O 1
ATOM 2779 N N . GLU A 1 331 ? -1.775 10.140 28.948 1.00 93.19 331 GLU A N 1
ATOM 2780 C CA . GLU A 1 331 ? -0.615 10.678 29.669 1.00 93.19 331 GLU A CA 1
ATOM 2781 C C . GLU A 1 331 ? -0.033 9.671 30.664 1.00 93.19 331 GLU A C 1
ATOM 2783 O O . GLU A 1 331 ? 1.180 9.466 30.679 1.00 93.19 331 GLU A O 1
ATOM 2788 N N . ARG A 1 332 ? -0.884 8.978 31.435 1.00 92.56 332 ARG A N 1
ATOM 2789 C CA . ARG A 1 332 ? -0.439 7.907 32.341 1.00 92.56 332 ARG A CA 1
ATOM 2790 C C . ARG A 1 332 ? 0.247 6.772 31.586 1.00 92.56 332 ARG A C 1
ATOM 2792 O O . ARG A 1 332 ? 1.324 6.355 31.994 1.00 92.56 332 ARG A O 1
ATOM 2799 N N . ALA A 1 333 ? -0.325 6.327 30.468 1.00 92.56 333 ALA A N 1
ATOM 2800 C CA . ALA A 1 333 ? 0.274 5.292 29.627 1.00 92.56 333 ALA A CA 1
ATOM 2801 C C . ALA A 1 333 ? 1.621 5.736 29.021 1.00 92.56 333 ALA A C 1
ATOM 2803 O O . ALA A 1 333 ? 2.552 4.938 28.919 1.00 92.56 333 ALA A O 1
ATOM 2804 N N . LYS A 1 334 ? 1.770 7.018 28.655 1.00 93.81 334 LYS A N 1
ATOM 2805 C CA . LYS A 1 334 ? 3.055 7.580 28.202 1.00 93.81 334 LYS A CA 1
ATOM 2806 C C . LYS A 1 334 ? 4.107 7.590 29.312 1.00 93.81 334 LYS A C 1
ATOM 2808 O O . LYS A 1 334 ? 5.255 7.237 29.046 1.00 93.81 334 LYS A O 1
ATOM 2813 N N . GLU A 1 335 ? 3.733 7.976 30.530 1.00 95.50 335 GLU A N 1
ATOM 2814 C CA . GLU A 1 335 ? 4.656 7.964 31.671 1.00 95.50 335 GLU A CA 1
ATOM 2815 C C . GLU A 1 335 ? 5.046 6.531 32.053 1.00 95.50 335 GLU A C 1
ATOM 2817 O O . GLU A 1 335 ? 6.221 6.241 32.265 1.00 95.50 335 GLU A O 1
ATOM 2822 N N . GLU A 1 336 ? 4.096 5.595 32.035 1.00 93.56 336 GLU A N 1
ATOM 2823 C CA . GLU A 1 336 ? 4.377 4.174 32.238 1.00 93.56 336 GLU A CA 1
ATOM 2824 C C . GLU A 1 336 ? 5.356 3.640 31.186 1.00 93.56 336 GLU A C 1
ATOM 2826 O O . GLU A 1 336 ? 6.349 2.999 31.534 1.00 93.56 336 GLU A O 1
ATOM 2831 N N . LEU A 1 337 ? 5.152 3.971 29.906 1.00 95.38 337 LEU A N 1
ATOM 2832 C CA . LEU A 1 337 ? 6.079 3.601 28.838 1.00 95.38 337 LEU A CA 1
ATOM 2833 C C . LEU A 1 337 ? 7.489 4.156 29.092 1.00 95.38 337 LEU A C 1
ATOM 2835 O O . LEU A 1 337 ? 8.479 3.462 28.853 1.00 95.38 337 LEU A O 1
ATOM 2839 N N . LYS A 1 338 ? 7.606 5.392 29.585 1.00 95.19 338 LYS A N 1
ATOM 2840 C CA . LYS A 1 338 ? 8.895 5.995 29.944 1.00 95.19 338 LYS A CA 1
ATOM 2841 C C . LYS A 1 338 ? 9.571 5.225 31.084 1.00 95.19 338 LYS A C 1
ATOM 2843 O O . LYS A 1 338 ? 10.725 4.824 30.931 1.00 95.19 338 LYS A O 1
ATOM 2848 N N . ILE A 1 339 ? 8.839 4.918 32.156 1.00 95.94 339 ILE A N 1
ATOM 2849 C CA . ILE A 1 339 ? 9.328 4.113 33.288 1.00 95.94 339 ILE A CA 1
ATOM 2850 C C . ILE A 1 339 ? 9.777 2.719 32.820 1.00 95.94 339 ILE A C 1
ATOM 2852 O O . ILE A 1 339 ? 10.815 2.218 33.255 1.00 95.94 339 ILE A O 1
ATOM 2856 N N . LEU A 1 340 ? 9.029 2.076 31.917 1.00 95.38 340 LEU A N 1
ATOM 2857 C CA . LEU A 1 340 ? 9.396 0.769 31.364 1.00 95.38 340 LEU A CA 1
ATOM 2858 C C . LEU A 1 340 ? 10.688 0.826 30.545 1.00 95.38 340 LEU A C 1
ATOM 2860 O O . LEU A 1 340 ? 11.526 -0.067 30.671 1.00 95.38 340 LEU A O 1
ATOM 2864 N N . ASN A 1 341 ? 10.889 1.880 29.750 1.00 94.31 341 ASN A N 1
ATOM 2865 C CA . ASN A 1 341 ? 12.137 2.079 29.011 1.00 94.31 341 ASN A CA 1
ATOM 2866 C C . ASN A 1 341 ? 13.332 2.301 29.952 1.00 94.31 341 ASN A C 1
ATOM 2868 O O . ASN A 1 341 ? 14.410 1.750 29.721 1.00 94.31 341 ASN A O 1
ATOM 2872 N N . GLU A 1 342 ? 13.147 3.044 31.044 1.00 95.62 342 GLU A N 1
ATOM 2873 C CA . GLU A 1 342 ? 14.177 3.205 32.078 1.00 95.62 342 GLU A CA 1
ATOM 2874 C C . GLU A 1 342 ? 14.502 1.873 32.772 1.00 95.62 342 GLU A C 1
ATOM 2876 O O . GLU A 1 342 ? 15.676 1.540 32.954 1.00 95.62 342 GLU A O 1
ATOM 2881 N N . LYS A 1 343 ? 13.485 1.060 33.093 1.00 94.94 343 LYS A N 1
ATOM 2882 C CA . LYS A 1 343 ? 13.674 -0.302 33.624 1.00 94.94 343 LYS A CA 1
ATOM 2883 C C . LYS A 1 343 ? 14.413 -1.206 32.640 1.00 94.94 343 LYS A C 1
ATOM 2885 O O . LYS A 1 343 ? 15.299 -1.944 33.057 1.00 94.94 343 LYS A O 1
ATOM 2890 N N . LEU A 1 344 ? 14.105 -1.126 31.343 1.00 95.88 344 LEU A N 1
ATOM 2891 C CA . LEU A 1 344 ? 14.799 -1.891 30.303 1.00 95.88 344 LEU A CA 1
ATOM 2892 C C . LEU A 1 344 ? 16.284 -1.511 30.215 1.00 95.88 344 LEU A C 1
ATOM 2894 O O . LEU A 1 344 ? 17.129 -2.386 30.017 1.00 95.88 344 LEU A O 1
ATOM 2898 N N . LYS A 1 345 ? 16.608 -0.223 30.388 1.00 94.31 345 LYS A N 1
ATOM 2899 C CA . LYS A 1 345 ? 17.996 0.250 30.446 1.00 94.31 345 LYS A CA 1
ATOM 2900 C C . LYS A 1 345 ? 18.728 -0.328 31.661 1.00 94.31 345 LYS A C 1
ATOM 2902 O O . LYS A 1 345 ? 19.786 -0.921 31.479 1.00 94.31 345 LYS A O 1
ATOM 2907 N N . LYS A 1 346 ? 18.139 -0.239 32.861 1.00 94.00 346 LYS A N 1
ATOM 2908 C CA . LYS A 1 346 ? 18.708 -0.832 34.088 1.00 94.00 346 LYS A CA 1
ATOM 2909 C C . LYS A 1 346 ? 18.903 -2.345 33.955 1.00 94.00 346 LYS A C 1
ATOM 2911 O O . LYS A 1 346 ? 19.991 -2.851 34.192 1.00 94.00 346 LYS A O 1
ATOM 2916 N N . ASN A 1 347 ? 17.900 -3.052 33.437 1.00 94.25 347 ASN A N 1
ATOM 2917 C CA . ASN A 1 347 ? 17.992 -4.485 33.168 1.00 94.25 347 ASN A CA 1
ATOM 2918 C C . ASN A 1 347 ? 19.151 -4.840 32.213 1.00 94.25 347 ASN A C 1
ATOM 2920 O O . ASN A 1 347 ? 19.789 -5.876 32.379 1.00 94.25 347 ASN A O 1
ATOM 2924 N N . ALA A 1 348 ? 19.453 -3.995 31.220 1.00 91.44 348 ALA A N 1
ATOM 2925 C CA . ALA A 1 348 ? 20.601 -4.211 30.339 1.00 91.44 348 ALA A CA 1
ATOM 2926 C C . ALA A 1 348 ? 21.944 -4.093 31.084 1.00 91.44 348 ALA A C 1
ATOM 2928 O O . ALA A 1 348 ? 22.863 -4.857 30.786 1.00 91.44 348 ALA A O 1
ATOM 2929 N N . GLU A 1 349 ? 22.045 -3.176 32.050 1.00 91.19 349 GLU A N 1
ATOM 2930 C CA . GLU A 1 349 ? 23.211 -3.029 32.930 1.00 91.19 349 GLU A CA 1
ATOM 2931 C C . GLU A 1 349 ? 23.361 -4.253 33.846 1.00 91.19 349 GLU A C 1
ATOM 2933 O O . GLU A 1 349 ? 24.454 -4.812 33.949 1.00 91.19 349 GLU A O 1
ATOM 2938 N N . ASP A 1 350 ? 22.265 -4.734 34.436 1.00 86.81 350 ASP A N 1
ATOM 2939 C CA . ASP A 1 350 ? 22.260 -5.928 35.291 1.00 86.81 350 ASP A CA 1
ATOM 2940 C C . ASP A 1 350 ? 22.654 -7.186 34.510 1.00 86.81 350 ASP A C 1
ATOM 2942 O O . ASP A 1 350 ? 23.457 -7.998 34.965 1.00 86.81 350 ASP A O 1
ATOM 2946 N N . LEU A 1 351 ? 22.170 -7.313 33.274 1.00 86.81 351 LEU A N 1
ATOM 2947 C CA . LEU A 1 351 ? 22.509 -8.427 32.396 1.00 86.81 351 LEU A CA 1
ATOM 2948 C C . LEU A 1 351 ? 23.975 -8.373 31.929 1.00 86.81 351 LEU A C 1
ATOM 2950 O O . LEU A 1 351 ? 24.586 -9.418 31.701 1.00 86.81 351 LEU A O 1
ATOM 2954 N N . ALA A 1 352 ? 24.559 -7.177 31.801 1.00 87.69 352 ALA A N 1
ATOM 2955 C CA . ALA A 1 352 ? 25.989 -7.009 31.542 1.00 87.69 352 ALA A CA 1
ATOM 2956 C C . ALA A 1 352 ? 26.841 -7.406 32.762 1.00 87.69 352 ALA A C 1
ATOM 2958 O O . ALA A 1 352 ? 27.837 -8.110 32.592 1.00 87.69 352 ALA A O 1
ATOM 2959 N N . LYS A 1 353 ? 26.418 -7.037 33.979 1.00 84.31 353 LYS A N 1
ATOM 2960 C CA . LYS A 1 353 ? 27.065 -7.459 35.235 1.00 84.31 353 LYS A CA 1
ATOM 2961 C C . LYS A 1 353 ? 26.995 -8.974 35.417 1.00 84.31 353 LYS A C 1
ATOM 2963 O O . LYS A 1 353 ? 28.032 -9.610 35.576 1.00 84.31 353 LYS A O 1
ATOM 2968 N N . ALA A 1 354 ? 25.814 -9.573 35.266 1.00 82.81 354 ALA A N 1
ATOM 2969 C CA . ALA A 1 354 ? 25.618 -11.020 35.376 1.00 82.81 354 ALA A CA 1
ATOM 2970 C C . ALA A 1 354 ? 26.483 -11.812 34.374 1.00 82.81 354 ALA A C 1
ATOM 2972 O O . ALA A 1 354 ? 27.005 -12.874 34.707 1.00 82.81 354 ALA A O 1
ATOM 2973 N N . ARG A 1 355 ? 26.706 -11.276 33.161 1.00 81.25 355 ARG A N 1
ATOM 2974 C CA . ARG A 1 355 ? 27.604 -11.890 32.164 1.00 81.25 355 ARG A CA 1
ATOM 2975 C C . ARG A 1 355 ? 29.071 -11.906 32.578 1.00 81.25 355 ARG A C 1
ATOM 2977 O O . ARG A 1 355 ? 29.803 -12.781 32.128 1.00 81.25 355 ARG A O 1
ATOM 2984 N N . SER A 1 356 ? 29.503 -10.955 33.402 1.00 80.56 356 SER A N 1
ATOM 2985 C CA . SER A 1 356 ? 30.898 -10.866 33.841 1.00 80.56 356 SER A CA 1
ATOM 2986 C C . SER A 1 356 ? 31.292 -11.959 34.846 1.00 80.56 356 SER A C 1
ATOM 2988 O O . SER A 1 356 ? 32.477 -12.211 35.028 1.00 80.56 356 SER A O 1
ATOM 2990 N N . HIS A 1 357 ? 30.316 -12.671 35.425 1.00 73.69 357 HIS A N 1
ATOM 2991 C CA . HIS A 1 357 ? 30.526 -13.749 36.399 1.00 73.69 357 HIS A CA 1
ATOM 2992 C C . HIS A 1 357 ? 30.822 -15.135 35.776 1.00 73.69 357 HIS A C 1
ATOM 2994 O O . HIS A 1 357 ? 30.855 -16.137 36.484 1.00 73.69 357 HIS A O 1
ATOM 3000 N N . GLY A 1 358 ? 31.104 -15.198 34.467 1.00 67.56 358 GLY A N 1
ATOM 3001 C CA . GLY A 1 358 ? 31.773 -16.337 33.822 1.00 67.56 358 GLY A CA 1
ATOM 3002 C C . GLY A 1 358 ? 30.861 -17.496 33.413 1.00 67.56 358 GLY A C 1
ATOM 3003 O O . GLY A 1 358 ? 30.698 -17.736 32.218 1.00 67.56 358 GLY A O 1
ATOM 3004 N N . ASP A 1 359 ? 30.258 -18.212 34.366 1.00 69.00 359 ASP A N 1
ATOM 3005 C CA . ASP A 1 359 ? 29.514 -19.444 34.058 1.00 69.00 359 ASP A CA 1
ATOM 3006 C C . ASP A 1 359 ? 28.010 -19.193 33.846 1.00 69.00 359 ASP A C 1
ATOM 3008 O O . ASP A 1 359 ? 27.193 -19.165 34.766 1.00 69.00 359 ASP A O 1
ATOM 3012 N N . LEU A 1 360 ? 27.633 -18.951 32.589 1.00 63.25 360 LEU A N 1
ATOM 3013 C CA . LEU A 1 360 ? 26.279 -18.544 32.190 1.00 63.25 360 LEU A CA 1
ATOM 3014 C C . LEU A 1 360 ? 25.237 -19.677 32.279 1.00 63.25 360 LEU A C 1
ATOM 3016 O O . LEU A 1 360 ? 24.034 -19.399 32.275 1.00 63.25 360 LEU A O 1
ATOM 3020 N N . SER A 1 361 ? 25.679 -20.938 32.329 1.00 60.91 361 SER A N 1
ATOM 3021 C CA . SER A 1 361 ? 24.819 -22.134 32.330 1.00 60.91 361 SER A CA 1
ATOM 3022 C C . SER A 1 361 ? 24.054 -22.297 33.646 1.00 60.91 361 SER A C 1
ATOM 3024 O O . SER A 1 361 ? 22.867 -22.651 33.646 1.00 60.91 361 SER A O 1
ATOM 3026 N N . GLU A 1 362 ? 24.727 -21.995 34.758 1.00 65.75 362 GLU A N 1
ATOM 3027 C CA . GLU A 1 362 ? 24.219 -22.129 36.129 1.00 65.75 362 GLU A CA 1
ATOM 3028 C C . GLU A 1 362 ? 23.822 -20.790 36.762 1.00 65.75 362 GLU A C 1
ATOM 3030 O O . GLU A 1 362 ? 23.125 -20.772 37.775 1.00 65.75 362 GLU A O 1
ATOM 3035 N N . ASN A 1 363 ? 24.186 -19.661 36.143 1.00 77.19 363 ASN A N 1
ATOM 3036 C CA . ASN A 1 363 ? 23.893 -18.338 36.682 1.00 77.19 363 ASN A CA 1
ATOM 3037 C C . ASN A 1 363 ? 22.380 -18.028 36.672 1.00 77.19 363 ASN A C 1
ATOM 3039 O O . ASN A 1 363 ? 21.788 -17.624 35.664 1.00 77.19 363 ASN A O 1
ATOM 3043 N N . TYR A 1 364 ? 21.759 -18.211 37.835 1.00 81.12 364 TYR A N 1
ATOM 3044 C CA . TYR A 1 364 ? 20.352 -17.930 38.101 1.00 81.12 364 TYR A CA 1
ATOM 3045 C C . TYR A 1 364 ? 20.003 -16.446 37.899 1.00 81.12 364 TYR A C 1
ATOM 3047 O O . TYR A 1 364 ? 18.963 -16.136 37.315 1.00 81.12 364 TYR A O 1
ATOM 3055 N N . GLU A 1 365 ? 20.901 -15.529 38.273 1.00 81.00 365 GLU A N 1
ATOM 3056 C CA . GLU A 1 365 ? 20.712 -14.084 38.086 1.00 81.00 365 GLU A CA 1
ATOM 3057 C C . GLU A 1 365 ? 20.661 -13.713 36.600 1.00 81.00 365 GLU A C 1
ATOM 3059 O O . GLU A 1 365 ? 19.818 -12.920 36.179 1.00 81.00 365 GLU A O 1
ATOM 3064 N N . TYR A 1 366 ? 21.499 -14.345 35.771 1.00 84.44 366 TYR A N 1
ATOM 3065 C CA . TYR A 1 366 ? 21.463 -14.157 34.320 1.00 84.44 366 TYR A CA 1
ATOM 3066 C C . TYR A 1 366 ? 20.139 -14.642 33.708 1.00 84.44 366 TYR A C 1
ATOM 3068 O O . TYR A 1 366 ? 19.570 -13.963 32.847 1.00 84.44 366 TYR A O 1
ATOM 3076 N N . LYS A 1 367 ? 19.628 -15.800 34.154 1.00 85.56 367 LYS A N 1
ATOM 3077 C CA . LYS A 1 367 ? 18.347 -16.352 33.682 1.00 85.56 367 LYS A CA 1
ATOM 3078 C C . LYS A 1 367 ? 17.178 -15.431 34.039 1.00 85.56 367 LYS A C 1
ATOM 3080 O O . LYS A 1 367 ? 16.441 -15.042 33.133 1.00 85.56 367 LYS A O 1
ATOM 3085 N N . ILE A 1 368 ? 17.082 -14.992 35.297 1.00 87.94 368 ILE A N 1
ATOM 3086 C CA . ILE A 1 368 ? 16.052 -14.039 35.747 1.00 87.94 368 ILE A CA 1
ATOM 3087 C C . ILE A 1 368 ? 16.136 -12.729 34.962 1.00 87.94 368 ILE A C 1
ATOM 3089 O O . ILE A 1 368 ? 15.129 -12.247 34.445 1.00 87.94 368 ILE A O 1
ATOM 3093 N N . ALA A 1 369 ? 17.334 -12.150 34.829 1.00 88.25 369 ALA A N 1
ATOM 3094 C CA . ALA A 1 369 ? 17.504 -10.883 34.126 1.00 88.25 369 ALA A CA 1
ATOM 3095 C C . ALA A 1 369 ? 17.083 -10.988 32.650 1.00 88.25 369 ALA A C 1
ATOM 3097 O O . ALA A 1 369 ? 16.495 -10.052 32.102 1.00 88.25 369 ALA A O 1
ATOM 3098 N N . LYS A 1 370 ? 17.348 -12.127 31.999 1.00 90.12 370 LYS A N 1
ATOM 3099 C CA . LYS A 1 370 ? 16.942 -12.385 30.612 1.00 90.12 370 LYS A CA 1
ATOM 3100 C C . LYS A 1 370 ? 15.427 -12.555 30.472 1.00 90.12 370 LYS A C 1
ATOM 3102 O O . LYS A 1 370 ? 14.852 -12.040 29.513 1.00 90.12 370 LYS A O 1
ATOM 3107 N N . GLU A 1 371 ? 14.781 -13.248 31.404 1.00 92.12 371 GLU A N 1
ATOM 3108 C CA . GLU A 1 371 ? 13.320 -13.387 31.433 1.00 92.12 371 GLU A CA 1
ATOM 3109 C C . GLU A 1 371 ? 12.634 -12.037 31.654 1.00 92.12 371 GLU A C 1
ATOM 3111 O O . GLU A 1 371 ? 11.742 -11.664 30.887 1.00 92.12 371 GLU A O 1
ATOM 3116 N N . GLU A 1 372 ? 13.120 -11.252 32.616 1.00 92.38 372 GLU A N 1
ATOM 3117 C CA . GLU A 1 372 ? 12.615 -9.905 32.878 1.00 92.38 372 GLU A CA 1
ATOM 3118 C C . GLU A 1 372 ? 12.801 -8.989 31.663 1.00 92.38 372 GLU A C 1
ATOM 3120 O O . GLU A 1 372 ? 11.894 -8.239 31.303 1.00 92.38 372 GLU A O 1
ATOM 3125 N N . ARG A 1 373 ? 13.929 -9.103 30.949 1.00 93.31 373 ARG A N 1
ATOM 3126 C CA . ARG A 1 373 ? 14.153 -8.375 29.692 1.00 93.31 373 ARG A CA 1
ATOM 3127 C C . ARG A 1 373 ? 13.076 -8.683 28.657 1.00 93.31 373 ARG A C 1
ATOM 3129 O O . ARG A 1 373 ? 12.544 -7.767 28.034 1.00 93.31 373 ARG A O 1
ATOM 3136 N N . ASN A 1 374 ? 12.771 -9.965 28.455 1.00 92.81 374 ASN A N 1
ATOM 3137 C CA . ASN A 1 374 ? 11.750 -10.391 27.501 1.00 92.81 374 ASN A CA 1
ATOM 3138 C C . ASN A 1 374 ? 10.368 -9.876 27.916 1.00 92.81 374 ASN A C 1
ATOM 3140 O O . ASN A 1 374 ? 9.624 -9.373 27.072 1.00 92.81 374 ASN A O 1
ATOM 3144 N N . ARG A 1 375 ? 10.050 -9.933 29.216 1.00 95.19 375 ARG A N 1
ATOM 3145 C CA . ARG A 1 375 ? 8.810 -9.384 29.774 1.00 95.19 375 ARG A CA 1
ATOM 3146 C C . ARG A 1 375 ? 8.692 -7.883 29.504 1.00 95.19 375 ARG A C 1
ATOM 3148 O O . ARG A 1 375 ? 7.675 -7.446 28.972 1.00 95.19 375 ARG A O 1
ATOM 3155 N N . LEU A 1 376 ? 9.741 -7.111 29.800 1.00 94.31 376 LEU A N 1
ATOM 3156 C CA . LEU A 1 376 ? 9.790 -5.666 29.560 1.00 94.31 376 LEU A CA 1
ATOM 3157 C C . LEU A 1 376 ? 9.647 -5.328 28.073 1.00 94.31 376 LEU A C 1
ATOM 3159 O O . LEU A 1 376 ? 8.852 -4.459 27.729 1.00 94.31 376 LEU A O 1
ATOM 3163 N N . LEU A 1 377 ? 10.363 -6.024 27.183 1.00 90.19 377 LEU A N 1
ATOM 3164 C CA . LEU A 1 377 ? 10.278 -5.794 25.735 1.00 90.19 377 LEU A CA 1
ATOM 3165 C C . LEU A 1 377 ? 8.876 -6.070 25.186 1.00 90.19 377 LEU A C 1
ATOM 3167 O O . LEU A 1 377 ? 8.359 -5.269 24.407 1.00 90.19 377 LEU A O 1
ATOM 3171 N N . ASN A 1 378 ? 8.249 -7.170 25.609 1.00 92.50 378 ASN A N 1
ATOM 3172 C CA . ASN A 1 378 ? 6.884 -7.501 25.203 1.00 92.50 378 ASN A CA 1
ATOM 3173 C C . ASN A 1 378 ? 5.889 -6.446 25.692 1.00 92.50 378 ASN A C 1
ATOM 3175 O O . ASN A 1 378 ? 5.011 -6.028 24.937 1.00 92.50 378 ASN A O 1
ATOM 3179 N N . TRP A 1 379 ? 6.057 -5.975 26.927 1.00 92.25 379 TRP A N 1
ATOM 3180 C CA . TRP A 1 379 ? 5.156 -4.989 27.509 1.00 92.25 379 TRP A CA 1
ATOM 3181 C C . TRP A 1 379 ? 5.312 -3.609 26.862 1.00 92.25 379 TRP A C 1
ATOM 3183 O O . TRP A 1 379 ? 4.318 -3.002 26.472 1.00 92.25 379 TRP A O 1
ATOM 3193 N N . ILE A 1 380 ? 6.554 -3.163 26.635 1.00 93.06 380 ILE A N 1
ATOM 3194 C CA . ILE A 1 380 ? 6.871 -1.939 25.882 1.00 93.06 380 ILE A CA 1
ATOM 3195 C C . ILE A 1 380 ? 6.278 -2.006 24.476 1.00 93.06 380 ILE A C 1
ATOM 3197 O O . ILE A 1 380 ? 5.704 -1.024 24.008 1.00 93.06 380 ILE A O 1
ATOM 3201 N N . LYS A 1 381 ? 6.398 -3.155 23.800 1.00 90.38 381 LYS A N 1
ATOM 3202 C CA . LYS A 1 381 ? 5.832 -3.349 22.464 1.00 90.38 381 LYS A CA 1
ATOM 3203 C C . LYS A 1 381 ? 4.308 -3.203 22.483 1.00 90.38 381 LYS A C 1
ATOM 3205 O O . LYS A 1 381 ? 3.800 -2.392 21.715 1.00 90.38 381 LYS A O 1
ATOM 3210 N N . SER A 1 382 ? 3.614 -3.918 23.375 1.00 85.94 382 SER A N 1
ATOM 3211 C CA . SER A 1 382 ? 2.147 -3.842 23.504 1.00 85.94 382 SER A CA 1
ATOM 3212 C C . SER A 1 382 ? 1.690 -2.417 23.802 1.00 85.94 382 SER A C 1
ATOM 3214 O O . SER A 1 382 ? 0.908 -1.844 23.049 1.00 85.94 382 SER A O 1
ATOM 3216 N N . LEU A 1 383 ? 2.264 -1.790 24.834 1.00 91.44 383 LEU A N 1
ATOM 3217 C CA . LEU A 1 383 ? 1.885 -0.444 25.259 1.00 91.44 383 LEU A CA 1
ATOM 3218 C C . LEU A 1 383 ? 2.185 0.608 24.179 1.00 91.44 383 LEU A C 1
ATOM 3220 O O . LEU A 1 383 ? 1.397 1.526 23.968 1.00 91.44 383 LEU A O 1
ATOM 3224 N N . SER A 1 384 ? 3.300 0.469 23.450 1.00 88.50 384 SER A N 1
ATOM 3225 C CA . SER A 1 384 ? 3.629 1.338 22.313 1.00 88.50 384 SER A CA 1
ATOM 3226 C C . SER A 1 384 ? 2.647 1.173 21.153 1.00 88.50 384 SER A C 1
ATOM 3228 O O . SER A 1 384 ? 2.289 2.160 20.509 1.00 88.50 384 SER A O 1
ATOM 3230 N N . GLU A 1 385 ? 2.221 -0.056 20.860 1.00 86.12 385 GLU A N 1
ATOM 3231 C CA . GLU A 1 385 ? 1.222 -0.337 19.828 1.00 86.12 385 GLU A CA 1
ATOM 3232 C C . GLU A 1 385 ? -0.148 0.231 20.215 1.00 86.12 385 GLU A C 1
ATOM 3234 O O . GLU A 1 385 ? -0.764 0.917 19.399 1.00 86.12 385 GLU A O 1
ATOM 3239 N N . GLU A 1 386 ? -0.577 0.052 21.464 1.00 86.56 386 GLU A N 1
ATOM 3240 C CA . GLU A 1 386 ? -1.817 0.625 22.001 1.00 86.56 386 GLU A CA 1
ATOM 3241 C C . GLU A 1 386 ? -1.797 2.162 21.976 1.00 86.56 386 GLU A C 1
ATOM 3243 O O . GLU A 1 386 ? -2.739 2.788 21.488 1.00 86.56 386 GLU A O 1
ATOM 3248 N N . LEU A 1 387 ? -0.688 2.791 22.386 1.00 89.50 387 LEU A N 1
ATOM 3249 C CA . LEU A 1 387 ? -0.520 4.249 22.341 1.00 89.50 387 LEU A CA 1
ATOM 3250 C C . LEU A 1 387 ? -0.587 4.824 20.920 1.00 89.50 387 LEU A C 1
ATOM 3252 O O . LEU A 1 387 ? -1.042 5.953 20.748 1.00 89.50 387 LEU A O 1
ATOM 3256 N N . LYS A 1 388 ? -0.167 4.072 19.892 1.00 86.44 388 LYS A N 1
ATOM 3257 C CA . LYS A 1 388 ? -0.295 4.499 18.482 1.00 86.44 388 LYS A CA 1
ATOM 3258 C C . LYS A 1 388 ? -1.745 4.533 18.003 1.00 86.44 388 LYS A C 1
ATOM 3260 O O . LYS A 1 388 ? -2.028 5.213 17.021 1.00 86.44 388 LYS A O 1
ATOM 3265 N N . MET A 1 389 ? -2.632 3.775 18.646 1.00 84.38 389 MET A N 1
ATOM 3266 C CA . MET A 1 389 ? -4.059 3.707 18.317 1.00 84.38 389 MET A CA 1
ATOM 3267 C C . MET A 1 389 ? -4.903 4.643 19.192 1.00 84.38 389 MET A C 1
ATOM 3269 O O . MET A 1 389 ? -6.085 4.836 18.909 1.00 84.38 389 MET A O 1
ATOM 3273 N N . ALA A 1 390 ? -4.310 5.221 20.238 1.00 88.00 390 ALA A N 1
ATOM 3274 C CA . ALA A 1 390 ? -5.014 6.018 21.225 1.00 88.00 390 ALA A CA 1
ATOM 3275 C C . ALA A 1 390 ? -5.412 7.402 20.689 1.00 88.00 390 ALA A C 1
ATOM 3277 O O . ALA A 1 390 ? -4.574 8.170 20.213 1.00 88.00 390 ALA A O 1
ATOM 3278 N N . CYS A 1 391 ? -6.691 7.746 20.826 1.00 86.69 391 CYS A N 1
ATOM 3279 C CA . CYS A 1 391 ? -7.247 9.046 20.466 1.00 86.69 391 CYS A CA 1
ATOM 3280 C C . CYS A 1 391 ? -7.957 9.672 21.676 1.00 86.69 391 CYS A C 1
ATOM 3282 O O . CYS A 1 391 ? -8.729 8.978 22.344 1.00 86.69 391 CYS A O 1
ATOM 3284 N N . PRO A 1 392 ? -7.713 10.956 21.989 1.00 87.38 392 PRO A N 1
ATOM 3285 C CA . PRO A 1 392 ? -8.406 11.626 23.080 1.00 87.38 392 PRO A CA 1
ATOM 3286 C C . PRO A 1 392 ? -9.905 11.776 22.782 1.00 87.38 392 PRO A C 1
ATOM 3288 O O . PRO A 1 392 ? -10.306 12.118 21.670 1.00 87.38 392 PRO A O 1
ATOM 3291 N N . ILE A 1 393 ? -10.734 11.527 23.794 1.00 87.31 393 ILE A N 1
ATOM 3292 C CA . ILE A 1 393 ? -12.184 11.726 23.727 1.00 87.31 393 ILE A CA 1
ATOM 3293 C C . ILE A 1 393 ? -12.511 13.212 23.826 1.00 87.31 393 ILE A C 1
ATOM 3295 O O . ILE A 1 393 ? -12.144 13.879 24.791 1.00 87.31 393 ILE A O 1
ATOM 3299 N N . ASP A 1 394 ? -13.288 13.693 22.863 1.00 84.00 394 ASP A N 1
ATOM 3300 C CA . ASP A 1 394 ? -13.902 15.014 22.892 1.00 84.00 394 ASP A CA 1
ATOM 3301 C C . ASP A 1 394 ? -15.290 14.931 23.551 1.00 84.00 394 ASP A C 1
ATOM 3303 O O . ASP A 1 394 ? -16.300 14.650 22.901 1.00 84.00 394 ASP A O 1
ATOM 3307 N N . PHE A 1 395 ? -15.340 15.163 24.865 1.00 83.81 395 PHE A N 1
ATOM 3308 C CA . PHE A 1 395 ? -16.573 15.068 25.658 1.00 83.81 395 PHE A CA 1
ATOM 3309 C C . PHE A 1 395 ? -17.639 16.104 25.271 1.00 83.81 395 PHE A C 1
ATOM 3311 O O . PHE A 1 395 ? -18.803 15.934 25.635 1.00 83.81 395 PHE A O 1
ATOM 3318 N N . SER A 1 396 ? -17.275 17.161 24.534 1.00 77.88 396 SER A N 1
ATOM 3319 C CA . SER A 1 396 ? -18.228 18.183 24.079 1.00 77.88 396 SER A CA 1
ATOM 3320 C C . SER A 1 396 ? -19.218 17.647 23.040 1.00 77.88 396 SER A C 1
ATOM 3322 O O . SER A 1 396 ? -20.323 18.169 22.914 1.00 77.88 396 SER A O 1
ATOM 3324 N N . LYS A 1 397 ? -18.844 16.572 22.336 1.00 78.44 397 LYS A N 1
ATOM 3325 C CA . LYS A 1 397 ? -19.637 15.946 21.269 1.00 78.44 397 LYS A CA 1
ATOM 3326 C C . LYS A 1 397 ? -20.548 14.820 21.755 1.00 78.44 397 LYS A C 1
ATOM 3328 O O . LYS A 1 397 ? -21.209 14.185 20.941 1.00 78.44 397 LYS A O 1
ATOM 3333 N N . ILE A 1 398 ? -20.571 14.547 23.060 1.00 85.00 398 ILE A N 1
ATOM 3334 C CA . ILE A 1 398 ? -21.380 13.476 23.644 1.00 85.00 398 ILE A CA 1
ATOM 3335 C C . ILE A 1 398 ? -22.739 14.047 24.055 1.00 85.00 398 ILE A C 1
ATOM 3337 O O . ILE A 1 398 ? -22.849 14.772 25.045 1.00 85.00 398 ILE A O 1
ATOM 3341 N N . ASP A 1 399 ? -23.769 13.692 23.292 1.00 81.50 399 ASP A N 1
ATOM 3342 C CA . ASP A 1 399 ? -25.158 14.133 23.472 1.00 81.50 399 ASP A CA 1
ATOM 3343 C C . ASP A 1 399 ? -25.958 13.288 24.486 1.00 81.50 399 ASP A C 1
ATOM 3345 O O . ASP A 1 399 ? -26.978 13.737 25.007 1.00 81.50 399 ASP A O 1
ATOM 3349 N N . GLY A 1 400 ? -25.483 12.080 24.805 1.00 82.62 400 GLY A N 1
ATOM 3350 C CA . GLY A 1 400 ? -26.150 11.144 25.713 1.00 82.62 400 GLY A CA 1
ATOM 3351 C C . GLY A 1 400 ? -27.333 10.389 25.094 1.00 82.62 400 GLY A C 1
ATOM 3352 O O . GLY A 1 400 ? -28.090 9.754 25.826 1.00 82.62 400 GLY A O 1
ATOM 3353 N N . HIS A 1 401 ? -27.510 10.420 23.768 1.00 86.44 401 HIS A N 1
ATOM 3354 C CA . HIS A 1 401 ? -28.601 9.706 23.089 1.00 86.44 401 HIS A CA 1
ATOM 3355 C C . HIS A 1 401 ? -28.372 8.196 22.991 1.00 86.44 401 HIS A C 1
ATOM 3357 O O . HIS A 1 401 ? -29.326 7.416 22.973 1.00 86.44 401 HIS A O 1
ATOM 3363 N N . SER A 1 402 ? -27.112 7.782 22.911 1.00 90.12 402 SER A N 1
ATOM 3364 C CA . SER A 1 402 ? -26.713 6.379 22.883 1.00 90.12 402 SER A CA 1
ATOM 3365 C C . SER A 1 402 ? -25.397 6.188 23.623 1.00 90.12 402 SER A C 1
ATOM 3367 O O . SER A 1 402 ? -24.645 7.140 23.845 1.00 90.12 402 SER A O 1
ATOM 3369 N N . VAL A 1 403 ? -25.125 4.957 24.039 1.00 89.88 403 VAL A N 1
ATOM 3370 C CA . VAL A 1 403 ? -23.881 4.621 24.720 1.00 89.88 403 VAL A CA 1
ATOM 3371 C C . VAL A 1 403 ? -22.738 4.664 23.711 1.00 89.88 403 VAL A C 1
ATOM 3373 O O . VAL A 1 403 ? -22.678 3.871 22.774 1.00 89.88 403 VAL A O 1
ATOM 3376 N N . MET A 1 404 ? -21.798 5.570 23.936 1.00 90.75 404 MET A N 1
ATOM 3377 C CA . MET A 1 404 ? -20.583 5.732 23.140 1.00 90.75 404 MET A CA 1
ATOM 3378 C C . MET A 1 404 ? -19.362 5.805 24.069 1.00 90.75 404 MET A C 1
ATOM 3380 O O . MET A 1 404 ? -19.528 6.024 25.277 1.00 90.75 404 MET A O 1
ATOM 3384 N N . PRO A 1 405 ? -18.128 5.644 23.559 1.00 90.56 405 PRO A N 1
ATOM 3385 C CA . PRO A 1 405 ? -16.934 5.917 24.354 1.00 90.56 405 PRO A CA 1
ATOM 3386 C C . PRO A 1 405 ? -16.993 7.323 24.976 1.00 90.56 405 PRO A C 1
ATOM 3388 O O . PRO A 1 405 ? -17.247 8.305 24.283 1.00 90.56 405 PRO A O 1
ATOM 3391 N N . GLY A 1 406 ? -16.787 7.417 26.290 1.00 90.56 406 GLY A N 1
ATOM 3392 C CA . GLY A 1 406 ? -16.920 8.652 27.069 1.00 90.56 406 GLY A CA 1
ATOM 3393 C C . GLY A 1 406 ? -18.279 8.858 27.744 1.00 90.56 406 GLY A C 1
ATOM 3394 O O . GLY A 1 406 ? -18.491 9.895 28.379 1.00 90.56 406 GLY A O 1
ATOM 3395 N N . THR A 1 407 ? -19.196 7.893 27.643 1.00 93.62 407 THR A N 1
ATOM 3396 C CA . THR A 1 407 ? -20.485 7.927 28.350 1.00 93.62 407 THR A CA 1
ATOM 3397 C C . THR A 1 407 ? -20.416 7.247 29.715 1.00 93.62 407 THR A C 1
ATOM 3399 O O . THR A 1 407 ? -19.663 6.296 29.939 1.00 93.62 407 THR A O 1
ATOM 3402 N N . LYS A 1 408 ? -21.236 7.747 30.636 1.00 94.12 408 LYS A N 1
ATOM 3403 C CA . LYS A 1 408 ? -21.592 7.107 31.894 1.00 94.12 408 LYS A CA 1
ATOM 3404 C C . LYS A 1 408 ? -23.005 6.552 31.766 1.00 94.12 408 LYS A C 1
ATOM 3406 O O . LYS A 1 408 ? -23.924 7.259 31.351 1.00 94.12 408 LYS A O 1
ATOM 3411 N N . ILE A 1 409 ? -23.168 5.288 32.130 1.00 95.12 409 ILE A N 1
ATOM 3412 C CA . ILE A 1 409 ? -24.441 4.582 32.085 1.00 95.12 409 ILE A CA 1
ATOM 3413 C C . ILE A 1 409 ? -24.850 4.141 33.482 1.00 95.12 409 ILE A C 1
ATOM 3415 O O . ILE A 1 409 ? -24.017 3.720 34.286 1.00 95.12 409 ILE A O 1
ATOM 3419 N N . LYS A 1 410 ? -26.151 4.203 33.748 1.00 94.94 410 LYS A N 1
ATOM 3420 C CA . LYS A 1 410 ? -26.768 3.558 34.904 1.00 94.94 410 LYS A CA 1
ATOM 3421 C C . LYS A 1 410 ? -27.565 2.365 34.409 1.00 94.94 410 LYS A C 1
ATOM 3423 O O . LYS A 1 410 ? -28.418 2.527 33.537 1.00 94.94 410 LYS A O 1
ATOM 3428 N N . VAL A 1 411 ? -27.286 1.187 34.950 1.00 95.06 411 VAL A N 1
ATOM 3429 C CA . VAL A 1 411 ? -27.921 -0.069 34.546 1.00 95.06 411 VAL A CA 1
ATOM 3430 C C . VAL A 1 411 ? -28.592 -0.741 35.731 1.00 95.06 411 VAL A C 1
ATOM 3432 O O . VAL A 1 411 ? -28.120 -0.627 36.861 1.00 95.06 411 VAL A O 1
ATOM 3435 N N . LYS A 1 412 ? -29.683 -1.453 35.465 1.00 95.38 412 LYS A N 1
ATOM 3436 C CA . LYS A 1 412 ? -30.371 -2.306 36.430 1.00 95.38 412 LYS A CA 1
ATOM 3437 C C . LYS A 1 412 ? -30.213 -3.763 36.027 1.00 95.38 412 LYS A C 1
ATOM 3439 O O . LYS A 1 412 ? -30.603 -4.135 34.925 1.00 95.38 412 LYS A O 1
ATOM 3444 N N . GLU A 1 413 ? -29.677 -4.576 36.924 1.00 93.50 413 GLU A N 1
ATOM 3445 C CA . GLU A 1 413 ? -29.696 -6.031 36.793 1.00 93.50 413 GLU A CA 1
ATOM 3446 C C . GLU A 1 413 ? -31.139 -6.517 36.950 1.00 93.50 413 GLU A C 1
ATOM 3448 O O . GLU A 1 413 ? -31.754 -6.325 37.999 1.00 93.50 413 GLU A O 1
ATOM 3453 N N . LEU A 1 414 ? -31.704 -7.144 35.921 1.00 91.81 414 LEU A N 1
ATOM 3454 C CA . LEU A 1 414 ? -33.090 -7.615 35.952 1.00 91.81 414 LEU A CA 1
ATOM 3455 C C . LEU A 1 414 ? -33.261 -8.831 36.868 1.00 91.81 414 LEU A C 1
ATOM 3457 O O . LEU A 1 414 ? -34.305 -8.978 37.496 1.00 91.81 414 LEU A O 1
ATOM 3461 N N . ASN A 1 415 ? -32.222 -9.657 37.002 1.00 89.75 415 ASN A N 1
ATOM 3462 C CA . ASN A 1 415 ? -32.233 -10.839 37.862 1.00 89.75 415 ASN A CA 1
ATOM 3463 C C . ASN A 1 415 ? -32.236 -10.481 39.360 1.00 89.75 415 ASN A C 1
ATOM 3465 O O . ASN A 1 415 ? -32.864 -11.176 40.153 1.00 89.75 415 ASN A O 1
ATOM 3469 N N . THR A 1 416 ? -31.530 -9.416 39.760 1.00 89.81 416 THR A N 1
ATOM 3470 C CA . THR A 1 416 ? -31.325 -9.053 41.179 1.00 89.81 416 THR A CA 1
ATOM 3471 C C . THR A 1 416 ? -32.028 -7.758 41.589 1.00 89.81 416 THR A C 1
ATOM 3473 O O . THR A 1 416 ? -32.150 -7.466 42.777 1.00 89.81 416 THR A O 1
ATOM 3476 N N . GLY A 1 417 ? -32.454 -6.948 40.619 1.00 89.81 417 GLY A N 1
ATOM 3477 C CA . GLY A 1 417 ? -33.000 -5.611 40.826 1.00 89.81 417 GLY A CA 1
ATOM 3478 C C . GLY A 1 417 ? -31.964 -4.545 41.198 1.00 89.81 417 GLY A C 1
ATOM 3479 O O . GLY A 1 417 ? -32.352 -3.390 41.369 1.00 89.81 417 GLY A O 1
ATOM 3480 N N . LYS A 1 418 ? -30.674 -4.893 41.325 1.00 91.94 418 LYS A N 1
ATOM 3481 C CA . LYS A 1 418 ? -29.618 -3.960 41.743 1.00 91.94 418 LYS A CA 1
ATOM 3482 C C . LYS A 1 418 ? -29.275 -2.970 40.638 1.00 91.94 418 LYS A C 1
ATOM 3484 O O . LYS A 1 418 ? -29.185 -3.328 39.466 1.00 91.94 418 LYS A O 1
ATOM 3489 N N . GLU A 1 419 ? -29.021 -1.728 41.032 1.00 92.81 419 GLU A N 1
ATOM 3490 C CA . GLU A 1 419 ? -28.568 -0.674 40.128 1.00 92.81 419 GLU A CA 1
ATOM 3491 C C . GLU A 1 419 ? -27.055 -0.479 40.248 1.00 92.81 419 GLU A C 1
ATOM 3493 O O . GLU A 1 419 ? -26.511 -0.428 41.353 1.00 92.81 419 GLU A O 1
ATOM 3498 N N . ARG A 1 420 ? -26.374 -0.348 39.109 1.00 91.06 420 ARG A N 1
ATOM 3499 C CA . ARG A 1 420 ? -24.938 -0.065 39.030 1.00 91.06 420 ARG A CA 1
ATOM 3500 C C . ARG A 1 420 ? -24.661 1.044 38.031 1.00 91.06 420 ARG A C 1
ATOM 3502 O O . ARG A 1 420 ? -25.413 1.247 37.079 1.00 91.06 420 ARG A O 1
ATOM 3509 N N . GLU A 1 421 ? -23.559 1.749 38.245 1.00 92.50 421 GLU A N 1
ATOM 3510 C CA . GLU A 1 421 ? -23.080 2.790 37.343 1.00 92.50 421 GLU A CA 1
ATOM 3511 C C . GLU A 1 421 ? -21.739 2.383 36.739 1.00 92.50 421 GLU A C 1
ATOM 3513 O O . GLU A 1 421 ? -20.830 1.955 37.452 1.00 92.50 421 GLU A O 1
ATOM 3518 N N . TYR A 1 422 ? -21.621 2.549 35.424 1.00 93.19 422 TYR A N 1
ATOM 3519 C CA . TYR A 1 422 ? -20.412 2.252 34.668 1.00 93.19 422 TYR A CA 1
ATOM 3520 C C . TYR A 1 422 ? -20.030 3.438 33.798 1.00 93.19 422 TYR A C 1
ATOM 3522 O O . TYR A 1 422 ? -20.884 4.076 33.187 1.00 93.19 422 TYR A O 1
ATOM 3530 N N . ILE A 1 423 ? -18.735 3.707 33.704 1.00 93.44 423 ILE A N 1
ATOM 3531 C CA . ILE A 1 423 ? -18.178 4.662 32.752 1.00 93.44 423 ILE A CA 1
ATOM 3532 C C . ILE A 1 423 ? -17.467 3.866 31.659 1.00 93.44 423 ILE A C 1
ATOM 3534 O O . ILE A 1 423 ? -16.609 3.040 31.959 1.00 93.44 423 ILE A O 1
ATOM 3538 N N . LEU A 1 424 ? -17.820 4.101 30.397 1.00 92.88 424 LEU A N 1
ATOM 3539 C CA . LEU A 1 424 ? -17.250 3.391 29.255 1.00 92.88 424 LEU A CA 1
ATOM 3540 C C . LEU A 1 424 ? -16.135 4.225 28.631 1.00 92.88 424 LEU A C 1
ATOM 3542 O O . LEU A 1 424 ? -16.395 5.201 27.932 1.00 92.88 424 LEU A O 1
ATOM 3546 N N . LEU A 1 425 ? -14.885 3.840 28.878 1.00 93.25 425 LEU A N 1
ATOM 3547 C CA . LEU A 1 425 ? -13.686 4.503 28.348 1.00 93.25 425 LEU A CA 1
ATOM 3548 C C . LEU A 1 425 ? -12.743 3.471 27.726 1.00 93.25 425 LEU A C 1
ATOM 3550 O O . LEU A 1 425 ? -13.068 2.288 27.665 1.00 93.25 425 LEU A O 1
ATOM 3554 N N . GLY A 1 426 ? -11.609 3.906 27.184 1.00 91.25 426 GLY A N 1
ATOM 3555 C CA . GLY A 1 426 ? -10.624 2.987 26.621 1.00 91.25 426 GLY A CA 1
ATOM 3556 C C . GLY A 1 426 ? -9.818 2.246 27.700 1.00 91.25 426 GLY A C 1
ATOM 3557 O O . GLY A 1 426 ? -9.811 2.656 28.862 1.00 91.25 426 GLY A O 1
ATOM 3558 N N . PRO A 1 427 ? -9.079 1.186 27.327 1.00 90.12 427 PRO A N 1
ATOM 3559 C CA . PRO A 1 427 ? -8.264 0.372 28.236 1.00 90.12 427 PRO A CA 1
ATOM 3560 C C . PRO A 1 427 ? -7.379 1.140 29.237 1.00 90.12 427 PRO A C 1
ATOM 3562 O O . PRO A 1 427 ? -7.344 0.780 30.409 1.00 90.12 427 PRO A O 1
ATOM 3565 N N . PHE A 1 428 ? -6.727 2.238 28.832 1.00 91.75 428 PHE A N 1
ATOM 3566 C CA . PHE A 1 428 ? -5.871 3.050 29.719 1.00 91.75 428 PHE A CA 1
ATOM 3567 C C . PHE A 1 428 ? -6.621 3.737 30.871 1.00 91.75 428 PHE A C 1
ATOM 3569 O O . PHE A 1 428 ? -6.014 4.226 31.827 1.00 91.75 428 PHE A O 1
ATOM 3576 N N . ASP A 1 429 ? -7.946 3.809 30.790 1.00 89.06 429 ASP A N 1
ATOM 3577 C CA . ASP A 1 429 ? -8.788 4.485 31.771 1.00 89.06 429 ASP A CA 1
ATOM 3578 C C . ASP A 1 429 ? -9.458 3.524 32.754 1.00 89.06 429 ASP A C 1
ATOM 3580 O O . ASP A 1 429 ? -10.044 3.990 33.731 1.00 89.06 429 ASP A O 1
ATOM 3584 N N . VAL A 1 430 ? -9.348 2.208 32.532 1.00 88.38 430 VAL A N 1
ATOM 3585 C CA . VAL A 1 430 ? -10.006 1.180 33.347 1.00 88.38 430 VAL A CA 1
ATOM 3586 C C . VAL A 1 430 ? -9.618 1.326 34.813 1.00 88.38 430 VAL A C 1
ATOM 3588 O O . VAL A 1 430 ? -8.439 1.335 35.172 1.00 88.38 430 VAL A O 1
ATOM 3591 N N . ARG A 1 431 ? -10.635 1.430 35.667 1.00 85.19 431 ARG A N 1
ATOM 3592 C CA . ARG A 1 431 ? -10.517 1.504 37.124 1.00 85.19 431 ARG A CA 1
ATOM 3593 C C . ARG A 1 431 ? -11.762 0.894 37.740 1.00 85.19 431 ARG A C 1
ATOM 3595 O O . ARG A 1 431 ? -12.866 1.293 37.399 1.00 85.19 431 ARG A O 1
ATOM 3602 N N . PHE A 1 432 ? -11.600 -0.050 38.653 1.00 82.56 432 PHE A N 1
ATOM 3603 C CA . PHE A 1 432 ? -12.728 -0.608 39.396 1.00 82.56 432 PHE A CA 1
ATOM 3604 C C . PHE A 1 432 ? -12.947 0.180 40.682 1.00 82.56 432 PHE A C 1
ATOM 3606 O O . PHE A 1 432 ? -11.990 0.722 41.241 1.00 82.56 432 PHE A O 1
ATOM 3613 N N . ALA A 1 433 ? -14.198 0.247 41.140 1.00 75.69 433 ALA A N 1
ATOM 3614 C CA . ALA A 1 433 ? -14.497 0.896 42.405 1.00 75.69 433 ALA A CA 1
ATOM 3615 C C . ALA A 1 433 ? -13.689 0.248 43.543 1.00 75.69 433 ALA A C 1
ATOM 3617 O O . ALA A 1 433 ? -13.619 -0.976 43.665 1.00 75.69 433 ALA A O 1
ATOM 3618 N N . SER A 1 434 ? -13.070 1.087 44.363 1.00 70.62 434 SER A N 1
ATOM 3619 C CA . SER A 1 434 ? -12.241 0.716 45.509 1.00 70.62 434 SER A CA 1
ATOM 3620 C C . SER A 1 434 ? -12.517 1.686 46.661 1.00 70.62 434 SER A C 1
ATOM 3622 O O . SER A 1 434 ? -13.304 2.622 46.517 1.00 70.62 434 SER A O 1
ATOM 3624 N N . HIS A 1 435 ? -11.859 1.512 47.811 1.00 60.19 435 HIS A N 1
ATOM 3625 C CA . HIS A 1 435 ? -11.959 2.484 48.908 1.00 60.19 435 HIS A CA 1
ATOM 3626 C C . HIS A 1 435 ? -11.529 3.910 48.502 1.00 60.19 435 HIS A C 1
ATOM 3628 O O . HIS A 1 435 ? -11.980 4.874 49.114 1.00 60.19 435 HIS A O 1
ATOM 3634 N N . GLU A 1 436 ? -10.719 4.048 47.448 1.00 54.31 436 GLU A N 1
ATOM 3635 C CA . GLU A 1 436 ? -10.177 5.321 46.955 1.00 54.31 436 GLU A CA 1
ATOM 3636 C C . GLU A 1 436 ? -10.958 5.894 45.758 1.00 54.31 436 GLU A C 1
ATOM 3638 O O . GLU A 1 436 ? -10.932 7.100 45.523 1.00 54.31 436 GLU A O 1
ATOM 3643 N N . SER A 1 437 ? -11.684 5.057 45.006 1.00 61.50 437 SER A N 1
ATOM 3644 C CA . SER A 1 437 ? -12.456 5.472 43.826 1.00 61.50 437 SER A CA 1
ATOM 3645 C C . SER A 1 437 ? -13.881 4.946 43.894 1.00 61.50 437 SER A C 1
ATOM 3647 O O . SER A 1 437 ? -14.111 3.740 43.876 1.00 61.50 437 SER A O 1
ATOM 3649 N N . LYS A 1 438 ? -14.861 5.853 43.891 1.00 73.19 438 LYS A N 1
ATOM 3650 C CA . LYS A 1 438 ? -16.285 5.482 43.849 1.00 73.19 438 LYS A CA 1
ATOM 3651 C C . LYS A 1 438 ? -16.760 5.066 42.452 1.00 73.19 438 LYS A C 1
ATOM 3653 O O . LYS A 1 438 ? -17.841 4.502 42.322 1.00 73.19 438 LYS A O 1
ATOM 3658 N N . GLU A 1 439 ? -15.981 5.353 41.412 1.00 80.94 439 GLU A N 1
ATOM 3659 C CA . GLU A 1 439 ? -16.368 5.134 40.017 1.00 80.94 439 GLU A CA 1
ATOM 3660 C C . GLU A 1 439 ? -15.825 3.805 39.484 1.00 80.94 439 GLU A C 1
ATOM 3662 O O . GLU A 1 439 ? -14.662 3.466 39.713 1.00 80.94 439 GLU A O 1
ATOM 3667 N N . THR A 1 440 ? -16.661 3.081 38.731 1.00 89.88 440 THR A N 1
ATOM 3668 C CA . THR A 1 440 ? -16.247 1.903 37.956 1.00 89.88 440 THR A CA 1
ATOM 3669 C C . THR A 1 440 ? -16.155 2.274 36.478 1.00 89.88 440 THR A C 1
ATOM 3671 O O . THR A 1 440 ? -17.165 2.503 35.814 1.00 89.88 440 THR A O 1
ATOM 3674 N N . ILE A 1 441 ? -14.932 2.329 35.962 1.00 92.44 441 ILE A N 1
ATOM 3675 C CA . ILE A 1 441 ? -14.596 2.566 34.562 1.00 92.44 441 ILE A CA 1
ATOM 3676 C C . ILE A 1 441 ? -14.270 1.225 33.906 1.00 92.44 441 ILE A C 1
ATOM 3678 O O . ILE A 1 441 ? -13.314 0.552 34.295 1.00 92.44 441 ILE A O 1
ATOM 3682 N N . ILE A 1 442 ? -15.041 0.861 32.887 1.00 92.56 442 ILE A N 1
ATOM 3683 C CA . ILE A 1 442 ? -14.857 -0.355 32.096 1.00 92.56 442 ILE A CA 1
ATOM 3684 C C . ILE A 1 442 ? -14.387 -0.007 30.686 1.00 92.56 442 ILE A C 1
ATOM 3686 O O . ILE A 1 442 ? -14.753 1.029 30.126 1.00 92.56 442 ILE A O 1
ATOM 3690 N N . ALA A 1 443 ? -13.593 -0.900 30.097 1.00 91.81 443 ALA A N 1
ATOM 3691 C CA . ALA A 1 443 ? -13.159 -0.742 28.721 1.00 91.81 443 ALA A CA 1
ATOM 3692 C C . ALA A 1 443 ? -14.344 -0.996 27.780 1.00 91.81 443 ALA A C 1
ATOM 3694 O O . ALA A 1 443 ? -14.944 -2.074 27.834 1.00 91.81 443 ALA A O 1
ATOM 3695 N N . TYR A 1 444 ? -14.686 -0.050 26.906 1.00 90.12 444 TYR A N 1
ATOM 3696 C CA . TYR A 1 444 ? -15.814 -0.243 25.981 1.00 90.12 444 TYR A CA 1
ATOM 3697 C C . TYR A 1 444 ? -15.565 -1.348 24.943 1.00 90.12 444 TYR A C 1
ATOM 3699 O O . TYR A 1 444 ? -16.514 -1.875 24.381 1.00 90.12 444 TYR A O 1
ATOM 3707 N N . ASN A 1 445 ? -14.302 -1.701 24.696 1.00 86.94 445 ASN A N 1
ATOM 3708 C CA . ASN A 1 445 ? -13.879 -2.805 23.833 1.00 86.94 445 ASN A CA 1
ATOM 3709 C C . ASN A 1 445 ? -13.668 -4.125 24.605 1.00 86.94 445 ASN A C 1
ATOM 3711 O O . ASN A 1 445 ? -13.087 -5.066 24.072 1.00 86.94 445 ASN A O 1
ATOM 3715 N N . SER A 1 446 ? -14.087 -4.198 25.873 1.00 90.00 446 SER A N 1
ATOM 3716 C CA . SER A 1 446 ? -14.149 -5.469 26.605 1.00 90.00 446 SER A CA 1
ATOM 3717 C C . SER A 1 446 ? -15.403 -6.263 26.210 1.00 90.00 446 SER A C 1
ATOM 3719 O O . SER A 1 446 ? -16.402 -5.644 25.840 1.00 90.00 446 SER A O 1
ATOM 3721 N N . PRO A 1 447 ? -15.428 -7.604 26.372 1.00 89.94 447 PRO A N 1
ATOM 3722 C CA . PRO A 1 447 ? -16.609 -8.419 26.060 1.00 89.94 447 PRO A CA 1
ATOM 3723 C C . PRO A 1 447 ? -17.902 -7.941 26.733 1.00 89.94 447 PRO A C 1
ATOM 3725 O O . PRO A 1 447 ? -18.984 -8.116 26.178 1.00 89.94 447 PRO A O 1
ATOM 3728 N N . PHE A 1 448 ? -17.786 -7.336 27.920 1.00 90.88 448 PHE A N 1
ATOM 3729 C CA . PHE A 1 448 ? -18.901 -6.719 28.635 1.00 90.88 448 PHE A CA 1
ATOM 3730 C C . PHE A 1 448 ? -19.235 -5.329 28.078 1.00 90.88 448 PHE A C 1
ATOM 3732 O O . PHE A 1 448 ? -20.387 -5.061 27.749 1.00 90.88 448 PHE A O 1
ATOM 3739 N N . GLY A 1 449 ? -18.235 -4.455 27.919 1.00 89.81 449 GLY A N 1
ATOM 3740 C CA . GLY A 1 449 ? -18.416 -3.092 27.408 1.00 89.81 449 GLY A CA 1
ATOM 3741 C C . GLY A 1 449 ? -19.027 -3.041 26.005 1.00 89.81 449 GLY A C 1
ATOM 3742 O O . GLY A 1 449 ? -19.923 -2.233 25.759 1.00 89.81 449 GLY A O 1
ATOM 3743 N N . GLU A 1 450 ? -18.623 -3.955 25.119 1.00 91.31 450 GLU A N 1
ATOM 3744 C CA . GLU A 1 450 ? -19.116 -4.025 23.738 1.00 91.31 450 GLU A CA 1
ATOM 3745 C C . GLU A 1 450 ? -20.627 -4.276 23.665 1.00 91.31 450 GLU A C 1
ATOM 3747 O O . GLU A 1 450 ? -21.272 -3.843 22.711 1.00 91.31 450 GLU A O 1
ATOM 3752 N N . LYS A 1 451 ? -21.222 -4.924 24.679 1.00 92.12 451 LYS A N 1
ATOM 3753 C CA . LYS A 1 451 ? -22.673 -5.162 24.726 1.00 92.12 451 LYS A CA 1
ATOM 3754 C C . LYS A 1 451 ? -23.480 -3.879 24.852 1.00 92.12 451 LYS A C 1
ATOM 3756 O O . LYS A 1 451 ? -24.615 -3.835 24.378 1.00 92.12 451 LYS A O 1
ATOM 3761 N N . PHE A 1 452 ? -22.902 -2.855 25.472 1.00 92.12 452 PHE A N 1
ATOM 3762 C CA . PHE A 1 452 ? -23.582 -1.591 25.717 1.00 92.12 452 PHE A CA 1
ATOM 3763 C C . PHE A 1 452 ? -23.419 -0.601 24.571 1.00 92.12 452 PHE A C 1
ATOM 3765 O O . PHE A 1 452 ? -24.280 0.253 24.414 1.00 92.12 452 PHE A O 1
ATOM 3772 N N . ILE A 1 453 ? -22.359 -0.690 23.766 1.00 92.25 453 ILE A N 1
ATOM 3773 C CA . ILE A 1 453 ? -22.086 0.301 22.717 1.00 92.25 453 ILE A CA 1
ATOM 3774 C C . ILE A 1 453 ? -23.251 0.400 21.718 1.00 92.25 453 ILE A C 1
ATOM 3776 O O . ILE A 1 453 ? -23.819 -0.604 21.290 1.00 92.25 453 ILE A O 1
ATOM 3780 N N . ASN A 1 454 ? -23.609 1.636 21.358 1.00 91.62 454 ASN A N 1
ATOM 3781 C CA . ASN A 1 454 ? -24.741 2.036 20.512 1.00 91.62 454 ASN A CA 1
ATOM 3782 C C . ASN A 1 454 ? -26.139 1.716 21.068 1.00 91.62 454 ASN A C 1
ATOM 3784 O O . ASN A 1 454 ? -27.135 1.949 20.379 1.00 91.62 454 ASN A O 1
ATOM 3788 N N . LYS A 1 455 ? -26.246 1.214 22.302 1.00 92.94 455 LYS A N 1
ATOM 3789 C CA . LYS A 1 455 ? -27.536 1.002 22.967 1.00 92.94 455 LYS A CA 1
ATOM 3790 C C . LYS A 1 455 ? -28.121 2.313 23.476 1.00 92.94 455 LYS A C 1
ATOM 3792 O O . LYS A 1 455 ? -27.403 3.291 23.690 1.00 92.94 455 LYS A O 1
ATOM 3797 N N . LYS A 1 456 ? -29.435 2.337 23.659 1.00 94.88 456 LYS A N 1
ATOM 3798 C CA . LYS A 1 456 ? -30.206 3.495 24.119 1.00 94.88 456 LYS A CA 1
ATOM 3799 C C . LYS A 1 456 ? -30.820 3.232 25.491 1.00 94.88 456 LYS A C 1
ATOM 3801 O O . LYS A 1 456 ? -30.832 2.110 25.990 1.00 94.88 456 LYS A O 1
ATOM 3806 N N . ILE A 1 457 ? -31.331 4.292 26.114 1.00 95.12 457 ILE A N 1
ATOM 3807 C CA . ILE A 1 457 ? -32.100 4.179 27.358 1.00 95.12 457 ILE A CA 1
ATOM 3808 C C . ILE A 1 457 ? -33.299 3.251 27.117 1.00 95.12 457 ILE A C 1
ATOM 3810 O O . ILE A 1 457 ? -34.019 3.409 26.136 1.00 95.12 457 ILE A O 1
ATOM 3814 N N . GLY A 1 458 ? -33.501 2.298 28.023 1.00 92.75 458 GLY A N 1
ATOM 3815 C CA . GLY A 1 458 ? -34.542 1.277 27.951 1.00 92.75 458 GLY A CA 1
ATOM 3816 C C . GLY A 1 458 ? -34.084 -0.050 27.345 1.00 92.75 458 GLY A C 1
ATOM 3817 O O . GLY A 1 458 ? -34.720 -1.064 27.632 1.00 92.75 458 GLY A O 1
ATOM 3818 N N . ASP A 1 459 ? -32.981 -0.072 26.587 1.00 93.50 459 ASP A N 1
ATOM 3819 C CA . ASP A 1 459 ? -32.468 -1.299 25.972 1.00 93.50 459 ASP A CA 1
ATOM 3820 C C . ASP A 1 459 ? -32.008 -2.308 27.031 1.00 93.50 459 ASP A C 1
ATOM 3822 O O . ASP A 1 459 ? -31.451 -1.944 28.074 1.00 93.50 459 ASP A O 1
ATOM 3826 N N . ILE A 1 460 ? -32.211 -3.589 26.720 1.00 93.94 460 ILE A N 1
ATOM 3827 C CA . ILE A 1 460 ? -31.751 -4.722 27.523 1.00 93.94 460 ILE A CA 1
ATOM 3828 C C . ILE A 1 460 ? -30.546 -5.354 26.828 1.00 93.94 460 ILE A C 1
ATOM 3830 O O . ILE A 1 460 ? -30.565 -5.602 25.620 1.00 93.94 460 ILE A O 1
ATOM 3834 N N . VAL A 1 461 ? -29.494 -5.618 27.597 1.00 92.31 461 VAL A N 1
ATOM 3835 C CA . VAL A 1 461 ? -28.309 -6.344 27.142 1.00 92.31 461 VAL A CA 1
ATOM 3836 C C . VAL A 1 461 ? -28.120 -7.603 27.973 1.00 92.31 461 VAL A C 1
ATOM 3838 O O . VAL A 1 461 ? -28.364 -7.601 29.177 1.00 92.31 461 VAL A O 1
ATOM 3841 N N . GLU A 1 462 ? -27.671 -8.675 27.329 1.00 92.38 462 GLU A N 1
ATOM 3842 C CA . GLU A 1 462 ? -27.402 -9.952 27.985 1.00 92.38 462 GLU A CA 1
ATOM 3843 C C . GLU A 1 462 ? -25.905 -10.251 27.984 1.00 92.38 462 GLU A C 1
ATOM 3845 O O . GLU A 1 462 ? -25.217 -10.122 26.961 1.00 92.38 462 GLU A O 1
ATOM 3850 N N . PHE A 1 463 ? -25.401 -10.665 29.143 1.00 91.31 463 PHE A N 1
ATOM 3851 C CA . PHE A 1 463 ? -24.019 -11.084 29.320 1.00 91.31 463 PHE A CA 1
ATOM 3852 C C . PHE A 1 463 ? -23.928 -12.110 30.452 1.00 91.31 463 PHE A C 1
ATOM 3854 O O . PHE A 1 463 ? -24.467 -11.879 31.526 1.00 91.31 463 PHE A O 1
ATOM 3861 N N . ASN A 1 464 ? -23.250 -13.240 30.220 1.00 88.69 464 ASN A N 1
ATOM 3862 C CA . ASN A 1 464 ? -23.071 -14.315 31.209 1.00 88.69 464 ASN A CA 1
ATOM 3863 C C . ASN A 1 464 ? -24.367 -14.738 31.941 1.00 88.69 464 ASN A C 1
ATOM 3865 O O . ASN A 1 464 ? -24.357 -14.938 33.151 1.00 88.69 464 ASN A O 1
ATOM 3869 N N . ASN A 1 465 ? -25.470 -14.899 31.201 1.00 88.88 465 ASN A N 1
ATOM 3870 C CA . ASN A 1 465 ? -26.803 -15.272 31.710 1.00 88.88 465 ASN A CA 1
ATOM 3871 C C . ASN A 1 465 ? -27.470 -14.238 32.640 1.00 88.88 465 ASN A C 1
ATOM 3873 O O . ASN A 1 465 ? -28.477 -14.543 33.280 1.00 88.88 465 ASN A O 1
ATOM 3877 N N . GLU A 1 466 ? -26.947 -13.016 32.693 1.00 90.19 466 GLU A N 1
ATOM 3878 C CA . GLU A 1 466 ? -27.561 -11.883 33.379 1.00 90.19 466 GLU A CA 1
ATOM 3879 C C . GLU A 1 466 ? -28.077 -10.869 32.355 1.00 90.19 466 GLU A C 1
ATOM 3881 O O . GLU A 1 466 ? -27.436 -10.610 31.329 1.00 90.19 466 GLU A O 1
ATOM 3886 N N . SER A 1 467 ? -29.236 -10.276 32.646 1.00 93.31 467 SER A N 1
ATOM 3887 C CA . SER A 1 467 ? -29.843 -9.243 31.807 1.00 93.31 467 SER A CA 1
ATOM 3888 C C . SER A 1 467 ? -29.747 -7.882 32.492 1.00 93.31 467 SER A C 1
ATOM 3890 O O . SER A 1 467 ? -30.124 -7.724 33.654 1.00 93.31 467 SER A O 1
ATOM 3892 N N . TYR A 1 468 ? -29.282 -6.879 31.755 1.00 94.81 468 TYR A N 1
ATOM 3893 C CA . TYR A 1 468 ? -29.085 -5.517 32.239 1.00 94.81 468 TYR A CA 1
ATOM 3894 C C . TYR A 1 468 ? -29.939 -4.552 31.427 1.00 94.81 468 TYR A C 1
ATOM 3896 O O . TYR A 1 468 ? -29.823 -4.513 30.205 1.00 94.81 468 TYR A O 1
ATOM 3904 N N . GLN A 1 469 ? -30.758 -3.739 32.091 1.00 95.50 469 GLN A N 1
ATOM 3905 C CA . GLN A 1 469 ? -31.522 -2.672 31.447 1.00 95.50 469 GLN A CA 1
ATOM 3906 C C . GLN A 1 469 ? -30.839 -1.320 31.647 1.00 95.50 469 GLN A C 1
ATOM 3908 O O . GLN A 1 469 ? -30.500 -0.953 32.774 1.00 95.50 469 GLN A O 1
ATOM 3913 N N . ILE A 1 470 ? -30.670 -0.551 30.572 1.00 96.44 470 ILE A N 1
ATOM 3914 C CA . ILE A 1 470 ? -30.077 0.789 30.632 1.00 96.44 470 ILE A CA 1
ATOM 3915 C C . ILE A 1 470 ? -31.128 1.789 31.122 1.00 96.44 470 ILE A C 1
ATOM 3917 O O . ILE A 1 470 ? -32.112 2.054 30.439 1.00 96.44 470 ILE A O 1
ATOM 3921 N N . LEU A 1 471 ? -30.913 2.374 32.299 1.00 94.25 471 LEU A N 1
ATOM 3922 C CA . LEU A 1 471 ? -31.822 3.352 32.905 1.00 94.25 471 LEU A CA 1
ATOM 3923 C C . LEU A 1 471 ? -31.479 4.795 32.529 1.00 94.25 471 LEU A C 1
ATOM 3925 O O . LEU A 1 471 ? -32.365 5.641 32.435 1.00 94.25 471 LEU A O 1
ATOM 3929 N N . LYS A 1 472 ? -30.190 5.098 32.358 1.00 94.88 472 LYS A N 1
ATOM 3930 C CA . LYS A 1 472 ? -29.711 6.456 32.084 1.00 94.88 472 LYS A CA 1
ATOM 3931 C C . LYS A 1 472 ? -28.413 6.417 31.291 1.00 94.88 472 LYS A C 1
ATOM 3933 O O . LYS A 1 472 ? -27.564 5.569 31.560 1.00 94.88 472 LYS A O 1
ATOM 3938 N N . ILE A 1 473 ? -28.257 7.364 30.371 1.00 95.50 473 ILE A N 1
ATOM 3939 C CA . ILE A 1 473 ? -27.017 7.637 29.641 1.00 95.50 473 ILE A CA 1
ATOM 3940 C C . ILE A 1 473 ? -26.708 9.123 29.822 1.00 95.50 473 ILE A C 1
ATOM 3942 O O . ILE A 1 473 ? -27.573 9.973 29.621 1.00 95.50 473 ILE A O 1
ATOM 3946 N N . GLU A 1 474 ? -25.490 9.441 30.238 1.00 92.12 474 GLU A N 1
ATOM 3947 C CA . GLU A 1 474 ? -24.998 10.812 30.354 1.00 92.12 474 GLU A CA 1
ATOM 3948 C C . GLU A 1 474 ? -23.521 10.884 29.956 1.00 92.12 474 GLU A C 1
ATOM 3950 O O . GLU A 1 474 ? -22.833 9.868 29.867 1.00 92.12 474 GLU A O 1
ATOM 3955 N N . LYS A 1 475 ? -23.003 12.085 29.698 1.00 90.88 475 LYS A N 1
ATOM 3956 C CA . LYS A 1 475 ? -21.557 12.262 29.511 1.00 90.88 475 LYS A CA 1
ATOM 3957 C C . LYS A 1 475 ? -20.815 11.955 30.814 1.00 90.88 475 LYS A C 1
ATOM 3959 O O . LYS A 1 475 ? -21.265 12.359 31.885 1.00 90.88 475 LYS A O 1
ATOM 3964 N N . ALA A 1 476 ? -19.674 11.271 30.724 1.00 86.00 476 ALA A N 1
ATOM 3965 C CA . ALA A 1 476 ? -18.913 10.868 31.908 1.00 86.00 476 ALA A CA 1
ATOM 3966 C C . ALA A 1 476 ? -18.371 12.059 32.710 1.00 86.00 476 ALA A C 1
ATOM 3968 O O . ALA A 1 476 ? -18.368 12.025 33.937 1.00 86.00 476 ALA A O 1
ATOM 3969 N N . PHE A 1 477 ? -17.961 13.131 32.024 1.00 81.06 477 PHE A N 1
ATOM 3970 C CA . PHE A 1 477 ? -17.395 14.327 32.647 1.00 81.06 477 PHE A CA 1
ATOM 3971 C C . PHE A 1 477 ? -18.046 15.594 32.077 1.00 81.06 477 PHE A C 1
ATOM 3973 O O . PHE A 1 477 ? -18.356 15.667 30.887 1.00 81.06 477 PHE A O 1
ATOM 3980 N N . LYS A 1 478 ? -18.304 16.596 32.933 1.00 63.25 478 LYS A N 1
ATOM 3981 C CA . LYS A 1 478 ? -18.946 17.861 32.526 1.00 63.25 478 LYS A CA 1
ATOM 3982 C C . LYS A 1 478 ? -17.991 18.794 31.776 1.00 63.25 478 LYS A C 1
ATOM 3984 O O . LYS A 1 478 ? -18.441 19.411 30.813 1.00 63.25 478 LYS A O 1
ATOM 3989 N N . GLU A 1 479 ? -16.726 18.807 32.188 1.00 56.78 479 GLU A N 1
ATOM 3990 C CA . GLU A 1 479 ? -15.557 19.466 31.590 1.00 56.78 479 GLU A CA 1
ATOM 3991 C C . GLU A 1 479 ? -14.346 18.531 31.765 1.00 56.78 479 GLU A C 1
ATOM 3993 O O . GLU A 1 479 ? -14.383 17.640 32.623 1.00 56.78 479 GLU A O 1
ATOM 3998 N N . GLU A 1 480 ? -13.288 18.704 30.963 1.00 51.81 480 GLU A N 1
ATOM 3999 C CA . GLU A 1 480 ? -12.034 17.969 31.169 1.00 51.81 480 GLU A CA 1
ATOM 4000 C C . GLU A 1 480 ? -11.570 18.146 32.621 1.00 51.81 480 GLU A C 1
ATOM 4002 O O . GLU A 1 480 ? -11.509 19.278 33.106 1.00 51.81 480 GLU A O 1
ATOM 4007 N N . PRO A 1 481 ? -11.229 17.069 33.348 1.00 46.34 481 PRO A N 1
ATOM 4008 C CA . PRO A 1 481 ? -10.744 17.218 34.706 1.00 46.34 481 PRO A CA 1
ATOM 4009 C C . PRO A 1 481 ? -9.366 17.895 34.660 1.00 46.34 481 PRO A C 1
ATOM 4011 O O . PRO A 1 481 ? -8.348 17.227 34.501 1.00 46.34 481 PRO A O 1
ATOM 4014 N N . GLN A 1 482 ? -9.321 19.219 34.799 1.00 39.03 482 GLN A N 1
ATOM 4015 C CA . GLN A 1 482 ? -8.076 19.980 34.852 1.00 39.03 482 GLN A CA 1
ATOM 4016 C C . GLN A 1 482 ? -7.193 19.516 36.022 1.00 39.03 482 GLN A C 1
ATOM 4018 O O . GLN A 1 482 ? -7.666 18.965 37.022 1.00 39.03 482 GLN A O 1
ATOM 4023 N N . ASN A 1 483 ? -5.884 19.711 35.865 1.00 38.19 483 ASN A N 1
ATOM 4024 C CA . ASN A 1 483 ? -4.846 19.409 36.848 1.00 38.19 483 ASN A CA 1
ATOM 4025 C C . ASN A 1 483 ? -5.122 20.120 38.188 1.00 38.19 483 ASN A C 1
ATOM 4027 O O . ASN A 1 483 ? -4.681 21.246 38.407 1.00 38.19 483 ASN A O 1
ATOM 4031 N N . LYS A 1 484 ? -5.785 19.449 39.134 1.00 33.19 484 LYS A N 1
ATOM 4032 C CA . LYS A 1 484 ? -5.526 19.719 40.548 1.00 33.19 484 LYS A CA 1
ATOM 4033 C C . LYS A 1 484 ? -4.231 18.997 40.891 1.00 33.19 484 LYS A C 1
ATOM 4035 O O . LYS A 1 484 ? -4.212 17.776 41.009 1.00 33.19 484 LYS A O 1
ATOM 4040 N N . LYS A 1 485 ? -3.142 19.763 40.996 1.00 38.00 485 LYS A N 1
ATOM 4041 C CA . LYS A 1 485 ? -1.940 19.354 41.728 1.00 38.00 485 LYS A CA 1
ATOM 4042 C C . LYS A 1 485 ? -2.352 19.124 43.186 1.00 38.00 485 LYS A C 1
ATOM 4044 O O . LYS A 1 485 ? -2.269 20.039 43.997 1.00 38.00 485 LYS A O 1
ATOM 4049 N N . GLU A 1 486 ? -2.857 17.940 43.504 1.00 33.06 486 GLU A N 1
ATOM 4050 C CA . GLU A 1 486 ? -2.854 17.454 44.881 1.00 33.06 486 GLU A CA 1
ATOM 4051 C C . GLU A 1 486 ? -1.456 16.906 45.165 1.00 33.06 486 GLU A C 1
ATOM 4053 O O . GLU A 1 486 ? -0.835 16.250 44.327 1.00 33.06 486 GLU A O 1
ATOM 4058 N N . GLY A 1 487 ? -0.900 17.354 46.286 1.00 31.95 487 GLY A N 1
ATOM 4059 C CA . GLY A 1 487 ? 0.532 17.434 46.501 1.00 31.95 487 GLY A CA 1
ATOM 4060 C C . GLY A 1 487 ? 1.206 16.077 46.627 1.00 31.95 487 GLY A C 1
ATOM 4061 O O . GLY A 1 487 ? 1.011 15.363 47.605 1.00 31.95 487 GLY A O 1
ATOM 4062 N N . LEU A 1 488 ? 2.127 15.801 45.708 1.00 29.39 488 LEU A N 1
ATOM 4063 C CA . LEU A 1 488 ? 3.347 15.096 46.072 1.00 29.39 488 LEU A CA 1
ATOM 4064 C C . LEU A 1 488 ? 4.210 16.102 46.828 1.00 29.39 488 LEU A C 1
ATOM 4066 O O . LEU A 1 488 ? 4.901 16.937 46.242 1.00 29.39 488 LEU A O 1
ATOM 4070 N N . ALA A 1 489 ? 4.053 16.077 48.149 1.00 30.34 489 ALA A N 1
ATOM 4071 C CA . ALA A 1 489 ? 4.941 16.751 49.067 1.00 30.34 489 ALA A CA 1
ATOM 4072 C C . ALA A 1 489 ? 6.389 16.344 48.764 1.00 30.34 489 ALA A C 1
ATOM 4074 O O . ALA A 1 489 ? 6.690 15.175 48.529 1.00 30.34 489 ALA A O 1
ATOM 4075 N N . ASN A 1 490 ? 7.239 17.366 48.755 1.00 31.17 490 ASN A N 1
ATOM 4076 C CA . ASN A 1 490 ? 8.691 17.333 48.787 1.00 31.17 490 ASN A CA 1
ATOM 4077 C C . ASN A 1 490 ? 9.290 16.012 49.289 1.00 31.17 490 ASN A C 1
ATOM 4079 O O . ASN A 1 490 ? 9.088 15.634 50.439 1.00 31.17 490 ASN A O 1
ATOM 4083 N N . ASN A 1 491 ? 10.165 15.424 48.481 1.00 27.69 491 ASN A N 1
ATOM 4084 C CA . ASN A 1 491 ? 11.434 14.954 49.015 1.00 27.69 491 ASN A CA 1
ATOM 4085 C C . ASN A 1 491 ? 12.517 15.119 47.940 1.00 27.69 491 ASN A C 1
ATOM 4087 O O . ASN A 1 491 ? 12.401 14.511 46.876 1.00 27.69 491 ASN A O 1
ATOM 4091 N N . PRO A 1 492 ? 13.524 15.980 48.165 1.00 32.66 492 PRO A N 1
ATOM 4092 C CA . PRO A 1 492 ? 14.669 16.080 47.280 1.00 32.66 492 PRO A CA 1
ATOM 4093 C C . PRO A 1 492 ? 15.643 14.942 47.598 1.00 32.66 492 PRO A C 1
ATOM 4095 O O . PRO A 1 492 ? 16.013 14.777 48.760 1.00 32.66 492 PRO A O 1
ATOM 4098 N N . LEU A 1 493 ? 16.031 14.182 46.569 1.00 28.67 493 LEU A N 1
ATOM 4099 C CA . LEU A 1 493 ? 17.396 13.727 46.250 1.00 28.67 493 LEU A CA 1
ATOM 4100 C C . LEU A 1 493 ? 17.371 12.782 45.044 1.00 28.67 493 LEU A C 1
ATOM 4102 O O . LEU A 1 493 ? 16.622 11.780 45.086 1.00 28.67 493 LEU A O 1
#

Organism: NCBI:txid2052148

pLDDT: mean 74.44, std 19.33, range [24.56, 96.44]

Mean predicted aligned error: 20.65 Å

Secondary structure (DSSP, 8-state):
-HHHHHHHHHHHTT-HHHHHHHHHHHHHH-S---HHHHHHHHHHS-TT-HHHHHHHHHHHHHHHHHTT-HHHHHHHHHHHHHH---HHHHHHHHHHHHHH--SHHHHHHHHHTTTTT--HHHHHHHHHHHHHHHHTTS-PPPB--TT-SEEEEEEETTTTEEEEEESSS--EEEEEHHHHHHHS-SS--PPPPPPP------------------SSHHHHHHHHHHH-HHHHHHHHHH-HHHHHHHS-HHHHHHHHHHHHH-S--SSSHHHHHHHHHHHHHH----HHHHHHHHHHHHT-TTS-HHHHHHHHHHHHHHT--PEEE-HHHHHHHHHHHHHHHHHHHHHHHHHHHHHHTS-TTT-HHHHHHHHHHHHHHHHHHHHHHHHHHEEE--GGG--SSS--TTEEEEEEETTT--EEEEEEE-GGG-B---SS----EEETTSTTHHHHTT--TT-EEEETTEEEEEEEEEES-SS--------------

Nearest PDB structures (foldseek):
  1grj-assembly1_A  TM=8.072E-01  e=8.093E-08  Escherichia coli
  4wqt-assembly3_Z  TM=8.035E-01  e=1.122E-07  Thermus thermophilus HB8
  3aoh-assembly2_Y  TM=7.913E-01  e=2.368E-07  Thermus thermophilus HB8
  2f23-assembly2_B  TM=4.663E-01  e=4.771E-07  Thermus thermophilus HB27
  2eul-assembly1_A  TM=4.785E-01  e=2.947E-06  Thermus thermophilus HB8

Foldseek 3Di:
DVLLVVLLVCVVVVVVVVNLVSLLCVLPVDPDDDLVSLLSSLVSDDQVCVVSLLSNLVSVLVRCLVVVNVLSSLVSLLSNCVSHQDPVSLVSVLVSQCVRQPDPLSVVLLVVLCSVPDDSVCNSSSSVSSSLVCVLFPDDDWDDDDPFQWTWGGDDVVQQWTWIQGPVDRDIDIDHVVCLLPLADQDDDDDDDDDDDDDDDDDDPDDDDDSDHGHPPSVVVVVVCLVDPSSVLVCLVPPVVSCVVPDPLLVNLLSLLVVLQDPDDDDCNVVSLVSNVVSLQPDDDDPVSLVVSLVSNLPRPNADPVSNVVVVVSSVVNVLAQFEAAPVLLVVLVVVLVVLVVVLVVLVVQLVVLVVVPDCPPRPSNVVSVVVNVVSVVVNVVSVVNSVSYDYDDLVPCPQFADDAQKKWWKAWPVPRDIDIEHEHAPSPADPDDPVHNYGYDHCPPPVNVQRGRHGQQDWGDDPNIIMGTHGMDGNDPDRPDDPCPDPDDDDD

Radius of gyration: 37.08 Å; Cα contacts (8 Å, |Δi|>4): 526; chains: 1; bounding box: 75×64×104 Å